Protein AF-A0A9X3EME7-F1 (afdb_monomer_lite)

Radius of gyration: 28.86 Å; chains: 1; bounding box: 84×70×96 Å

Sequence (664 aa):
MRRSIGVAAGVWLWTACNGGDGSTEAGTGDPASASAATATEPDLTGATSGPTGSTTTPTTSVDSTSDPITGDPTGDPTGDPTEGTTGEPGDPVDYPPELLCPPAGDDRCGPPYDPSDPLGPDQLEQALQLGLDTWRFPGIRGACAGCHSPDGYDLARVGFSDDAIVRRALDHVDDAQAAVLVDYVHALRQKHQLTELLHPAKFRPLQPGHLPWPETTPGLDVTDPQAQDERDEAFMRHLLDDRQLLLAGGTVDSLEQAHQAYDELHAIDLTQLRLGLPFDLLSEDGFYGAPHLSVFEWYPGMASAPKPGMEGAFFAVVDQYLADPGDDGKLWAYYDAIAGMTDCVDPLDGMGDPQYYRRACNWMRLKWRSLQTFSHQLRNERHDYPDFLVDQAGPVQQHTALAADRIAIWHAGDFLRVQPLMRTDDNACFAGDDDPCTLLPPPVDDTIHSEPTYQEARIKQSQVFQQSWFLMAWVRDPALLLSGDDFATIVGDYIEAVLLPHYDIHHAFLVAKLAVAKSAAADWFDVADVRQGHGKIASVRTFSFKQLRNNFSHPPGGDPRFATHQRMFANFARMWLYLVEEDLALSGAVYDRQEVLRACRFMRTWFIDLEGAEDPVMNDLMLSIEALAAAADELRSDVHRDAFPGTGLQPTGTWDEFDQPYQG

Structure (mmCIF, N/CA/C/O backbone):
data_AF-A0A9X3EME7-F1
#
_entry.id   AF-A0A9X3EME7-F1
#
loop_
_atom_site.group_PDB
_atom_site.id
_atom_site.type_symbol
_atom_site.label_atom_id
_atom_site.label_alt_id
_atom_site.label_comp_id
_atom_site.label_asym_id
_atom_site.label_entity_id
_atom_site.label_seq_id
_atom_site.pdbx_PDB_ins_code
_atom_site.Cartn_x
_atom_site.Cartn_y
_atom_site.Cartn_z
_atom_site.occupancy
_atom_site.B_iso_or_equiv
_atom_site.auth_seq_id
_atom_site.auth_comp_id
_atom_site.auth_asym_id
_atom_site.auth_atom_id
_atom_site.pdbx_PDB_model_num
ATOM 1 N N . MET A 1 1 ? -19.895 34.868 58.835 1.00 36.69 1 MET A N 1
ATOM 2 C CA . MET A 1 1 ? -19.253 35.177 57.542 1.00 36.69 1 MET A CA 1
ATOM 3 C C . MET A 1 1 ? -19.188 33.883 56.752 1.00 36.69 1 MET A C 1
ATOM 5 O O . MET A 1 1 ? -18.440 32.994 57.122 1.00 36.69 1 MET A O 1
ATOM 9 N N . ARG A 1 2 ? -20.094 33.730 55.783 1.00 29.33 2 ARG A N 1
ATOM 10 C CA . ARG A 1 2 ? -20.251 32.562 54.906 1.00 29.33 2 ARG A CA 1
ATOM 11 C C . ARG A 1 2 ? -20.036 33.050 53.475 1.00 29.33 2 ARG A C 1
ATOM 13 O O . ARG A 1 2 ? -20.667 34.039 53.109 1.00 29.33 2 ARG A O 1
ATOM 20 N N . ARG A 1 3 ? -19.221 32.357 52.685 1.00 27.23 3 ARG A N 1
ATOM 21 C CA . ARG A 1 3 ? -19.335 32.335 51.222 1.00 27.23 3 ARG A CA 1
ATOM 22 C C . ARG A 1 3 ? -19.017 30.930 50.730 1.00 27.23 3 ARG A C 1
ATOM 24 O O . ARG A 1 3 ? -17.881 30.483 50.782 1.00 27.23 3 ARG A O 1
ATOM 31 N N . SER A 1 4 ? -20.082 30.262 50.325 1.00 25.38 4 SER A N 1
ATOM 32 C CA . SER A 1 4 ? -20.139 29.141 49.402 1.00 25.38 4 SER A CA 1
ATOM 33 C C . SER A 1 4 ? -20.047 29.686 47.971 1.00 25.38 4 SER A C 1
ATOM 35 O O . SER A 1 4 ? -20.677 30.700 47.668 1.00 25.38 4 SER A O 1
ATOM 37 N N . ILE A 1 5 ? -19.284 29.022 47.104 1.00 29.66 5 ILE A N 1
ATOM 38 C CA . ILE A 1 5 ? -19.334 29.200 45.648 1.00 29.66 5 ILE A CA 1
ATOM 39 C C . ILE A 1 5 ? -19.651 27.820 45.078 1.00 29.66 5 ILE A C 1
ATOM 41 O O . ILE A 1 5 ? -18.892 26.879 45.284 1.00 29.66 5 ILE A O 1
ATOM 45 N N . GLY A 1 6 ? -20.825 27.707 44.457 1.00 24.77 6 GLY A N 1
ATOM 46 C CA . GLY A 1 6 ? -21.218 26.562 43.647 1.00 24.77 6 GLY A CA 1
ATOM 47 C C . GLY A 1 6 ? -20.732 26.757 42.215 1.00 24.77 6 GLY A C 1
ATOM 48 O O . GLY A 1 6 ? -20.748 27.877 41.704 1.00 24.77 6 GLY A O 1
ATOM 49 N N . VAL A 1 7 ? -20.294 25.665 41.600 1.00 26.97 7 VAL A N 1
ATOM 50 C CA . VAL A 1 7 ? -19.947 25.580 40.181 1.00 26.97 7 VAL A CA 1
ATOM 51 C C . VAL A 1 7 ? -21.226 25.229 39.422 1.00 26.97 7 VAL A C 1
ATOM 53 O O . VAL A 1 7 ? -21.911 24.271 39.776 1.00 26.97 7 VAL A O 1
ATOM 56 N N . ALA A 1 8 ? -21.576 26.048 38.431 1.00 25.36 8 ALA A N 1
ATOM 57 C CA . ALA A 1 8 ? -22.696 25.829 37.527 1.00 25.36 8 ALA A CA 1
ATOM 58 C C . ALA A 1 8 ? -22.171 25.301 36.186 1.00 25.36 8 ALA A C 1
ATOM 60 O O . ALA A 1 8 ? -21.212 25.845 35.642 1.00 25.36 8 ALA A O 1
ATOM 61 N N . ALA A 1 9 ? -22.826 24.254 35.686 1.00 26.25 9 ALA A N 1
ATOM 62 C CA . ALA A 1 9 ? -22.636 23.678 34.364 1.00 26.25 9 ALA A CA 1
ATOM 63 C C . ALA A 1 9 ? -23.037 24.681 33.267 1.00 26.25 9 ALA A C 1
ATOM 65 O O . ALA A 1 9 ? -24.098 25.305 33.346 1.00 26.25 9 ALA A O 1
ATOM 66 N N . GLY A 1 10 ? -22.182 24.832 32.256 1.00 24.39 10 GLY A N 1
ATOM 67 C CA . GLY A 1 10 ? -22.442 25.632 31.064 1.00 24.39 10 GLY A CA 1
ATOM 68 C C . GLY A 1 10 ? -22.891 24.741 29.912 1.00 24.39 10 GLY A C 1
ATOM 69 O O . GLY A 1 10 ? -22.073 24.063 29.306 1.00 24.39 10 GLY A O 1
ATOM 70 N N . VAL A 1 11 ? -24.188 24.774 29.618 1.00 24.45 11 VAL A N 1
ATOM 71 C CA . VAL A 1 11 ? -24.777 24.322 28.353 1.00 24.45 11 VAL A CA 1
ATOM 72 C C . VAL A 1 11 ? -24.585 25.447 27.336 1.00 24.45 11 VAL A C 1
ATOM 74 O O . VAL A 1 11 ? -25.063 26.557 27.572 1.00 24.45 11 VAL A O 1
ATOM 77 N N . TRP A 1 12 ? -23.922 25.173 26.214 1.00 22.28 12 TRP A N 1
ATOM 78 C CA . TRP A 1 12 ? -23.914 26.063 25.052 1.00 22.28 12 TRP A CA 1
ATOM 79 C C . TRP A 1 12 ? -24.739 25.430 23.931 1.00 22.28 12 TRP A C 1
ATOM 81 O O . TRP A 1 12 ? -24.275 24.560 23.206 1.00 22.28 12 TRP A O 1
ATOM 91 N N . LEU A 1 13 ? -25.988 25.884 23.817 1.00 22.19 13 LEU A N 1
ATOM 92 C CA . LEU A 1 13 ? -26.749 25.860 22.571 1.00 22.19 13 LEU A CA 1
ATOM 93 C C . LEU A 1 13 ? -26.416 27.147 21.810 1.00 22.19 13 LEU A C 1
ATOM 95 O O . LEU A 1 13 ? -26.493 28.227 22.406 1.00 22.19 13 LEU A O 1
ATOM 99 N N . TRP A 1 14 ? -26.175 27.066 20.501 1.00 22.12 14 TRP A N 1
ATOM 100 C CA . TRP A 1 14 ? -26.432 28.211 19.630 1.00 22.12 14 TRP A CA 1
ATOM 101 C C . TRP A 1 14 ? -27.218 27.846 18.376 1.00 22.12 14 TRP A C 1
ATOM 103 O O . TRP A 1 14 ? -27.145 26.747 17.839 1.00 22.12 14 TRP A O 1
ATOM 113 N N . THR A 1 15 ? -28.052 28.812 18.018 1.00 25.88 15 THR A N 1
ATOM 114 C CA . THR A 1 15 ? -29.271 28.740 17.223 1.00 25.88 15 THR A CA 1
ATOM 115 C C . THR A 1 15 ? -29.015 29.139 15.769 1.00 25.88 15 THR A C 1
ATOM 117 O O . THR A 1 15 ? -28.212 30.024 15.503 1.00 25.88 15 THR A O 1
ATOM 120 N N . ALA A 1 16 ? -29.785 28.513 14.877 1.00 23.50 16 ALA A N 1
ATOM 121 C CA . ALA A 1 16 ? -30.242 28.903 13.538 1.00 23.50 16 ALA A CA 1
ATOM 122 C C . ALA A 1 16 ? -29.844 30.266 12.928 1.00 23.50 16 ALA A C 1
ATOM 124 O O . ALA A 1 16 ? -30.005 31.317 13.545 1.00 23.50 16 ALA A O 1
ATOM 125 N N . CYS A 1 17 ? -29.621 30.238 11.609 1.00 20.39 17 CYS A N 1
ATOM 126 C CA . CYS A 1 17 ? -29.954 31.340 10.706 1.00 20.39 17 CYS A CA 1
ATOM 127 C C . CYS A 1 17 ? -30.843 30.830 9.564 1.00 20.39 17 CYS A C 1
ATOM 129 O O . CYS A 1 17 ? -30.489 29.895 8.854 1.00 20.39 17 CYS A O 1
ATOM 131 N N . ASN A 1 18 ? -32.001 31.468 9.403 1.00 25.94 18 ASN A N 1
ATOM 132 C CA . ASN A 1 18 ? -32.934 31.269 8.303 1.00 25.94 18 ASN A CA 1
ATOM 133 C C . ASN A 1 18 ? -33.419 32.655 7.840 1.00 25.94 18 ASN A C 1
ATOM 135 O O . ASN A 1 18 ? -33.808 33.465 8.683 1.00 25.94 18 ASN A O 1
ATOM 139 N N . GLY A 1 19 ? -33.449 32.879 6.521 1.00 23.28 19 GLY A N 1
ATOM 140 C CA . GLY A 1 19 ? -34.341 33.833 5.846 1.00 23.28 19 GLY A CA 1
ATOM 141 C C . GLY A 1 19 ? -33.752 35.155 5.324 1.00 23.28 19 GLY A C 1
ATOM 142 O O . GLY A 1 19 ? -33.191 35.938 6.087 1.00 23.28 19 GLY A O 1
ATOM 143 N N . GLY A 1 20 ? -34.035 35.460 4.046 1.00 22.78 20 GLY A N 1
ATOM 144 C CA . GLY A 1 20 ? -34.132 36.845 3.563 1.00 22.78 20 GLY A CA 1
ATOM 145 C C . GLY A 1 20 ? -33.919 37.087 2.063 1.00 22.78 20 GLY A C 1
ATOM 146 O O . GLY A 1 20 ? -32.810 37.409 1.659 1.00 22.78 20 GLY A O 1
ATOM 147 N N . ASP A 1 21 ? -35.000 37.016 1.277 1.00 27.98 21 ASP A N 1
ATOM 148 C CA . ASP A 1 21 ? -35.130 37.481 -0.118 1.00 27.98 21 ASP A CA 1
ATOM 149 C C . ASP A 1 21 ? -34.803 38.979 -0.335 1.00 27.98 21 ASP A C 1
ATOM 151 O O . ASP A 1 21 ? -35.063 39.807 0.541 1.00 27.98 21 ASP A O 1
ATOM 155 N N . GLY A 1 22 ? -34.372 39.352 -1.557 1.00 25.52 22 GLY A N 1
ATOM 156 C CA . GLY A 1 22 ? -34.309 40.760 -1.994 1.00 25.52 22 GLY A CA 1
ATOM 157 C C . GLY A 1 22 ? -33.658 41.078 -3.360 1.00 25.52 22 GLY A C 1
ATOM 158 O O . GLY A 1 22 ? -32.571 41.631 -3.395 1.00 25.52 22 GLY A O 1
ATOM 159 N N . SER A 1 23 ? -34.356 40.763 -4.461 1.00 28.42 23 SER A N 1
ATOM 160 C CA . SER A 1 23 ? -34.483 41.473 -5.767 1.00 28.42 23 SER A CA 1
ATOM 161 C C . SER A 1 23 ? -33.346 42.301 -6.444 1.00 28.42 23 SER A C 1
ATOM 163 O O . SER A 1 23 ? -32.927 43.335 -5.936 1.00 28.42 23 SER A O 1
ATOM 165 N N . THR A 1 24 ? -33.109 41.938 -7.726 1.00 29.06 24 THR A N 1
ATOM 166 C CA . THR A 1 24 ? -32.973 42.749 -8.982 1.00 29.06 24 THR A CA 1
ATOM 167 C C . THR A 1 24 ? -31.810 43.742 -9.182 1.00 29.06 24 THR A C 1
ATOM 169 O O . THR A 1 24 ? -31.799 44.792 -8.557 1.00 29.06 24 THR A O 1
ATOM 172 N N . GLU A 1 25 ? -30.949 43.538 -10.196 1.00 27.30 25 GLU A N 1
ATOM 173 C CA . GLU A 1 25 ? -31.059 44.077 -11.576 1.00 27.30 25 GLU A CA 1
ATOM 174 C C . GLU A 1 25 ? -29.874 43.659 -12.489 1.00 27.30 25 GLU A C 1
ATOM 176 O O . GLU A 1 25 ? -28.728 43.591 -12.064 1.00 27.30 25 GLU A O 1
ATOM 181 N N . ALA A 1 26 ? -30.230 43.387 -13.752 1.00 28.47 26 ALA A N 1
ATOM 182 C CA . ALA A 1 26 ? -29.515 43.450 -15.038 1.00 28.47 26 ALA A CA 1
ATOM 183 C C . ALA A 1 26 ? -27.969 43.487 -15.140 1.00 28.47 26 ALA A C 1
ATOM 185 O O . ALA A 1 26 ? -27.302 44.403 -14.670 1.00 28.47 26 ALA A O 1
ATOM 186 N N . GLY A 1 27 ? -27.443 42.610 -16.006 1.00 26.70 27 GLY A N 1
ATOM 187 C CA . GLY A 1 27 ? -26.117 42.750 -16.615 1.00 26.70 27 GLY A CA 1
ATOM 188 C C . GLY A 1 27 ? -25.812 41.647 -17.628 1.00 26.70 27 GLY A C 1
ATOM 189 O O . GLY A 1 27 ? -25.161 40.666 -17.302 1.00 26.70 27 GLY A O 1
ATOM 190 N N . THR A 1 28 ? -26.310 41.794 -18.856 1.00 31.31 28 THR A N 1
ATOM 191 C CA . THR A 1 28 ? -25.957 40.967 -20.022 1.00 31.31 28 THR A CA 1
ATOM 192 C C . THR A 1 28 ? -24.509 41.217 -20.454 1.00 31.31 28 THR A C 1
ATOM 194 O O . THR A 1 28 ? -24.160 42.364 -20.740 1.00 31.31 28 THR A O 1
ATOM 197 N N . GLY A 1 29 ? -23.707 40.160 -20.588 1.00 27.73 29 GLY A N 1
ATOM 198 C CA . GLY A 1 29 ? -22.397 40.200 -21.240 1.00 27.73 29 GLY A CA 1
ATOM 199 C C . GLY A 1 29 ? -21.978 38.807 -21.710 1.00 27.73 29 GLY A C 1
ATOM 200 O O . GLY A 1 29 ? -21.815 37.911 -20.889 1.00 27.73 29 GLY A O 1
ATOM 201 N N . ASP A 1 30 ? -21.853 38.641 -23.027 1.00 31.06 30 ASP A N 1
ATOM 202 C CA . ASP A 1 30 ? -21.319 37.455 -23.711 1.00 31.06 30 ASP A CA 1
ATOM 203 C C . ASP A 1 30 ? -19.906 37.080 -23.218 1.00 31.06 30 ASP A C 1
ATOM 205 O O . ASP A 1 30 ? -19.073 37.980 -23.057 1.00 31.06 30 ASP A O 1
ATOM 209 N N . PRO A 1 31 ? -19.557 35.785 -23.092 1.00 33.12 31 PRO A N 1
ATOM 210 C CA . PRO A 1 31 ? -18.165 35.375 -23.003 1.00 33.12 31 PRO A CA 1
ATOM 211 C C . PRO A 1 31 ? -17.576 35.199 -24.409 1.00 33.12 31 PRO A C 1
ATOM 213 O O . PRO A 1 31 ? -17.933 34.295 -25.167 1.00 33.12 31 PRO A O 1
ATOM 216 N N . ALA A 1 32 ? -16.643 36.087 -24.746 1.00 28.98 32 ALA A N 1
ATOM 217 C CA . ALA A 1 32 ? -15.724 35.907 -25.856 1.00 28.98 32 ALA A CA 1
ATOM 218 C C . ALA A 1 32 ? -14.620 34.904 -25.481 1.00 28.98 32 ALA A C 1
ATOM 220 O O . ALA A 1 32 ? -14.047 34.943 -24.397 1.00 28.98 32 ALA A O 1
ATOM 221 N N . SER A 1 33 ? -14.327 34.040 -26.444 1.00 33.31 33 SER A N 1
ATOM 222 C CA . SER A 1 33 ? -13.188 33.130 -26.572 1.00 33.31 33 SER A CA 1
ATOM 223 C C . SER A 1 33 ? -11.817 33.700 -26.167 1.00 33.31 33 SER A C 1
ATOM 225 O O . SER A 1 33 ? -11.441 34.769 -26.651 1.00 33.31 33 SER A O 1
ATOM 227 N N . ALA A 1 34 ? -11.018 32.907 -25.447 1.00 28.47 34 ALA A N 1
ATOM 228 C CA . ALA A 1 34 ? -9.545 32.919 -25.463 1.00 28.47 34 ALA A CA 1
ATOM 229 C C . ALA A 1 34 ? -9.068 31.543 -24.945 1.00 28.47 34 ALA A C 1
ATOM 231 O O . ALA A 1 34 ? -9.438 31.155 -23.846 1.00 28.47 34 ALA A O 1
ATOM 232 N N . SER A 1 35 ? -8.527 30.631 -25.758 1.00 29.31 35 SER A N 1
ATOM 233 C CA . SER A 1 35 ? -7.208 30.596 -26.418 1.00 29.31 35 SER A CA 1
ATOM 234 C C . SER A 1 35 ? -6.028 30.483 -25.446 1.00 29.31 35 SER A C 1
ATOM 236 O O . SER A 1 35 ? -5.727 31.419 -24.710 1.00 29.31 35 SER A O 1
ATOM 238 N N . ALA A 1 36 ? -5.372 29.324 -25.544 1.00 30.52 36 ALA A N 1
ATOM 239 C CA . ALA A 1 36 ? -4.136 28.875 -24.918 1.00 30.52 36 ALA A CA 1
ATOM 240 C C . ALA A 1 36 ? -3.061 29.955 -24.706 1.00 30.52 36 ALA A C 1
ATOM 242 O O . ALA A 1 36 ? -2.769 30.745 -25.605 1.00 30.52 36 ALA A O 1
ATOM 243 N N . ALA A 1 37 ? -2.407 29.895 -23.544 1.00 26.97 37 ALA A N 1
ATOM 244 C CA . ALA A 1 37 ? -1.174 30.611 -23.254 1.00 26.97 37 ALA A CA 1
ATOM 245 C C . ALA A 1 37 ? -0.059 29.600 -22.944 1.00 26.97 37 ALA A C 1
ATOM 247 O O . ALA A 1 37 ? 0.003 29.017 -21.867 1.00 26.97 37 ALA A O 1
ATOM 248 N N . THR A 1 38 ? 0.816 29.402 -23.925 1.00 29.05 38 THR A N 1
ATOM 249 C CA . THR A 1 38 ? 2.157 28.830 -23.780 1.00 29.05 38 THR A CA 1
ATOM 250 C C . THR A 1 38 ? 3.037 29.789 -22.979 1.00 29.05 38 THR A C 1
ATOM 252 O O . THR A 1 38 ? 3.228 30.936 -23.393 1.00 29.05 38 THR A O 1
ATOM 255 N N . ALA A 1 39 ? 3.587 29.325 -21.857 1.00 27.95 39 ALA A N 1
ATOM 256 C CA . ALA A 1 39 ? 4.615 30.043 -21.115 1.00 27.95 39 ALA A CA 1
ATOM 257 C C . ALA A 1 39 ? 5.924 30.061 -21.920 1.00 27.95 39 ALA A C 1
ATOM 259 O O . ALA A 1 39 ? 6.350 29.052 -22.475 1.00 27.95 39 ALA A O 1
ATOM 260 N N . THR A 1 40 ? 6.522 31.244 -22.026 1.00 27.84 40 THR A N 1
ATOM 261 C CA . THR A 1 40 ? 7.788 31.505 -22.718 1.00 27.84 40 THR A CA 1
ATOM 262 C C . THR A 1 40 ? 8.863 31.686 -21.650 1.00 27.84 40 THR A C 1
ATOM 264 O O . THR A 1 40 ? 8.707 32.543 -20.779 1.00 27.84 40 THR A O 1
ATOM 267 N N . GLU A 1 41 ? 9.929 30.889 -21.696 1.00 28.56 41 GLU A N 1
ATOM 268 C CA . GLU A 1 41 ? 11.106 31.058 -20.837 1.00 28.56 41 GLU A CA 1
ATOM 269 C C . GLU A 1 41 ? 11.896 32.327 -21.205 1.00 28.56 41 GLU A C 1
ATOM 271 O O . GLU A 1 41 ? 11.992 32.672 -22.389 1.00 28.56 41 GLU A O 1
ATOM 276 N N . PRO A 1 42 ? 12.505 33.025 -20.228 1.00 35.38 42 PRO A N 1
ATOM 277 C CA . PRO A 1 42 ? 13.488 34.054 -20.508 1.00 35.38 42 PRO A CA 1
ATOM 278 C C . PRO A 1 42 ? 14.908 33.476 -20.601 1.00 35.38 42 PRO A C 1
ATOM 280 O O . PRO A 1 42 ? 15.476 32.951 -19.646 1.00 35.38 42 PRO A O 1
ATOM 283 N N . ASP A 1 43 ? 15.472 33.690 -21.782 1.00 29.25 43 ASP A N 1
ATOM 284 C CA . ASP A 1 43 ? 16.866 33.553 -22.187 1.00 29.25 43 ASP A CA 1
ATOM 285 C C . ASP A 1 43 ? 17.816 34.353 -21.263 1.00 29.25 43 ASP A C 1
ATOM 287 O O . ASP A 1 43 ? 17.659 35.568 -21.088 1.00 29.25 43 ASP A O 1
ATOM 291 N N . LEU A 1 44 ? 18.826 33.694 -20.683 1.00 31.30 44 LEU A N 1
ATOM 292 C CA . LEU A 1 44 ? 19.940 34.348 -19.988 1.00 31.30 44 LEU A CA 1
ATOM 293 C C . LEU A 1 44 ? 21.279 33.837 -20.519 1.00 31.30 44 LEU A C 1
ATOM 295 O O . LEU A 1 44 ? 21.861 32.856 -20.062 1.00 31.30 44 LEU A O 1
ATOM 299 N N . THR A 1 45 ? 21.803 34.593 -21.476 1.00 30.20 45 THR A N 1
ATOM 300 C CA . THR A 1 45 ? 23.168 34.488 -21.979 1.00 30.20 45 THR A CA 1
ATOM 301 C C . THR A 1 45 ? 24.189 35.080 -21.002 1.00 30.20 45 THR A C 1
ATOM 303 O O . THR A 1 45 ? 24.097 36.256 -20.646 1.00 30.20 45 THR A O 1
ATOM 306 N N . GLY A 1 46 ? 25.260 34.326 -20.741 1.00 27.89 46 GLY A N 1
ATOM 307 C CA . GLY A 1 46 ? 26.625 34.862 -20.745 1.00 27.89 46 GLY A CA 1
ATOM 308 C C . GLY A 1 46 ? 27.406 34.815 -19.428 1.00 27.89 46 GLY A C 1
ATOM 309 O O . GLY A 1 46 ? 27.167 35.620 -18.539 1.00 27.89 46 GLY A O 1
ATOM 310 N N . ALA A 1 47 ? 28.458 33.988 -19.384 1.00 29.23 47 ALA A N 1
ATOM 311 C CA . ALA A 1 47 ? 29.839 34.455 -19.191 1.00 29.23 47 ALA A CA 1
ATOM 312 C C . ALA A 1 47 ? 30.849 33.296 -19.281 1.00 29.23 47 ALA A C 1
ATOM 314 O O . ALA A 1 47 ? 30.773 32.294 -18.581 1.00 29.23 47 ALA A O 1
ATOM 315 N N . THR A 1 48 ? 31.832 33.486 -20.153 1.00 31.25 48 THR A N 1
ATOM 316 C CA . THR A 1 48 ? 33.017 32.656 -20.383 1.00 31.25 48 THR A CA 1
ATOM 317 C C . THR A 1 48 ? 34.135 32.937 -19.375 1.00 31.25 48 THR A C 1
ATOM 319 O O . THR A 1 48 ? 34.493 34.102 -19.208 1.00 31.25 48 THR A O 1
ATOM 322 N N . SER A 1 49 ? 34.806 31.893 -18.874 1.00 31.23 49 SER A N 1
ATOM 323 C CA . SER A 1 49 ? 36.264 31.883 -18.626 1.00 31.23 49 SER A CA 1
ATOM 324 C C . SER A 1 49 ? 36.759 30.484 -18.224 1.00 31.23 49 SER A C 1
ATOM 326 O O . SER A 1 49 ? 36.357 29.971 -17.186 1.00 31.23 49 SER A O 1
ATOM 328 N N . GLY A 1 50 ? 37.657 29.889 -19.018 1.00 28.66 50 GLY A N 1
ATOM 329 C CA . GLY A 1 50 ? 38.566 28.809 -18.582 1.00 28.66 50 GLY A CA 1
ATOM 330 C C . GLY A 1 50 ? 39.969 29.364 -18.259 1.00 28.66 50 GLY A C 1
ATOM 331 O O . GLY A 1 50 ? 40.118 30.582 -18.156 1.00 28.66 50 GLY A O 1
ATOM 332 N N . PRO A 1 51 ? 41.043 28.552 -18.312 1.00 51.19 51 PRO A N 1
ATOM 333 C CA . PRO A 1 51 ? 41.258 27.290 -17.587 1.00 51.19 51 PRO A CA 1
ATOM 334 C C . PRO A 1 51 ? 42.661 27.225 -16.923 1.00 51.19 51 PRO A C 1
ATOM 336 O O . PRO A 1 51 ? 43.590 27.855 -17.411 1.00 51.19 51 PRO A O 1
ATOM 339 N N . THR A 1 52 ? 42.845 26.399 -15.884 1.00 30.58 52 THR A N 1
ATOM 340 C CA . THR A 1 52 ? 44.130 25.822 -15.380 1.00 30.58 52 THR A CA 1
ATOM 341 C C . THR A 1 52 ? 43.775 24.951 -14.164 1.00 30.58 52 THR A C 1
ATOM 343 O O . THR A 1 52 ? 43.021 25.429 -13.330 1.00 30.58 52 THR A O 1
ATOM 346 N N . GLY A 1 53 ? 44.225 23.726 -13.902 1.00 28.55 53 GLY A N 1
ATOM 347 C CA . GLY A 1 53 ? 45.277 22.854 -14.408 1.00 28.55 53 GLY A CA 1
ATOM 348 C C . GLY A 1 53 ? 45.603 21.833 -13.291 1.00 28.55 53 GLY A C 1
ATOM 349 O O . GLY A 1 53 ? 45.260 22.061 -12.135 1.00 28.55 53 GLY A O 1
ATOM 350 N N . SER A 1 54 ? 46.334 20.772 -13.640 1.00 29.50 54 SER A N 1
ATOM 351 C CA . SER A 1 54 ? 47.069 19.850 -12.749 1.00 29.50 54 SER A CA 1
ATOM 352 C C . SER A 1 54 ? 46.364 18.586 -12.225 1.00 29.50 54 SER A C 1
ATOM 354 O O . SER A 1 54 ? 45.725 18.554 -11.182 1.00 29.50 54 SER A O 1
ATOM 356 N N . THR A 1 55 ? 46.672 17.504 -12.937 1.00 32.28 55 THR A N 1
ATOM 357 C CA . THR A 1 55 ? 46.855 16.113 -12.496 1.00 32.28 55 THR A CA 1
ATOM 358 C C . THR A 1 55 ? 47.587 15.933 -11.160 1.00 32.28 55 THR A C 1
ATOM 360 O O . THR A 1 55 ? 48.667 16.499 -10.997 1.00 32.28 55 THR A O 1
ATOM 363 N N . THR A 1 56 ? 47.113 14.993 -10.333 1.00 30.83 56 THR A N 1
ATOM 364 C CA . THR A 1 56 ? 47.955 14.053 -9.560 1.00 30.83 56 THR A CA 1
ATOM 365 C C . THR A 1 56 ? 47.174 12.782 -9.220 1.00 30.83 56 THR A C 1
ATOM 367 O O . THR A 1 56 ? 46.192 12.824 -8.487 1.00 30.83 56 THR A O 1
ATOM 370 N N . THR A 1 57 ? 47.657 11.655 -9.735 1.00 35.06 57 THR A N 1
ATOM 371 C CA . THR A 1 57 ? 47.320 10.279 -9.347 1.00 35.06 57 THR A CA 1
ATOM 372 C C . THR A 1 57 ? 48.041 9.908 -8.045 1.00 35.06 57 THR A C 1
ATOM 374 O O . THR A 1 57 ? 49.184 10.334 -7.854 1.00 35.06 57 THR A O 1
ATOM 377 N N . PRO A 1 58 ? 47.472 9.012 -7.223 1.00 36.75 58 PRO A N 1
ATOM 378 C CA . PRO A 1 58 ? 48.297 8.043 -6.516 1.00 36.75 58 PRO A CA 1
ATOM 379 C C . PRO A 1 58 ? 47.835 6.607 -6.787 1.00 36.75 58 PRO A C 1
ATOM 381 O O . PRO A 1 58 ? 46.717 6.205 -6.491 1.00 36.75 58 PRO A O 1
ATOM 384 N N . THR A 1 59 ? 48.764 5.834 -7.336 1.00 32.69 59 THR A N 1
ATOM 385 C CA . THR A 1 59 ? 48.802 4.371 -7.344 1.00 32.69 59 THR A CA 1
ATOM 386 C C . THR A 1 59 ? 48.891 3.816 -5.924 1.00 32.69 59 THR A C 1
ATOM 388 O O . THR A 1 59 ? 49.852 4.118 -5.213 1.00 32.69 59 THR A O 1
ATOM 391 N N . THR A 1 60 ? 47.984 2.911 -5.565 1.00 33.94 60 THR A N 1
ATOM 392 C CA . THR A 1 60 ? 48.198 1.921 -4.501 1.00 33.94 60 THR A CA 1
ATOM 393 C C . THR A 1 60 ? 48.000 0.526 -5.072 1.00 33.94 60 THR A C 1
ATOM 395 O O . THR A 1 60 ? 46.909 0.151 -5.485 1.00 33.94 60 THR A O 1
ATOM 398 N N . SER A 1 61 ? 49.104 -0.213 -5.113 1.00 32.38 61 SER A N 1
ATOM 399 C CA . SER A 1 61 ? 49.184 -1.640 -5.390 1.00 32.38 61 SER A CA 1
ATOM 400 C C . SER A 1 61 ? 48.651 -2.431 -4.197 1.00 32.38 61 SER A C 1
ATOM 402 O O . SER A 1 61 ? 49.178 -2.272 -3.092 1.00 32.38 61 SER A O 1
ATOM 404 N N . VAL A 1 62 ? 47.680 -3.311 -4.424 1.00 34.59 62 VAL A N 1
ATOM 405 C CA . VAL A 1 62 ? 47.337 -4.381 -3.483 1.00 34.59 62 VAL A CA 1
ATOM 406 C C . VAL A 1 62 ? 47.418 -5.706 -4.229 1.00 34.59 62 VAL A C 1
ATOM 408 O O . VAL A 1 62 ? 46.896 -5.859 -5.328 1.00 34.59 62 VAL A O 1
ATOM 411 N N . ASP A 1 63 ? 48.183 -6.596 -3.617 1.00 34.22 63 ASP A N 1
ATOM 412 C CA . ASP A 1 63 ? 48.515 -7.958 -4.007 1.00 34.22 63 ASP A CA 1
ATOM 413 C C . ASP A 1 63 ? 47.273 -8.848 -3.816 1.00 34.22 63 ASP A C 1
ATOM 415 O O . ASP A 1 63 ? 46.743 -8.923 -2.706 1.00 34.22 63 ASP A O 1
ATOM 419 N N . SER A 1 64 ? 46.790 -9.507 -4.871 1.00 31.81 64 SER A N 1
ATOM 420 C CA . SER A 1 64 ? 45.691 -10.476 -4.799 1.00 31.81 64 SER A CA 1
ATOM 421 C C . SER A 1 64 ? 46.111 -11.791 -5.453 1.00 31.81 64 SER A C 1
ATOM 423 O O . SER A 1 64 ? 46.166 -11.942 -6.671 1.00 31.81 64 SER A O 1
ATOM 425 N N . THR A 1 65 ? 46.424 -12.767 -4.602 1.00 32.56 65 THR A N 1
ATOM 426 C CA . THR A 1 65 ? 46.478 -14.184 -4.964 1.00 32.56 65 THR A CA 1
ATOM 427 C C . THR A 1 65 ? 45.329 -14.884 -4.251 1.00 32.56 65 THR A C 1
ATOM 429 O O . THR A 1 65 ? 45.360 -15.072 -3.037 1.00 32.56 65 THR A O 1
ATOM 432 N N . SER A 1 66 ? 44.297 -15.252 -5.004 1.00 31.16 66 SER A N 1
ATOM 433 C CA . SER A 1 66 ? 43.275 -16.199 -4.564 1.00 31.16 66 SER A CA 1
ATOM 434 C C . SER A 1 66 ? 42.782 -16.998 -5.766 1.00 31.16 66 SER A C 1
ATOM 436 O O . SER A 1 66 ? 42.382 -16.431 -6.782 1.00 31.16 66 SER A O 1
ATOM 438 N N . ASP A 1 67 ? 42.888 -18.316 -5.626 1.00 30.36 67 ASP A N 1
ATOM 439 C CA . ASP A 1 67 ? 42.492 -19.351 -6.576 1.00 30.36 67 ASP A CA 1
ATOM 440 C C . ASP A 1 67 ? 40.999 -19.276 -6.968 1.00 30.36 67 ASP A C 1
ATOM 442 O O . ASP A 1 67 ? 40.177 -18.810 -6.175 1.00 30.36 67 ASP A O 1
ATOM 446 N N . PRO A 1 68 ? 40.619 -19.770 -8.163 1.00 32.94 68 PRO A N 1
ATOM 447 C CA . PRO A 1 68 ? 39.245 -19.710 -8.644 1.00 32.94 68 PRO A CA 1
ATOM 448 C C . PRO A 1 68 ? 38.378 -20.799 -7.997 1.00 32.94 68 PRO A C 1
ATOM 450 O O . PRO A 1 68 ? 38.643 -21.995 -8.137 1.00 32.94 68 PRO A O 1
ATOM 453 N N . ILE A 1 69 ? 37.299 -20.379 -7.335 1.00 30.72 69 ILE A N 1
ATOM 454 C CA . ILE A 1 69 ? 36.170 -21.244 -6.987 1.00 30.72 69 ILE A CA 1
ATOM 455 C C . ILE A 1 69 ? 35.284 -21.345 -8.230 1.00 30.72 69 ILE A C 1
ATOM 457 O O . ILE A 1 69 ? 34.647 -20.380 -8.639 1.00 30.72 69 ILE A O 1
ATOM 461 N N . THR A 1 70 ? 35.257 -22.523 -8.845 1.00 33.66 70 THR A N 1
ATOM 462 C CA . THR A 1 70 ? 34.257 -22.902 -9.846 1.00 33.66 70 THR A CA 1
ATOM 463 C C . THR A 1 70 ? 32.937 -23.191 -9.129 1.00 33.66 70 THR A C 1
ATOM 465 O O . THR A 1 70 ? 32.757 -24.291 -8.602 1.00 33.66 70 THR A O 1
ATOM 468 N N . GLY A 1 71 ? 32.060 -22.190 -9.058 1.00 27.73 71 GLY A N 1
ATOM 469 C CA . GLY A 1 71 ? 30.664 -22.329 -8.645 1.00 27.73 71 GLY A CA 1
ATOM 470 C C . GLY A 1 71 ? 29.765 -22.507 -9.868 1.00 27.73 71 GLY A C 1
ATOM 471 O O . GLY A 1 71 ? 29.878 -21.767 -10.839 1.00 27.73 71 GLY A O 1
ATOM 472 N N . ASP A 1 72 ? 28.937 -23.539 -9.817 1.00 29.80 72 ASP A N 1
ATOM 473 C CA . ASP A 1 72 ? 27.915 -23.929 -10.787 1.00 29.80 72 ASP A CA 1
ATOM 474 C C . ASP A 1 72 ? 26.774 -22.882 -10.838 1.00 29.80 72 ASP A C 1
ATOM 476 O O . ASP A 1 72 ? 26.229 -22.574 -9.776 1.00 29.80 72 ASP A O 1
ATOM 480 N N . PRO A 1 73 ? 26.415 -22.300 -12.003 1.00 29.52 73 PRO A N 1
ATOM 481 C CA . PRO A 1 73 ? 25.448 -21.202 -12.091 1.00 29.52 73 PRO A CA 1
ATOM 482 C C . PRO A 1 73 ? 23.979 -21.654 -12.172 1.00 29.52 73 PRO A C 1
ATOM 484 O O . PRO A 1 73 ? 23.108 -20.826 -12.407 1.00 29.52 73 PRO A O 1
ATOM 487 N N . THR A 1 74 ? 23.653 -22.935 -11.977 1.00 32.19 74 THR A N 1
ATOM 488 C CA . THR A 1 74 ? 22.255 -23.412 -12.019 1.00 32.19 74 THR A CA 1
ATOM 489 C C . THR A 1 74 ? 21.611 -23.501 -10.634 1.00 32.19 74 THR A C 1
ATOM 491 O O . THR A 1 74 ? 20.973 -24.502 -10.308 1.00 32.19 74 THR A O 1
ATOM 494 N N . GLY A 1 75 ? 21.804 -22.478 -9.797 1.00 27.84 75 GLY A N 1
ATOM 495 C CA . GLY A 1 75 ? 21.071 -22.342 -8.540 1.00 27.84 75 GLY A CA 1
ATOM 496 C C . GLY A 1 75 ? 19.579 -22.217 -8.828 1.00 27.84 75 GLY A C 1
ATOM 497 O O . GLY A 1 75 ? 19.129 -21.179 -9.293 1.00 27.84 75 GLY A O 1
ATOM 498 N N . ASP A 1 76 ? 18.856 -23.307 -8.603 1.00 29.61 76 ASP A N 1
ATOM 499 C CA . ASP A 1 76 ? 17.406 -23.430 -8.715 1.00 29.61 76 ASP A CA 1
ATOM 500 C C . ASP A 1 76 ? 16.699 -22.345 -7.872 1.00 29.61 76 ASP A C 1
ATOM 502 O O . ASP A 1 76 ? 16.816 -22.378 -6.643 1.00 29.61 76 ASP A O 1
ATOM 506 N N . PRO A 1 77 ? 16.013 -21.360 -8.488 1.00 31.09 77 PRO A N 1
ATOM 507 C CA . PRO A 1 77 ? 15.358 -20.271 -7.777 1.00 31.09 77 PRO A CA 1
ATOM 508 C C . PRO A 1 77 ? 13.880 -20.571 -7.487 1.00 31.09 77 PRO A C 1
ATOM 510 O O . PRO A 1 77 ? 13.123 -19.649 -7.188 1.00 31.09 77 PRO A O 1
ATOM 513 N N . THR A 1 78 ? 13.431 -21.832 -7.553 1.00 33.56 78 THR A N 1
ATOM 514 C CA . THR A 1 78 ? 12.067 -22.193 -7.143 1.00 33.56 78 THR A CA 1
ATOM 515 C C . THR A 1 78 ? 11.950 -22.192 -5.617 1.00 33.56 78 THR A C 1
ATOM 517 O O . THR A 1 78 ? 11.871 -23.237 -4.970 1.00 33.56 78 THR A O 1
ATOM 520 N N . GLY A 1 79 ? 11.945 -21.000 -5.021 1.00 29.81 79 GLY A N 1
ATOM 521 C CA . GLY A 1 79 ? 11.257 -20.788 -3.757 1.00 29.81 79 GLY A CA 1
ATOM 522 C C . GLY A 1 79 ? 9.773 -21.001 -4.017 1.00 29.81 79 GLY A C 1
ATOM 523 O O . GLY A 1 79 ? 9.088 -20.082 -4.446 1.00 29.81 79 GLY A O 1
ATOM 524 N N . ASP A 1 80 ? 9.319 -22.239 -3.846 1.00 31.06 80 ASP A N 1
ATOM 525 C CA . ASP A 1 80 ? 7.916 -22.625 -3.925 1.00 31.06 80 ASP A CA 1
ATOM 526 C C . ASP A 1 80 ? 7.115 -21.810 -2.888 1.00 31.06 80 ASP A C 1
ATOM 528 O O . ASP A 1 80 ? 7.313 -22.003 -1.685 1.00 31.06 80 ASP A O 1
ATOM 532 N N . PRO A 1 81 ? 6.212 -20.899 -3.300 1.00 37.97 81 PRO A N 1
ATOM 533 C CA . PRO A 1 81 ? 5.385 -20.141 -2.367 1.00 37.97 81 PRO A CA 1
ATOM 534 C C . PRO A 1 81 ? 4.272 -20.998 -1.733 1.00 37.97 81 PRO A C 1
ATOM 536 O O . PRO A 1 81 ? 3.440 -20.467 -1.002 1.00 37.97 81 PRO A O 1
ATOM 539 N N . THR A 1 82 ? 4.222 -22.310 -2.005 1.00 36.62 82 THR A N 1
ATOM 540 C CA . THR A 1 82 ? 3.188 -23.227 -1.502 1.00 36.62 82 THR A CA 1
ATOM 541 C C . THR A 1 82 ? 3.647 -24.171 -0.391 1.00 36.62 82 THR A C 1
ATOM 543 O O . THR A 1 82 ? 2.831 -24.956 0.104 1.00 36.62 82 THR A O 1
ATOM 546 N N . GLU A 1 83 ? 4.894 -24.073 0.095 1.00 33.56 83 GLU A N 1
ATOM 547 C CA . GLU A 1 83 ? 5.250 -24.708 1.369 1.00 33.56 83 GLU A CA 1
ATOM 548 C C . GLU A 1 83 ? 4.595 -23.943 2.525 1.00 33.56 83 GLU A C 1
ATOM 550 O O . GLU A 1 83 ? 5.176 -23.059 3.154 1.00 33.56 83 GLU A O 1
ATOM 555 N N . GLY A 1 84 ? 3.348 -24.333 2.808 1.00 38.28 84 GLY A N 1
ATOM 556 C CA . GLY A 1 84 ? 2.644 -24.071 4.052 1.00 38.28 84 GLY A CA 1
ATOM 557 C C . GLY A 1 84 ? 3.471 -24.594 5.217 1.00 38.28 84 GLY A C 1
ATOM 558 O O . GLY A 1 84 ? 3.302 -25.724 5.684 1.00 38.28 84 GLY A O 1
ATOM 559 N N . THR A 1 85 ? 4.397 -23.760 5.673 1.00 32.25 85 THR A N 1
ATOM 560 C CA . THR A 1 85 ? 5.036 -23.919 6.963 1.00 32.25 85 THR A CA 1
ATOM 561 C C . THR A 1 85 ? 3.917 -23.863 7.990 1.00 32.25 85 THR A C 1
ATOM 563 O O . THR A 1 85 ? 3.230 -22.861 8.165 1.00 32.25 85 THR A O 1
ATOM 566 N N . THR A 1 86 ? 3.682 -24.979 8.673 1.00 37.44 86 THR A N 1
ATOM 567 C CA . THR A 1 86 ? 3.010 -24.954 9.968 1.00 37.44 86 THR A CA 1
ATOM 568 C C . THR A 1 86 ? 3.947 -24.191 10.901 1.00 37.44 86 THR A C 1
ATOM 570 O O . THR A 1 86 ? 4.800 -24.805 11.543 1.00 37.44 86 THR A O 1
ATOM 573 N N . GLY A 1 87 ? 3.890 -22.860 10.832 1.00 37.03 87 GLY A N 1
ATOM 574 C CA . GLY A 1 87 ? 4.853 -21.961 11.442 1.00 37.03 87 GLY A CA 1
ATOM 575 C C . GLY A 1 87 ? 4.935 -22.215 12.935 1.00 37.03 87 GLY A C 1
ATOM 576 O O . GLY A 1 87 ? 3.923 -22.202 13.640 1.00 37.03 87 GLY A O 1
ATOM 577 N N . GLU A 1 88 ? 6.151 -22.445 13.428 1.00 42.75 88 GLU A N 1
ATOM 578 C CA . GLU A 1 88 ? 6.435 -22.055 14.803 1.00 42.75 88 GLU A CA 1
ATOM 579 C C . GLU A 1 88 ? 6.040 -20.573 14.953 1.00 42.75 88 GLU A C 1
ATOM 581 O O . GLU A 1 88 ? 6.179 -19.827 13.979 1.00 42.75 88 GLU A O 1
ATOM 586 N N . PRO A 1 89 ? 5.503 -20.144 16.112 1.00 52.81 89 PRO A N 1
ATOM 587 C CA . PRO A 1 89 ? 5.167 -18.742 16.327 1.00 52.81 89 PRO A CA 1
ATOM 588 C C . PRO A 1 89 ? 6.381 -17.893 15.949 1.00 52.81 89 PRO A C 1
ATOM 590 O O . PRO A 1 89 ? 7.457 -18.109 16.509 1.00 52.81 89 PRO A O 1
ATOM 593 N N . GLY A 1 90 ? 6.221 -17.012 14.959 1.00 57.03 90 GLY A N 1
ATOM 594 C CA . GLY A 1 90 ? 7.285 -16.105 14.546 1.00 57.03 90 GLY A CA 1
ATOM 595 C C . GLY A 1 90 ? 7.776 -15.290 15.739 1.00 57.03 90 GLY A C 1
ATOM 596 O O . GLY A 1 90 ? 7.043 -15.099 16.715 1.00 57.03 90 GLY A O 1
ATOM 597 N N . ASP A 1 91 ? 9.025 -14.833 15.678 1.00 64.69 91 ASP A N 1
ATOM 598 C CA . ASP A 1 91 ? 9.515 -13.888 16.674 1.00 64.69 91 ASP A CA 1
ATOM 599 C C . ASP A 1 91 ? 8.586 -12.655 16.702 1.00 64.69 91 ASP A C 1
ATOM 601 O O . ASP A 1 91 ? 8.177 -12.184 15.635 1.00 64.69 91 ASP A O 1
ATOM 605 N N . PRO A 1 92 ? 8.245 -12.130 17.894 1.00 78.06 92 PRO A N 1
ATOM 606 C CA . PRO A 1 92 ? 7.461 -10.908 18.035 1.00 78.06 92 PRO A CA 1
ATOM 607 C C . PRO A 1 92 ? 8.001 -9.770 17.166 1.00 78.06 92 PRO A C 1
ATOM 609 O O . PRO A 1 92 ? 9.216 -9.575 17.079 1.00 78.06 92 PRO A O 1
ATOM 612 N N . VAL A 1 93 ? 7.106 -8.971 16.579 1.00 87.69 93 VAL A N 1
ATOM 613 C CA . VAL A 1 93 ? 7.494 -7.758 15.840 1.00 87.69 93 VAL A CA 1
ATOM 614 C C . VAL A 1 93 ? 8.213 -6.789 16.779 1.00 87.69 93 VAL A C 1
ATOM 616 O O . VAL A 1 93 ? 7.617 -6.265 17.724 1.00 87.69 93 VAL A O 1
ATOM 619 N N . ASP A 1 94 ? 9.483 -6.512 16.484 1.00 90.44 94 ASP A N 1
ATOM 620 C CA . ASP A 1 94 ? 10.305 -5.560 17.231 1.00 90.44 94 ASP A CA 1
ATOM 621 C C . ASP A 1 94 ? 10.044 -4.129 16.743 1.00 90.44 94 ASP A C 1
ATOM 623 O O . ASP A 1 94 ? 10.567 -3.676 15.723 1.00 90.44 94 ASP A O 1
ATOM 627 N N . TYR A 1 95 ? 9.181 -3.412 17.460 1.00 93.75 95 TYR A N 1
ATOM 628 C CA . TYR A 1 95 ? 8.866 -2.026 17.136 1.00 93.75 95 TYR A CA 1
ATOM 629 C C . TYR A 1 95 ? 9.944 -1.071 17.668 1.00 93.75 95 TYR A C 1
ATOM 631 O O . TYR A 1 95 ? 10.324 -1.161 18.837 1.00 93.75 95 TYR A O 1
ATOM 639 N N . PRO A 1 96 ? 10.376 -0.073 16.873 1.00 95.12 96 PRO A N 1
ATOM 640 C CA . PRO A 1 96 ? 11.388 0.873 17.321 1.00 95.12 96 PRO A CA 1
ATOM 641 C C . PRO A 1 96 ? 10.884 1.700 18.523 1.00 95.12 96 PRO A C 1
ATOM 643 O O . PRO A 1 96 ? 9.708 2.087 18.541 1.00 95.12 96 PRO A O 1
ATOM 646 N N . PRO A 1 97 ? 11.743 2.038 19.508 1.00 95.62 97 PRO A N 1
ATOM 647 C CA . PRO A 1 97 ? 11.339 2.757 20.721 1.00 95.62 97 PRO A CA 1
ATOM 648 C C . PRO A 1 97 ? 10.611 4.081 20.462 1.00 95.62 97 PRO A C 1
ATOM 650 O O . PRO A 1 97 ? 9.767 4.496 21.252 1.00 95.62 97 PRO A O 1
ATOM 653 N N . GLU A 1 98 ? 10.908 4.753 19.350 1.00 94.81 98 GLU A N 1
ATOM 654 C CA . GLU A 1 98 ? 10.259 5.997 18.944 1.00 94.81 98 GLU A CA 1
ATOM 655 C C . GLU A 1 98 ? 8.761 5.823 18.661 1.00 94.81 98 GLU A C 1
ATOM 657 O O . GLU A 1 98 ? 8.017 6.804 18.763 1.00 94.81 98 GLU A O 1
ATOM 662 N N . LEU A 1 99 ? 8.329 4.606 18.320 1.00 96.06 99 LEU A N 1
ATOM 663 C CA . LEU A 1 99 ? 6.943 4.226 18.048 1.00 96.06 99 LEU A CA 1
ATOM 664 C C . LEU A 1 99 ? 6.194 3.776 19.305 1.00 96.06 99 LEU A C 1
ATOM 666 O O . LEU A 1 99 ? 4.973 3.641 19.264 1.00 96.06 99 LEU A O 1
ATOM 670 N N . LEU A 1 100 ? 6.894 3.535 20.411 1.00 97.25 100 LEU A N 1
ATOM 671 C CA . LEU A 1 100 ? 6.290 3.081 21.656 1.00 97.25 100 LEU A CA 1
ATOM 672 C C . LEU A 1 100 ? 5.794 4.264 22.492 1.00 97.25 100 LEU A C 1
ATOM 674 O O . LEU A 1 100 ? 6.325 5.379 22.442 1.00 97.25 100 LEU A O 1
ATOM 678 N N . CYS A 1 101 ? 4.757 4.017 23.285 1.00 97.56 101 CYS A N 1
ATOM 679 C CA . CYS A 1 101 ? 4.338 4.946 24.320 1.00 97.56 101 CYS A CA 1
ATOM 680 C C . CYS A 1 101 ? 5.441 5.072 25.381 1.00 97.56 101 CYS A C 1
ATOM 682 O O . CYS A 1 101 ? 5.901 4.054 25.908 1.00 97.56 101 CYS A O 1
ATOM 684 N N . PRO A 1 102 ? 5.873 6.297 25.732 1.00 94.75 102 PRO A N 1
ATOM 685 C CA . PRO A 1 102 ? 6.841 6.469 26.800 1.00 94.75 102 PRO A CA 1
ATOM 686 C C . PRO A 1 102 ? 6.212 6.065 28.146 1.00 94.75 102 PRO A C 1
ATOM 688 O O . PRO A 1 102 ? 5.010 6.254 28.339 1.00 94.75 102 PRO A O 1
ATOM 691 N N . PRO A 1 103 ? 7.005 5.599 29.130 1.00 85.56 103 PRO A N 1
ATOM 692 C CA . PRO A 1 103 ? 6.484 5.217 30.447 1.00 85.56 103 PRO A CA 1
ATOM 693 C C . PRO A 1 103 ? 5.739 6.338 31.195 1.00 85.56 103 PRO A C 1
ATOM 695 O O . PRO A 1 103 ? 4.950 6.062 32.094 1.00 85.56 103 PRO A O 1
ATOM 698 N N . ALA A 1 104 ? 6.021 7.605 30.871 1.00 85.12 104 ALA A N 1
ATOM 699 C CA . ALA A 1 104 ? 5.314 8.773 31.386 1.00 85.12 104 ALA A CA 1
ATOM 700 C C . ALA A 1 104 ? 5.518 9.992 30.468 1.00 85.12 104 ALA A C 1
ATOM 702 O O . ALA A 1 104 ? 6.528 10.086 29.770 1.00 85.12 104 ALA A O 1
ATOM 703 N N . GLY A 1 105 ? 4.615 10.974 30.562 1.00 82.31 105 GLY A N 1
ATOM 704 C CA . GLY A 1 105 ? 4.829 12.328 30.035 1.00 82.31 105 GLY A CA 1
ATOM 705 C C . GLY A 1 105 ? 4.184 12.645 28.686 1.00 82.31 105 GLY A C 1
ATOM 706 O O . GLY A 1 105 ? 4.291 13.791 28.257 1.00 82.31 105 GLY A O 1
ATOM 707 N N . ASP A 1 106 ? 3.496 11.688 28.063 1.00 93.19 106 ASP A N 1
ATOM 708 C CA . ASP A 1 106 ? 2.658 11.922 26.883 1.00 93.19 106 ASP A CA 1
ATOM 709 C C . ASP A 1 106 ? 1.185 11.669 27.240 1.00 93.19 106 ASP A C 1
ATOM 711 O O . ASP A 1 106 ? 0.830 10.576 27.676 1.00 93.19 106 ASP A O 1
ATOM 715 N N . ASP A 1 107 ? 0.338 12.691 27.106 1.00 94.31 107 ASP A N 1
ATOM 716 C CA . ASP A 1 107 ? -1.087 12.650 27.468 1.00 94.31 107 ASP A CA 1
ATOM 717 C C . ASP A 1 107 ? -1.956 11.887 26.454 1.00 94.31 107 ASP A C 1
ATOM 719 O O . ASP A 1 107 ? -3.131 11.599 26.709 1.00 94.31 107 ASP A O 1
ATOM 723 N N . ARG A 1 108 ? -1.375 11.520 25.309 1.00 94.94 108 ARG A N 1
ATOM 724 C CA . ARG A 1 108 ? -2.010 10.687 24.285 1.00 94.94 108 ARG A CA 1
ATOM 725 C C . ARG A 1 108 ? -1.906 9.205 24.625 1.00 94.94 108 ARG A C 1
ATOM 727 O O . ARG A 1 108 ? -2.704 8.421 24.117 1.00 94.94 108 ARG A O 1
ATOM 734 N N . CYS A 1 109 ? -0.944 8.836 25.470 1.00 97.38 109 CYS A N 1
ATOM 735 C CA . CYS A 1 109 ? -0.657 7.458 25.833 1.00 97.38 109 CYS A CA 1
ATOM 736 C C . CYS A 1 109 ? -1.409 7.016 27.096 1.00 97.38 109 CYS A C 1
ATOM 738 O O . CYS A 1 109 ? -1.280 7.614 28.163 1.00 97.38 109 CYS A O 1
ATOM 740 N N . GLY A 1 110 ? -2.186 5.941 26.977 1.00 96.12 110 GLY A N 1
ATOM 741 C CA . GLY A 1 110 ? -2.806 5.233 28.095 1.00 96.12 110 GLY A CA 1
ATOM 742 C C . GLY A 1 110 ? -1.834 4.280 28.801 1.00 96.12 110 GLY A C 1
ATOM 743 O O . GLY A 1 110 ? -0.768 3.969 28.263 1.00 96.12 110 GLY A O 1
ATOM 744 N N . PRO A 1 111 ? -2.179 3.799 30.007 1.00 96.62 111 PRO A N 1
ATOM 745 C CA . PRO A 1 111 ? -1.308 2.900 30.753 1.00 96.62 111 PRO A CA 1
ATOM 746 C C . PRO A 1 111 ? -1.248 1.500 30.105 1.00 96.62 111 PRO A C 1
ATOM 748 O O . PRO A 1 111 ? -2.292 0.962 29.714 1.00 96.62 111 PRO A O 1
ATOM 751 N N . PRO A 1 112 ? -0.055 0.880 30.000 1.00 97.50 112 PRO A N 1
ATOM 752 C CA . PRO A 1 112 ? 0.073 -0.532 29.641 1.00 97.50 112 PRO A CA 1
ATOM 753 C C . PRO A 1 112 ? -0.493 -1.435 30.743 1.00 97.50 112 PRO A C 1
ATOM 755 O O . PRO A 1 112 ? -0.822 -0.981 31.840 1.00 97.50 112 PRO A O 1
ATOM 758 N N . TYR A 1 113 ? -0.562 -2.737 30.473 1.00 98.00 113 TYR A N 1
ATOM 759 C CA . TYR A 1 113 ? -0.812 -3.719 31.523 1.00 98.00 113 TYR A CA 1
ATOM 760 C C . TYR A 1 113 ? 0.312 -3.691 32.569 1.00 98.00 113 TYR A C 1
ATOM 762 O O . TYR A 1 113 ? 1.488 -3.793 32.217 1.00 98.00 113 TYR A O 1
ATOM 770 N N . ASP A 1 114 ? -0.057 -3.597 33.850 1.00 97.25 114 ASP A N 1
ATOM 771 C CA . ASP A 1 114 ? 0.852 -3.719 34.991 1.00 97.25 114 ASP A CA 1
ATOM 772 C C . ASP A 1 114 ? 0.743 -5.127 35.615 1.00 97.25 114 ASP A C 1
ATOM 774 O O . ASP A 1 114 ? -0.226 -5.422 36.321 1.00 97.25 114 ASP A O 1
ATOM 778 N N . PRO A 1 115 ? 1.745 -6.011 35.425 1.00 97.50 115 PRO A N 1
ATOM 779 C CA . PRO A 1 115 ? 1.740 -7.349 36.015 1.00 97.50 115 PRO A CA 1
ATOM 780 C C . PRO A 1 115 ? 1.777 -7.368 37.550 1.00 97.50 115 PRO A C 1
ATOM 782 O O . PRO A 1 115 ? 1.596 -8.432 38.147 1.00 97.50 115 PRO A O 1
ATOM 785 N N . SER A 1 116 ? 2.065 -6.234 38.198 1.00 97.69 116 SER A N 1
ATOM 786 C CA . SER A 1 116 ? 2.098 -6.113 39.656 1.00 97.69 116 SER A CA 1
ATOM 787 C C . SER A 1 116 ? 0.730 -5.829 40.286 1.00 97.69 116 SER A C 1
ATOM 789 O O . SER A 1 116 ? 0.572 -6.081 41.484 1.00 97.69 116 SER A O 1
ATOM 791 N N . ASP A 1 117 ? -0.257 -5.403 39.490 1.00 97.50 117 ASP A N 1
ATOM 792 C CA . ASP A 1 117 ? -1.639 -5.151 39.919 1.00 97.50 117 ASP A CA 1
ATOM 793 C C . ASP A 1 117 ? -2.676 -5.727 38.925 1.00 97.50 117 ASP A C 1
ATOM 795 O O . ASP A 1 117 ? -3.467 -4.990 38.335 1.00 97.50 117 ASP A O 1
ATOM 799 N N . PRO A 1 118 ? -2.680 -7.055 38.677 1.00 97.94 118 PRO A N 1
ATOM 800 C CA . PRO A 1 118 ? -3.624 -7.660 37.746 1.00 97.94 118 PRO A CA 1
ATOM 801 C C . PRO A 1 118 ? -5.034 -7.749 38.342 1.00 97.94 118 PRO A C 1
ATOM 803 O O . PRO A 1 118 ? -5.214 -8.089 39.516 1.00 97.94 118 PRO A O 1
ATOM 806 N N . LEU A 1 119 ? -6.056 -7.590 37.495 1.00 98.19 119 LEU A N 1
ATOM 807 C CA . LEU A 1 119 ? -7.427 -7.970 37.836 1.00 98.19 119 LEU A CA 1
ATOM 808 C C . LEU A 1 119 ? -7.484 -9.460 38.194 1.00 98.19 119 LEU A C 1
ATOM 810 O O . LEU A 1 119 ? -6.853 -10.299 37.540 1.00 98.19 119 LEU A O 1
ATOM 814 N N . GLY A 1 120 ? -8.284 -9.808 39.206 1.00 98.12 120 GLY A N 1
ATOM 815 C CA . GLY A 1 120 ? -8.563 -11.208 39.519 1.00 98.12 120 GLY A CA 1
ATOM 816 C C . GLY A 1 120 ? -9.293 -11.905 38.357 1.00 98.12 120 GLY A C 1
ATOM 817 O O . GLY A 1 120 ? -10.015 -11.233 37.623 1.00 98.12 120 GLY A O 1
ATOM 818 N N . PRO A 1 121 ? -9.180 -13.239 38.197 1.00 98.06 121 PRO A N 1
ATOM 819 C CA . PRO A 1 121 ? -9.758 -13.953 37.051 1.00 98.06 121 PRO A CA 1
ATOM 820 C C . PRO A 1 121 ? -11.245 -13.660 36.796 1.00 98.06 121 PRO A C 1
ATOM 822 O O . PRO A 1 121 ? -11.624 -13.392 35.662 1.00 98.06 121 PRO A O 1
ATOM 825 N N . ASP A 1 122 ? -12.071 -13.630 37.847 1.00 98.19 122 ASP A N 1
ATOM 826 C CA . ASP A 1 122 ? -13.508 -13.340 37.723 1.00 98.19 122 ASP A CA 1
ATOM 827 C C . ASP A 1 122 ? -13.779 -11.883 37.306 1.00 98.19 122 ASP A C 1
ATOM 829 O O . ASP A 1 122 ? -14.720 -11.613 36.565 1.00 98.19 122 ASP A O 1
ATOM 833 N N . GLN A 1 123 ? -12.955 -10.937 37.774 1.00 98.31 123 GLN A N 1
ATOM 834 C CA . GLN A 1 123 ? -13.069 -9.519 37.415 1.00 98.31 123 GLN A CA 1
ATOM 835 C C . GLN A 1 123 ? -12.629 -9.287 35.971 1.00 98.31 123 GLN A C 1
ATOM 837 O O . GLN A 1 123 ? -13.290 -8.545 35.251 1.00 98.31 123 GLN A O 1
ATOM 842 N N . LEU A 1 124 ? -11.544 -9.946 35.553 1.00 98.56 124 LEU A N 1
ATOM 843 C CA . LEU A 1 124 ? -11.061 -9.919 34.179 1.00 98.56 124 LEU A CA 1
ATOM 844 C C . LEU A 1 124 ? -12.135 -10.451 33.224 1.00 98.56 124 LEU A C 1
ATOM 846 O O . LEU A 1 124 ? -12.496 -9.765 32.275 1.00 98.56 124 LEU A O 1
ATOM 850 N N . GLU A 1 125 ? -12.688 -11.632 33.503 1.00 98.31 125 GLU A N 1
ATOM 851 C CA . GLU A 1 125 ? -13.749 -12.229 32.683 1.00 98.31 125 GLU A CA 1
ATOM 852 C C . GLU A 1 125 ? -14.999 -11.340 32.632 1.00 98.31 125 GLU A C 1
ATOM 854 O O . GLU A 1 125 ? -15.564 -11.110 31.564 1.00 98.31 125 GLU A O 1
ATOM 859 N N . GLN A 1 126 ? -15.410 -10.775 33.773 1.00 98.31 126 GLN A N 1
ATOM 860 C CA . GLN A 1 126 ? -16.547 -9.859 33.824 1.00 98.31 126 GLN A CA 1
ATOM 861 C C . GLN A 1 126 ? -16.312 -8.597 32.982 1.00 98.31 126 GLN A C 1
ATOM 863 O O . GLN A 1 126 ? -17.220 -8.182 32.260 1.00 98.31 126 GLN A O 1
ATOM 868 N N . ALA A 1 127 ? -15.125 -7.990 33.073 1.00 98.56 127 ALA A N 1
ATOM 869 C CA . ALA A 1 127 ? -14.764 -6.809 32.292 1.00 98.56 127 ALA A CA 1
ATOM 870 C C . ALA A 1 127 ? -14.717 -7.125 30.790 1.00 98.56 127 ALA A C 1
ATOM 872 O O . ALA A 1 127 ? -15.238 -6.352 29.988 1.00 98.56 127 ALA A O 1
ATOM 873 N N . LEU A 1 128 ? -14.175 -8.288 30.409 1.00 98.62 128 LEU A N 1
ATOM 874 C CA . LEU A 1 128 ? -14.143 -8.748 29.020 1.00 98.62 128 LEU A CA 1
ATOM 875 C C . LEU A 1 128 ? -15.549 -8.971 28.451 1.00 98.62 128 LEU A C 1
ATOM 877 O O . LEU A 1 128 ? -15.837 -8.508 27.350 1.00 98.62 128 LEU A O 1
ATOM 881 N N . GLN A 1 129 ? -16.433 -9.641 29.194 1.00 98.31 129 GLN A N 1
ATOM 882 C CA . GLN A 1 129 ? -17.795 -9.923 28.739 1.00 98.31 129 GLN A CA 1
ATOM 883 C C . GLN A 1 129 ? -18.640 -8.647 28.640 1.00 98.31 129 GLN A C 1
ATOM 885 O O . GLN A 1 129 ? -19.232 -8.374 27.597 1.00 98.31 129 GLN A O 1
ATOM 890 N N . LEU A 1 130 ? -18.678 -7.842 29.709 1.00 98.31 130 LEU A N 1
ATOM 891 C CA . LEU A 1 130 ? -19.451 -6.596 29.731 1.00 98.31 130 LEU A CA 1
ATOM 892 C C . LEU A 1 130 ? -18.928 -5.591 28.695 1.00 98.31 130 LEU A C 1
ATOM 894 O O . LEU A 1 130 ? -19.709 -4.887 28.047 1.00 98.31 130 LEU A O 1
ATOM 898 N N . GLY A 1 131 ? -17.608 -5.548 28.531 1.00 98.50 131 GLY A N 1
ATOM 899 C CA . GLY A 1 131 ? -16.929 -4.753 27.525 1.00 98.50 131 GLY A CA 1
ATOM 900 C C . GLY A 1 131 ? -17.304 -5.156 26.107 1.00 98.50 131 GLY A C 1
ATOM 901 O O . GLY A 1 131 ? -17.736 -4.299 25.344 1.00 98.50 131 GLY A O 1
ATOM 902 N N . LEU A 1 132 ? -17.242 -6.448 25.771 1.00 98.56 132 LEU A N 1
ATOM 903 C CA . LEU A 1 132 ? -17.620 -6.946 24.445 1.00 98.56 132 LEU A CA 1
ATOM 904 C C . LEU A 1 132 ? -19.105 -6.699 24.128 1.00 98.56 132 LEU A C 1
ATOM 906 O O . LEU A 1 132 ? -19.442 -6.315 23.006 1.00 98.56 132 LEU A O 1
ATOM 910 N N . ASP A 1 133 ? -19.991 -6.862 25.113 1.00 98.19 133 ASP A N 1
ATOM 911 C CA . ASP A 1 133 ? -21.415 -6.543 24.960 1.00 98.19 133 ASP A CA 1
ATOM 912 C C . ASP A 1 133 ? -21.623 -5.047 24.667 1.00 98.19 133 ASP A C 1
ATOM 914 O O . ASP A 1 133 ? -22.421 -4.678 23.802 1.00 98.19 133 ASP A O 1
ATOM 918 N N . THR A 1 134 ? -20.863 -4.179 25.341 1.00 98.38 134 THR A N 1
ATOM 919 C CA . THR A 1 134 ? -20.887 -2.725 25.114 1.00 98.38 134 THR A CA 1
ATOM 920 C C . THR A 1 134 ? -20.252 -2.350 23.775 1.00 98.38 134 THR A C 1
ATOM 922 O O . THR A 1 134 ? -20.774 -1.504 23.059 1.00 98.38 134 THR A O 1
ATOM 925 N N . TRP A 1 135 ? -19.180 -3.029 23.373 1.00 98.12 135 TRP A N 1
ATOM 926 C CA . TRP A 1 135 ? -18.488 -2.837 22.097 1.00 98.12 135 TRP A CA 1
ATOM 927 C C . TRP A 1 135 ? -19.384 -3.130 20.886 1.00 98.12 135 TRP A C 1
ATOM 929 O O . TRP A 1 135 ? -19.289 -2.480 19.841 1.00 98.12 135 TRP A O 1
ATOM 939 N N . ARG A 1 136 ? -20.285 -4.107 21.038 1.00 97.31 136 ARG A N 1
ATOM 940 C CA . ARG A 1 136 ? -21.280 -4.513 20.033 1.00 97.31 136 ARG A CA 1
ATOM 941 C C . ARG A 1 136 ? -22.600 -3.753 20.143 1.00 97.31 136 ARG A C 1
ATOM 943 O O . ARG A 1 136 ? -23.485 -3.958 19.311 1.00 97.31 136 ARG A O 1
ATOM 950 N N . PHE A 1 137 ? -22.754 -2.892 21.147 1.00 95.69 137 PHE A N 1
ATOM 951 C CA . PHE A 1 137 ? -23.978 -2.134 21.355 1.00 95.69 137 PHE A CA 1
ATOM 952 C C . PHE A 1 137 ? -24.227 -1.183 20.171 1.00 95.69 137 PHE A C 1
ATOM 954 O O . PHE A 1 137 ? -23.350 -0.382 19.843 1.00 95.69 137 PHE A O 1
ATOM 961 N N . PRO A 1 138 ? -25.405 -1.230 19.521 1.00 92.25 138 PRO A N 1
ATOM 962 C CA . PRO A 1 138 ? -25.726 -0.353 18.401 1.00 92.25 138 PRO A CA 1
ATOM 963 C C . PRO A 1 138 ? -26.051 1.057 18.913 1.00 92.25 138 PRO A C 1
ATOM 965 O O . PRO A 1 138 ? -27.214 1.418 19.097 1.00 92.25 138 PRO A O 1
ATOM 968 N N . GLY A 1 139 ? -24.995 1.824 19.183 1.00 89.44 139 GLY A N 1
ATOM 969 C CA . GLY A 1 139 ? -25.055 3.205 19.646 1.00 89.44 139 GLY A CA 1
ATOM 970 C C . GLY A 1 139 ? -25.599 4.188 18.606 1.00 89.44 139 GLY A C 1
ATOM 971 O O . GLY A 1 139 ? -26.053 3.807 17.526 1.00 89.44 139 GLY A O 1
ATOM 972 N N . ILE A 1 140 ? -25.522 5.483 18.925 1.00 87.50 140 ILE A N 1
ATOM 973 C CA . ILE A 1 140 ? -26.088 6.578 18.112 1.00 87.50 140 ILE A CA 1
ATOM 974 C C . ILE A 1 140 ? -25.544 6.560 16.676 1.00 87.50 140 ILE A C 1
ATOM 976 O O . ILE A 1 140 ? -26.307 6.747 15.729 1.00 87.50 140 ILE A O 1
ATOM 980 N N . ARG A 1 141 ? -24.241 6.306 16.519 1.00 86.38 141 ARG A N 1
ATOM 981 C CA . ARG A 1 141 ? -23.541 6.233 15.225 1.00 86.38 141 ARG A CA 1
ATOM 982 C C . ARG A 1 141 ? -23.086 4.807 14.888 1.00 86.38 141 ARG A C 1
ATOM 984 O O . ARG A 1 141 ? -22.060 4.607 14.248 1.00 86.38 141 ARG A O 1
ATOM 991 N N . GLY A 1 142 ? -23.837 3.809 15.358 1.00 91.19 142 GLY A N 1
ATOM 992 C CA . GLY A 1 142 ? -23.491 2.394 15.229 1.00 91.19 142 GLY A CA 1
ATOM 993 C C . GLY A 1 142 ? -22.554 1.883 16.323 1.00 91.19 142 GLY A C 1
ATOM 994 O O . GLY A 1 142 ? -22.139 2.626 17.213 1.00 91.19 142 GLY A O 1
ATOM 995 N N . ALA A 1 143 ? -22.280 0.578 16.274 1.00 94.88 143 ALA A N 1
ATOM 996 C CA . ALA A 1 143 ? -21.432 -0.115 17.240 1.00 94.88 143 ALA A CA 1
ATOM 997 C C . ALA A 1 143 ? -19.943 0.109 16.953 1.00 94.88 143 ALA A C 1
ATOM 999 O O . ALA A 1 143 ? -19.546 0.175 15.789 1.00 94.88 143 ALA A O 1
ATOM 1000 N N . CYS A 1 144 ? -19.109 0.119 17.996 1.00 96.88 144 CYS A N 1
ATOM 1001 C CA . CYS A 1 144 ? -17.652 0.228 17.863 1.00 96.88 144 CYS A CA 1
ATOM 1002 C C . CYS A 1 144 ? -17.080 -0.900 16.986 1.00 96.88 144 CYS A C 1
ATOM 1004 O O . CYS A 1 144 ? -16.251 -0.650 16.111 1.00 96.88 144 CYS A O 1
ATOM 1006 N N . ALA A 1 145 ? -17.616 -2.120 17.121 1.00 96.62 145 ALA A N 1
ATOM 1007 C CA . ALA A 1 145 ? -17.268 -3.265 16.272 1.00 96.62 145 ALA A CA 1
ATOM 1008 C C . ALA A 1 145 ? -17.506 -3.036 14.762 1.00 96.62 145 ALA A C 1
ATOM 1010 O O . ALA A 1 145 ? -16.968 -3.772 13.942 1.00 96.62 145 ALA A O 1
ATOM 1011 N N . GLY A 1 146 ? -18.313 -2.038 14.388 1.00 95.50 146 GLY A N 1
ATOM 1012 C CA . GLY A 1 146 ? -18.600 -1.669 13.001 1.00 95.50 146 GLY A CA 1
ATOM 1013 C C . GLY A 1 146 ? -17.565 -0.755 12.345 1.00 95.50 146 GLY A C 1
ATOM 1014 O O . GLY A 1 146 ? -17.651 -0.541 11.135 1.00 95.50 146 GLY A O 1
ATOM 1015 N N . CYS A 1 147 ? -16.623 -0.216 13.126 1.00 96.00 147 CYS A N 1
ATOM 1016 C CA . CYS A 1 147 ? -15.507 0.603 12.645 1.00 96.00 147 CYS A CA 1
ATOM 1017 C C . CYS A 1 147 ? -14.138 0.023 13.009 1.00 96.00 147 CYS A C 1
ATOM 1019 O O . CYS A 1 147 ? -13.170 0.263 12.300 1.00 96.00 147 CYS A O 1
ATOM 1021 N N . HIS A 1 148 ? -14.057 -0.738 14.094 1.00 97.94 148 HIS A N 1
ATOM 1022 C CA . HIS A 1 148 ? -12.806 -1.224 14.664 1.00 97.94 148 HIS A CA 1
ATOM 1023 C C . HIS A 1 148 ? -12.567 -2.716 14.396 1.00 97.94 148 HIS A C 1
ATOM 1025 O O . HIS A 1 148 ? -13.315 -3.376 13.663 1.00 97.94 148 HIS A O 1
ATOM 1031 N N . SER A 1 149 ? -11.511 -3.257 15.006 1.00 97.81 149 SER A N 1
ATOM 1032 C CA . SER A 1 149 ? -11.366 -4.700 15.207 1.00 97.81 149 SER A CA 1
ATOM 1033 C C . SER A 1 149 ? -12.576 -5.295 15.974 1.00 97.81 149 SER A C 1
ATOM 1035 O O . SER A 1 149 ? -13.267 -4.582 16.717 1.00 97.81 149 SER A O 1
ATOM 1037 N N . PRO A 1 150 ? -12.873 -6.602 15.823 1.00 97.81 150 PRO A N 1
ATOM 1038 C CA . PRO A 1 150 ? -14.139 -7.176 16.294 1.00 97.81 150 PRO A CA 1
ATOM 1039 C C . PRO A 1 150 ? -14.306 -7.193 17.825 1.00 97.81 150 PRO A C 1
ATOM 1041 O O . PRO A 1 150 ? -15.420 -7.397 18.314 1.00 97.81 150 PRO A O 1
ATOM 1044 N N . ASP A 1 151 ? -13.223 -6.975 18.571 1.00 97.56 151 ASP A N 1
ATOM 1045 C CA . ASP A 1 151 ? -13.145 -6.974 20.037 1.00 97.56 151 ASP A CA 1
ATOM 1046 C C . ASP A 1 151 ? -12.329 -5.793 20.606 1.00 97.56 151 ASP A C 1
ATOM 1048 O O . ASP A 1 151 ? -11.995 -5.808 21.782 1.00 97.56 151 ASP A O 1
ATOM 1052 N N . GLY A 1 152 ? -11.956 -4.789 19.804 1.00 97.38 152 GLY A N 1
ATOM 1053 C CA . GLY A 1 152 ? -11.207 -3.619 20.290 1.00 97.38 152 GLY A CA 1
ATOM 1054 C C . GLY A 1 152 ? -9.724 -3.852 20.595 1.00 97.38 152 GLY A C 1
ATOM 1055 O O . GLY A 1 152 ? -9.092 -3.018 21.247 1.00 97.38 152 GLY A O 1
ATOM 1056 N N . TYR A 1 153 ? -9.136 -4.958 20.127 1.00 98.12 153 TYR A N 1
ATOM 1057 C CA . TYR A 1 153 ? -7.703 -5.229 20.287 1.00 98.12 153 TYR A CA 1
ATOM 1058 C C . TYR A 1 153 ? -6.804 -4.133 19.688 1.00 98.12 153 TYR A C 1
ATOM 1060 O O . TYR A 1 153 ? -5.755 -3.819 20.247 1.00 98.12 153 TYR A O 1
ATOM 1068 N N . ASP A 1 154 ? -7.222 -3.511 18.587 1.00 97.62 154 ASP A N 1
ATOM 1069 C CA . ASP A 1 154 ? -6.572 -2.339 17.990 1.00 97.62 154 ASP A CA 1
ATOM 1070 C C . ASP A 1 154 ? -6.416 -1.173 18.986 1.00 97.62 154 ASP A C 1
ATOM 1072 O O . ASP A 1 154 ? -5.325 -0.610 19.092 1.00 97.62 154 ASP A O 1
ATOM 1076 N N . LEU A 1 155 ? -7.445 -0.871 19.788 1.00 97.62 155 LEU A N 1
ATOM 1077 C CA . LEU A 1 155 ? -7.370 0.131 20.868 1.00 97.62 155 LEU A CA 1
ATOM 1078 C C . LEU A 1 155 ? -6.569 -0.342 22.090 1.00 97.62 155 LEU A C 1
ATOM 1080 O O . LEU A 1 155 ? -6.004 0.467 22.830 1.00 97.62 155 LEU A O 1
ATOM 1084 N N . ALA A 1 156 ? -6.529 -1.650 22.338 1.00 98.19 156 ALA A N 1
ATOM 1085 C CA . ALA A 1 156 ? -5.716 -2.209 23.411 1.00 98.19 156 ALA A CA 1
ATOM 1086 C C . ALA A 1 156 ? -4.223 -2.096 23.094 1.00 98.19 156 ALA A C 1
ATOM 1088 O O . ALA A 1 156 ? -3.454 -1.684 23.965 1.00 98.19 156 ALA A O 1
ATOM 1089 N N . ARG A 1 157 ? -3.829 -2.425 21.855 1.00 97.88 157 ARG A N 1
ATOM 1090 C CA . ARG A 1 157 ? -2.436 -2.452 21.394 1.00 97.88 157 ARG A CA 1
ATOM 1091 C C . ARG A 1 157 ? -1.884 -1.068 21.065 1.00 97.88 157 ARG A C 1
ATOM 1093 O O . ARG A 1 157 ? -0.726 -0.794 21.395 1.00 97.88 157 ARG A O 1
ATOM 1100 N N . VAL A 1 158 ? -2.688 -0.203 20.448 1.00 97.62 158 VAL A N 1
ATOM 1101 C CA . VAL A 1 158 ? -2.341 1.205 20.224 1.00 97.62 158 VAL A CA 1
ATOM 1102 C C . VAL A 1 158 ? -2.839 1.998 21.414 1.00 97.62 158 VAL A C 1
ATOM 1104 O O . VAL A 1 158 ? -4.036 2.116 21.630 1.00 97.62 158 VAL A O 1
ATOM 1107 N N . GLY A 1 159 ? -1.914 2.479 22.237 1.00 95.81 159 GLY A N 1
ATOM 1108 C CA . GLY A 1 159 ? -2.170 2.925 23.598 1.00 95.81 159 GLY A CA 1
ATOM 1109 C C . GLY A 1 159 ? -2.891 4.257 23.701 1.00 95.81 159 GLY A C 1
ATOM 1110 O O . GLY A 1 159 ? -2.341 5.172 24.291 1.00 95.81 159 GLY A O 1
ATOM 1111 N N . PHE A 1 160 ? -4.104 4.387 23.165 1.00 97.31 160 PHE A N 1
ATOM 1112 C CA . PHE A 1 160 ? -4.946 5.560 23.389 1.00 97.31 160 PHE A CA 1
ATOM 1113 C C . PHE A 1 160 ? -5.173 5.763 24.892 1.00 97.31 160 PHE A C 1
ATOM 1115 O O . PHE A 1 160 ? -5.374 4.794 25.637 1.00 97.31 160 PHE A O 1
ATOM 1122 N N . SER A 1 161 ? -5.108 7.021 25.333 1.00 97.50 161 SER A N 1
ATOM 1123 C CA . SER A 1 161 ? -5.401 7.392 26.714 1.00 97.50 161 SER A CA 1
ATOM 1124 C C . SER A 1 161 ? -6.879 7.209 27.044 1.00 97.50 161 SER A C 1
ATOM 1126 O O . SER A 1 161 ? -7.748 7.316 26.177 1.00 97.50 161 SER A O 1
ATOM 1128 N N . ASP A 1 162 ? -7.167 6.954 28.318 1.00 98.19 162 ASP A N 1
ATOM 1129 C CA . ASP A 1 162 ? -8.530 6.745 28.809 1.00 98.19 162 ASP A CA 1
ATOM 1130 C C . ASP A 1 162 ? -9.429 7.950 28.482 1.00 98.19 162 ASP A C 1
ATOM 1132 O O . ASP A 1 162 ? -10.559 7.778 28.030 1.00 98.19 162 ASP A O 1
ATOM 1136 N N . ASP A 1 163 ? -8.898 9.173 28.600 1.00 97.62 163 ASP A N 1
ATOM 1137 C CA . ASP A 1 163 ? -9.604 10.408 28.236 1.00 97.62 163 ASP A CA 1
ATOM 1138 C C . ASP A 1 163 ? -9.948 10.464 26.737 1.00 97.62 163 ASP A C 1
ATOM 1140 O O . ASP A 1 163 ? -11.038 10.907 26.365 1.00 97.62 163 ASP A O 1
ATOM 1144 N N . ALA A 1 164 ? -9.043 10.000 25.867 1.00 97.00 164 ALA A N 1
ATOM 1145 C CA . ALA A 1 164 ? -9.293 9.928 24.429 1.00 97.00 164 ALA A CA 1
ATOM 1146 C C . ALA A 1 164 ? -10.351 8.863 24.098 1.00 97.00 164 ALA A C 1
ATOM 1148 O O . ALA A 1 164 ? -11.258 9.132 23.306 1.00 97.00 164 ALA A O 1
ATOM 1149 N N . ILE A 1 165 ? -10.277 7.690 24.741 1.00 98.06 165 ILE A N 1
ATOM 1150 C CA . ILE A 1 165 ? -11.269 6.614 24.596 1.00 98.06 165 ILE A CA 1
ATOM 1151 C C . ILE A 1 165 ? -12.651 7.120 25.014 1.00 98.06 165 ILE A C 1
ATOM 1153 O O . ILE A 1 165 ? -13.596 7.007 24.237 1.00 98.06 165 ILE A O 1
ATOM 1157 N N . VAL A 1 166 ? -12.771 7.740 26.193 1.00 98.19 166 VAL A N 1
ATOM 1158 C CA . VAL A 1 166 ? -14.045 8.285 26.683 1.00 98.19 166 VAL A CA 1
ATOM 1159 C C . VAL A 1 166 ? -14.576 9.354 25.739 1.00 98.19 166 VAL A C 1
ATOM 1161 O O . VAL A 1 166 ? -15.719 9.247 25.299 1.00 98.19 166 VAL A O 1
ATOM 1164 N N . ARG A 1 167 ? -13.766 10.362 25.379 1.00 96.75 167 ARG A N 1
ATOM 1165 C CA . ARG A 1 167 ? -14.227 11.458 24.513 1.00 96.75 167 ARG A CA 1
ATOM 1166 C C . ARG A 1 167 ? -14.831 10.930 23.216 1.00 96.75 167 ARG A C 1
ATOM 1168 O O . ARG A 1 167 ? -15.889 11.402 22.819 1.00 96.75 167 ARG A O 1
ATOM 1175 N N . ARG A 1 168 ? -14.156 9.983 22.563 1.00 94.88 168 ARG A N 1
ATOM 1176 C CA . ARG A 1 168 ? -14.598 9.450 21.270 1.00 94.88 168 ARG A CA 1
ATOM 1177 C C . ARG A 1 168 ? -15.756 8.469 21.416 1.00 94.88 168 ARG A C 1
ATOM 1179 O O . ARG A 1 168 ? -16.654 8.472 20.585 1.00 94.88 168 ARG A O 1
ATOM 1186 N N . ALA A 1 169 ? -15.792 7.677 22.487 1.00 96.44 169 ALA A N 1
ATOM 1187 C CA . ALA A 1 169 ? -16.901 6.766 22.755 1.00 96.44 169 ALA A CA 1
ATOM 1188 C C . ALA A 1 169 ? -18.233 7.504 22.971 1.00 96.44 169 ALA A C 1
ATOM 1190 O O . ALA A 1 169 ? -19.280 6.990 22.582 1.00 96.44 169 ALA A O 1
ATOM 1191 N N . LEU A 1 170 ? -18.210 8.713 23.541 1.00 96.00 170 LEU A N 1
ATOM 1192 C CA . LEU A 1 170 ? -19.417 9.497 23.833 1.00 96.00 170 LEU A CA 1
ATOM 1193 C C . LEU A 1 170 ? -20.207 9.945 22.593 1.00 96.00 170 LEU A C 1
ATOM 1195 O O . LEU A 1 170 ? -21.388 10.271 22.710 1.00 96.00 170 LEU A O 1
ATOM 1199 N N . ASP A 1 171 ? -19.609 9.893 21.400 1.00 90.06 171 ASP A N 1
ATOM 1200 C CA . ASP A 1 171 ? -20.340 10.088 20.140 1.00 90.06 171 ASP A CA 1
ATOM 1201 C C . ASP A 1 171 ? -21.240 8.885 19.787 1.00 90.06 171 ASP A C 1
ATOM 1203 O O . ASP A 1 171 ? -22.095 8.966 18.898 1.00 90.06 171 ASP A O 1
ATOM 1207 N N . HIS A 1 172 ? -21.075 7.763 20.494 1.00 92.44 172 HIS A N 1
ATOM 1208 C CA . HIS A 1 172 ? -21.748 6.493 20.232 1.00 92.44 172 HIS A CA 1
ATOM 1209 C C . HIS A 1 172 ? -22.578 6.005 21.423 1.00 92.44 172 HIS A C 1
ATOM 1211 O O . HIS A 1 172 ? -23.699 5.526 21.227 1.00 92.44 172 HIS A O 1
ATOM 1217 N N . VAL A 1 173 ? -22.042 6.112 22.639 1.00 96.06 173 VAL A N 1
ATOM 1218 C CA . VAL A 1 173 ? -22.592 5.516 23.866 1.00 96.06 173 VAL A CA 1
ATOM 1219 C C . VAL A 1 173 ? -22.704 6.540 25.001 1.00 96.06 173 VAL A C 1
ATOM 1221 O O . VAL A 1 173 ? -22.212 7.658 24.884 1.00 96.06 173 VAL A O 1
ATOM 1224 N N . ASP A 1 174 ? -23.377 6.185 26.100 1.00 97.44 174 ASP A N 1
ATOM 1225 C CA . ASP A 1 174 ? -23.455 7.060 27.279 1.00 97.44 174 ASP A CA 1
ATOM 1226 C C . ASP A 1 174 ? -22.187 7.018 28.161 1.00 97.44 174 ASP A C 1
ATOM 1228 O O . ASP A 1 174 ? -21.293 6.197 27.958 1.00 97.44 174 ASP A O 1
ATOM 1232 N N . ASP A 1 175 ? -22.107 7.899 29.168 1.00 98.00 175 ASP A N 1
ATOM 1233 C CA . ASP A 1 175 ? -20.955 7.995 30.083 1.00 98.00 175 ASP A CA 1
ATOM 1234 C C . ASP A 1 175 ? -20.640 6.675 30.808 1.00 98.00 175 ASP A C 1
ATOM 1236 O O . ASP A 1 175 ? -19.476 6.349 31.048 1.00 98.00 175 ASP A O 1
ATOM 1240 N N . ALA A 1 176 ? -21.669 5.910 31.188 1.00 98.25 176 ALA A N 1
ATOM 1241 C CA . ALA A 1 176 ? -21.480 4.661 31.919 1.00 98.25 176 ALA A CA 1
ATOM 1242 C C . ALA A 1 176 ? -20.918 3.576 30.997 1.00 98.25 176 ALA A C 1
ATOM 1244 O O . ALA A 1 176 ? -20.018 2.834 31.385 1.00 98.25 176 ALA A O 1
ATOM 1245 N N . GLN A 1 177 ? -21.420 3.514 29.767 1.00 98.44 177 GLN A N 1
ATOM 1246 C CA . GLN A 1 177 ? -20.910 2.633 28.726 1.00 98.44 177 GLN A CA 1
ATOM 1247 C C . GLN A 1 177 ? -19.488 3.023 28.301 1.00 98.44 177 GLN A C 1
ATOM 1249 O O . GLN A 1 177 ? -18.643 2.147 28.151 1.00 98.44 177 GLN A O 1
ATOM 1254 N N . ALA A 1 178 ? -19.179 4.316 28.178 1.00 98.38 178 ALA A N 1
ATOM 1255 C CA . ALA A 1 178 ? -17.828 4.784 27.872 1.00 98.38 178 ALA A CA 1
ATOM 1256 C C . ALA A 1 178 ? -16.815 4.360 28.953 1.00 98.38 178 ALA A C 1
ATOM 1258 O O . ALA A 1 178 ? -15.727 3.891 28.625 1.00 98.38 178 ALA A O 1
ATOM 1259 N N . ALA A 1 179 ? -17.187 4.439 30.236 1.00 98.44 179 ALA A N 1
ATOM 1260 C CA . ALA A 1 179 ? -16.351 3.937 31.329 1.00 98.44 179 ALA A CA 1
ATOM 1261 C C . ALA A 1 179 ? -16.128 2.415 31.247 1.00 98.44 179 ALA A C 1
ATOM 1263 O O . ALA A 1 179 ? -15.008 1.945 31.431 1.00 98.44 179 ALA A O 1
ATOM 1264 N N . VAL A 1 180 ? -17.168 1.648 30.898 1.00 98.69 180 VAL A N 1
ATOM 1265 C CA . VAL A 1 180 ? -17.047 0.199 30.654 1.00 98.69 180 VAL A CA 1
ATOM 1266 C C . VAL A 1 180 ? -16.060 -0.104 29.523 1.00 98.69 180 VAL A C 1
ATOM 1268 O O . VAL A 1 180 ? -15.315 -1.077 29.615 1.00 98.69 180 VAL A O 1
ATOM 1271 N N . LEU A 1 181 ? -16.021 0.714 28.467 1.00 98.62 181 LEU A N 1
ATOM 1272 C CA . LEU A 1 181 ? -15.071 0.533 27.366 1.00 98.62 181 LEU A CA 1
ATOM 1273 C C . LEU A 1 181 ? -13.618 0.784 27.791 1.00 98.62 181 LEU A C 1
ATOM 1275 O O . LEU A 1 181 ? -12.725 0.085 27.319 1.00 98.62 181 LEU A O 1
ATOM 1279 N N . VAL A 1 182 ? -13.369 1.722 28.709 1.00 98.69 182 VAL A N 1
ATOM 1280 C CA . VAL A 1 182 ? -12.031 1.913 29.296 1.00 98.69 182 VAL A CA 1
ATOM 1281 C C . VAL A 1 182 ? -11.608 0.675 30.087 1.00 98.69 182 VAL A C 1
ATOM 1283 O O . VAL A 1 182 ? -10.539 0.119 29.830 1.00 98.69 182 VAL A O 1
ATOM 1286 N N . ASP A 1 183 ? -12.468 0.186 30.986 1.00 98.69 183 ASP A N 1
ATOM 1287 C CA . ASP A 1 183 ? -12.204 -1.037 31.758 1.00 98.69 183 ASP A CA 1
ATOM 1288 C C . ASP A 1 183 ? -11.956 -2.240 30.834 1.00 98.69 183 ASP A C 1
ATOM 1290 O O . ASP A 1 183 ? -11.078 -3.069 31.086 1.00 98.69 183 ASP A O 1
ATOM 1294 N N . TYR A 1 184 ? -12.698 -2.315 29.727 1.00 98.81 184 TYR A N 1
ATOM 1295 C CA . TYR A 1 184 ? -12.539 -3.347 28.713 1.00 98.81 184 TYR A CA 1
ATOM 1296 C C . TYR A 1 184 ? -11.177 -3.292 28.016 1.00 98.81 184 TYR A C 1
ATOM 1298 O O . TYR A 1 184 ? -10.514 -4.321 27.887 1.00 98.81 184 TYR A O 1
ATOM 1306 N N . VAL A 1 185 ? -10.722 -2.105 27.609 1.00 98.75 185 VAL A N 1
ATOM 1307 C CA . VAL A 1 185 ? -9.406 -1.923 26.981 1.00 98.75 185 VAL A CA 1
ATOM 1308 C C . VAL A 1 185 ? -8.279 -2.335 27.934 1.00 98.75 185 VAL A C 1
ATOM 1310 O O . VAL A 1 185 ? -7.360 -3.048 27.523 1.00 98.75 185 VAL A O 1
ATOM 1313 N N . HIS A 1 186 ? -8.367 -1.985 29.220 1.00 98.69 186 HIS A N 1
ATOM 1314 C CA . HIS A 1 186 ? -7.401 -2.440 30.233 1.00 98.69 186 HIS A CA 1
ATOM 1315 C C . HIS A 1 186 ? -7.444 -3.960 30.438 1.00 98.69 186 HIS A C 1
ATOM 1317 O O . HIS A 1 186 ? -6.398 -4.612 30.510 1.00 98.69 186 HIS A O 1
ATOM 1323 N N . ALA A 1 187 ? -8.639 -4.555 30.452 1.00 98.75 187 ALA A N 1
ATOM 1324 C CA . ALA A 1 187 ? -8.817 -6.003 30.516 1.00 98.75 187 ALA A CA 1
ATOM 1325 C C . ALA A 1 187 ? -8.209 -6.722 29.295 1.00 98.75 187 ALA A C 1
ATOM 1327 O O . ALA A 1 187 ? -7.576 -7.768 29.450 1.00 98.75 187 ALA A O 1
ATOM 1328 N N . LEU A 1 188 ? -8.327 -6.158 28.088 1.00 98.56 188 LEU A N 1
ATOM 1329 C CA . LEU A 1 188 ? -7.673 -6.679 26.883 1.00 98.56 188 LEU A CA 1
ATOM 1330 C C . LEU A 1 188 ? -6.147 -6.596 26.987 1.00 98.56 188 LEU A C 1
ATOM 1332 O O . LEU A 1 188 ? -5.468 -7.575 26.670 1.00 98.56 188 LEU A O 1
ATOM 1336 N N . ARG A 1 189 ? -5.605 -5.476 27.484 1.00 98.56 189 ARG A N 1
ATOM 1337 C CA . ARG A 1 189 ? -4.162 -5.331 27.740 1.00 98.56 189 ARG A CA 1
ATOM 1338 C C . ARG A 1 189 ? -3.663 -6.414 28.697 1.00 98.56 189 ARG A C 1
ATOM 1340 O O . ARG A 1 189 ? -2.648 -7.040 28.410 1.00 98.56 189 ARG A O 1
ATOM 1347 N N . GLN A 1 190 ? -4.402 -6.717 29.767 1.00 98.56 190 GLN A N 1
ATOM 1348 C CA . GLN A 1 190 ? -4.074 -7.827 30.670 1.00 98.56 190 GLN A CA 1
ATOM 1349 C C . GLN A 1 190 ? -4.193 -9.199 29.991 1.00 98.56 190 GLN A C 1
ATOM 1351 O O . GLN A 1 190 ? -3.270 -10.010 30.092 1.00 98.56 190 GLN A O 1
ATOM 1356 N N . LYS A 1 191 ? -5.302 -9.470 29.289 1.00 97.94 191 LYS A N 1
ATOM 1357 C CA . LYS A 1 191 ? -5.550 -10.742 28.582 1.00 97.94 191 LYS A CA 1
ATOM 1358 C C . LYS A 1 191 ? -4.411 -11.087 27.621 1.00 97.94 191 LYS A C 1
ATOM 1360 O O . LYS A 1 191 ? -4.026 -12.250 27.527 1.00 97.94 191 LYS A O 1
ATOM 1365 N N . HIS A 1 192 ? -3.881 -10.077 26.937 1.00 96.75 192 HIS A N 1
ATOM 1366 C CA . HIS A 1 192 ? -2.827 -10.210 25.936 1.00 96.75 192 HIS A CA 1
ATOM 1367 C C . HIS A 1 192 ? -1.427 -9.841 26.450 1.00 96.75 192 HIS A C 1
ATOM 1369 O O . HIS A 1 192 ? -0.492 -9.812 25.663 1.00 96.75 192 HIS A O 1
ATOM 1375 N N . GLN A 1 193 ? -1.268 -9.591 27.755 1.00 97.06 193 GLN A N 1
ATOM 1376 C CA . GLN A 1 193 ? 0.015 -9.258 28.391 1.00 97.06 193 GLN A CA 1
ATOM 1377 C C . GLN A 1 193 ? 0.736 -8.053 27.753 1.00 97.06 193 GLN A C 1
ATOM 1379 O O . GLN A 1 193 ? 1.959 -8.031 27.648 1.00 97.06 193 GLN A O 1
ATOM 1384 N N . LEU A 1 194 ? -0.015 -7.028 27.344 1.00 96.75 194 LEU A N 1
ATOM 1385 C CA . LEU A 1 194 ? 0.506 -5.852 26.644 1.00 96.75 194 LEU A CA 1
ATOM 1386 C C . LEU A 1 194 ? 1.192 -4.881 27.618 1.00 96.75 194 LEU A C 1
ATOM 1388 O O . LEU A 1 194 ? 0.589 -3.907 28.075 1.00 96.75 194 LEU A O 1
ATOM 1392 N N . THR A 1 195 ? 2.453 -5.155 27.953 1.00 96.50 195 THR A N 1
ATOM 1393 C CA . THR A 1 195 ? 3.280 -4.308 28.836 1.00 96.50 195 THR A CA 1
ATOM 1394 C C . THR A 1 195 ? 3.921 -3.120 28.117 1.00 96.50 195 THR A C 1
ATOM 1396 O O . THR A 1 195 ? 4.411 -2.200 28.766 1.00 96.50 195 THR A O 1
ATOM 1399 N N . GLU A 1 196 ? 3.897 -3.118 26.785 1.00 95.69 196 GLU A N 1
ATOM 1400 C CA . GLU A 1 196 ? 4.351 -2.021 25.931 1.00 95.69 196 GLU A CA 1
ATOM 1401 C C . GLU A 1 196 ? 3.275 -1.719 24.887 1.00 95.69 196 GLU A C 1
ATOM 1403 O O . GLU A 1 196 ? 2.707 -2.627 24.278 1.00 95.69 196 GLU A O 1
ATOM 1408 N N . LEU A 1 197 ? 2.983 -0.436 24.675 1.00 97.56 197 LEU A N 1
ATOM 1409 C CA . LEU A 1 197 ? 1.918 0.012 23.777 1.00 97.56 197 LEU A CA 1
ATOM 1410 C C . LEU A 1 197 ? 2.485 0.836 22.627 1.00 97.56 197 LEU A C 1
ATOM 1412 O O . LEU A 1 197 ? 3.475 1.546 22.793 1.00 97.56 197 LEU A O 1
ATOM 1416 N N . LEU A 1 198 ? 1.821 0.774 21.475 1.00 97.75 198 LEU A N 1
ATOM 1417 C CA . LEU A 1 198 ? 2.155 1.602 20.318 1.00 97.75 198 LEU A CA 1
ATOM 1418 C C . LEU A 1 198 ? 1.594 3.010 20.501 1.00 97.75 198 LEU A C 1
ATOM 1420 O O . LEU A 1 198 ? 0.488 3.190 21.008 1.00 97.75 198 LEU A O 1
ATOM 1424 N N . HIS A 1 199 ? 2.341 4.012 20.060 1.00 97.88 199 HIS A N 1
ATOM 1425 C CA . HIS A 1 199 ? 2.000 5.411 20.240 1.00 97.88 199 HIS A CA 1
ATOM 1426 C C . HIS A 1 199 ? 0.899 5.858 19.258 1.00 97.88 199 HIS A C 1
ATOM 1428 O O . HIS A 1 199 ? 1.145 5.871 18.047 1.00 97.88 199 HIS A O 1
ATOM 1434 N N . PRO A 1 200 ? -0.268 6.339 19.731 1.00 96.56 200 PRO A N 1
ATOM 1435 C CA . PRO A 1 200 ? -1.404 6.683 18.867 1.00 96.56 200 PRO A CA 1
ATOM 1436 C C . PRO A 1 200 ? -1.097 7.695 17.761 1.00 96.56 200 PRO A C 1
ATOM 1438 O O . PRO A 1 200 ? -1.497 7.509 16.621 1.00 96.56 200 PRO A O 1
ATOM 1441 N N . ALA A 1 201 ? -0.325 8.740 18.072 1.00 93.69 201 ALA A N 1
ATOM 1442 C CA . ALA A 1 201 ? 0.007 9.791 17.103 1.00 93.69 201 ALA A CA 1
ATOM 1443 C C . ALA A 1 201 ? 1.205 9.483 16.184 1.00 93.69 201 ALA A C 1
ATOM 1445 O O . ALA A 1 201 ? 1.672 10.370 15.473 1.00 93.69 201 ALA A O 1
ATOM 1446 N N . LYS A 1 202 ? 1.767 8.272 16.251 1.00 94.62 202 LYS A N 1
ATOM 1447 C CA . LYS A 1 202 ? 2.941 7.880 15.451 1.00 94.62 202 LYS A CA 1
ATOM 1448 C C . LYS A 1 202 ? 2.722 6.578 14.702 1.00 94.62 202 LYS A C 1
ATOM 1450 O O . LYS A 1 202 ? 3.310 6.383 13.644 1.00 94.62 202 LYS A O 1
ATOM 1455 N N . PHE A 1 203 ? 1.906 5.689 15.262 1.00 96.50 203 PHE A N 1
ATOM 1456 C CA . PHE A 1 203 ? 1.654 4.386 14.688 1.00 96.50 203 PHE A CA 1
ATOM 1457 C C . PHE A 1 203 ? 0.876 4.482 13.373 1.00 96.50 203 PHE A C 1
ATOM 1459 O O . PHE A 1 203 ? -0.279 4.911 13.334 1.00 96.50 203 PHE A O 1
ATOM 1466 N N . ARG A 1 204 ? 1.542 4.048 12.302 1.00 96.06 204 ARG A N 1
ATOM 1467 C CA . ARG A 1 204 ? 1.019 3.959 10.940 1.00 96.06 204 ARG A CA 1
ATOM 1468 C C . ARG A 1 204 ? 0.987 2.480 10.559 1.00 96.06 204 ARG A C 1
ATOM 1470 O O . ARG A 1 204 ? 2.059 1.890 10.385 1.00 96.06 204 ARG A O 1
ATOM 1477 N N . PRO A 1 205 ? -0.195 1.844 10.505 1.00 95.69 205 PRO A N 1
ATOM 1478 C CA . PRO A 1 205 ? -0.292 0.445 10.123 1.00 95.69 205 PRO A CA 1
ATOM 1479 C C . PRO A 1 205 ? 0.441 0.172 8.807 1.00 95.69 205 PRO A C 1
ATOM 1481 O O . PRO A 1 205 ? 0.339 0.947 7.859 1.00 95.69 205 PRO A O 1
ATOM 1484 N N . LEU A 1 206 ? 1.171 -0.945 8.760 1.00 94.56 206 LEU A N 1
ATOM 1485 C CA . LEU A 1 206 ? 1.907 -1.423 7.581 1.00 94.56 206 LEU A CA 1
ATOM 1486 C C . LEU A 1 206 ? 3.041 -0.530 7.075 1.00 94.56 206 LEU A C 1
ATOM 1488 O O . LEU A 1 206 ? 3.603 -0.848 6.032 1.00 94.56 206 LEU A O 1
ATOM 1492 N N . GLN A 1 207 ? 3.390 0.554 7.773 1.00 96.31 207 GLN A N 1
ATOM 1493 C CA . GLN A 1 207 ? 4.506 1.411 7.379 1.00 96.31 207 GLN A CA 1
ATOM 1494 C C . GLN A 1 207 ? 5.796 0.579 7.272 1.00 96.31 207 GLN A C 1
ATOM 1496 O O . GLN A 1 207 ? 6.233 0.023 8.286 1.00 96.31 207 GLN A O 1
ATOM 1501 N N . PRO A 1 208 ? 6.438 0.520 6.091 1.00 94.25 208 PRO A N 1
ATOM 1502 C CA . PRO A 1 208 ? 7.690 -0.194 5.921 1.00 94.25 208 PRO A CA 1
ATOM 1503 C C . PRO A 1 208 ? 8.788 0.370 6.811 1.00 94.25 208 PRO A C 1
ATOM 1505 O O . PRO A 1 208 ? 8.923 1.593 6.938 1.00 94.25 208 PRO A O 1
ATOM 1508 N N . GLY A 1 209 ? 9.543 -0.515 7.464 1.00 92.06 209 GLY A N 1
ATOM 1509 C CA . GLY A 1 209 ? 10.528 -0.114 8.474 1.00 92.06 209 GLY A CA 1
ATOM 1510 C C . GLY A 1 209 ? 9.918 0.640 9.669 1.00 92.06 209 GLY A C 1
ATOM 1511 O O . GLY A 1 209 ? 10.624 1.374 10.358 1.00 92.06 209 GLY A O 1
ATOM 1512 N N . HIS A 1 210 ? 8.605 0.501 9.893 1.00 93.75 210 HIS A N 1
ATOM 1513 C CA . HIS A 1 210 ? 7.796 1.052 10.990 1.00 93.75 210 HIS A CA 1
ATOM 1514 C C . HIS A 1 210 ? 7.632 2.577 11.067 1.00 93.75 210 HIS A C 1
ATOM 1516 O O . HIS A 1 210 ? 6.699 3.051 11.717 1.00 93.75 210 HIS A O 1
ATOM 1522 N N . LEU A 1 211 ? 8.501 3.360 10.426 1.00 92.62 211 LEU A N 1
ATOM 1523 C CA . LEU A 1 211 ? 8.487 4.822 10.484 1.00 92.62 211 LEU A CA 1
ATOM 1524 C C . LEU A 1 211 ? 8.804 5.422 9.112 1.00 92.62 211 LEU A C 1
ATOM 1526 O O . LEU A 1 211 ? 9.799 5.027 8.513 1.00 92.62 211 LEU A O 1
ATOM 1530 N N . PRO A 1 212 ? 8.074 6.442 8.632 1.00 93.31 212 PRO A N 1
ATOM 1531 C CA . PRO A 1 212 ? 8.498 7.186 7.447 1.00 93.31 212 PRO A CA 1
ATOM 1532 C C . PRO A 1 212 ? 9.770 7.987 7.741 1.00 93.31 212 PRO A C 1
ATOM 1534 O O . PRO A 1 212 ? 10.082 8.245 8.909 1.00 93.31 212 PRO A O 1
ATOM 1537 N N . TRP A 1 213 ? 10.518 8.403 6.718 1.00 92.94 213 TRP A N 1
ATOM 1538 C CA . TRP A 1 213 ? 11.601 9.378 6.917 1.00 92.94 213 TRP A CA 1
ATOM 1539 C C . TRP A 1 213 ? 11.052 10.678 7.530 1.00 92.94 213 TRP A C 1
ATOM 1541 O O . TRP A 1 213 ? 9.983 11.126 7.116 1.00 92.94 213 TRP A O 1
ATOM 1551 N N . PRO A 1 214 ? 11.728 11.273 8.530 1.00 88.75 214 PRO A N 1
ATOM 1552 C CA . PRO A 1 214 ? 11.291 12.541 9.093 1.00 88.75 214 PRO A CA 1
ATOM 1553 C C . PRO A 1 214 ? 11.590 13.679 8.116 1.00 88.75 214 PRO A C 1
ATOM 1555 O O . PRO A 1 214 ? 12.611 13.662 7.426 1.00 88.75 214 PRO A O 1
ATOM 1558 N N . GLU A 1 215 ? 10.733 14.691 8.101 1.00 87.69 215 GLU A N 1
ATOM 1559 C CA . GLU A 1 215 ? 11.062 15.983 7.516 1.00 87.69 215 GLU A CA 1
ATOM 1560 C C . GLU A 1 215 ? 12.161 16.686 8.330 1.00 87.69 215 GLU A C 1
ATOM 1562 O O . GLU A 1 215 ? 12.312 16.503 9.542 1.00 87.69 215 GLU A O 1
ATOM 1567 N N . THR A 1 216 ? 12.959 17.501 7.653 1.00 90.62 216 THR A N 1
ATOM 1568 C CA . THR A 1 216 ? 13.995 18.331 8.277 1.00 90.62 216 THR A CA 1
ATOM 1569 C C . THR A 1 216 ? 13.466 19.703 8.679 1.00 90.62 216 THR A C 1
ATOM 1571 O O . THR A 1 216 ? 13.984 20.302 9.626 1.00 90.62 216 THR A O 1
ATOM 1574 N N . THR A 1 217 ? 12.430 20.194 7.994 1.00 91.44 217 THR A N 1
ATOM 1575 C CA . THR A 1 217 ? 11.783 21.473 8.285 1.00 91.44 217 THR A CA 1
ATOM 1576 C C . THR A 1 217 ? 10.643 21.290 9.291 1.00 91.44 217 THR A C 1
ATOM 1578 O O . THR A 1 217 ? 9.631 20.668 8.972 1.00 91.44 217 THR A O 1
ATOM 1581 N N . PRO A 1 218 ? 10.751 21.857 10.510 1.00 88.19 218 PRO A N 1
ATOM 1582 C CA . PRO A 1 218 ? 9.739 21.654 11.539 1.00 88.19 218 PRO A CA 1
ATOM 1583 C C . PRO A 1 218 ? 8.408 22.329 11.203 1.00 88.19 218 PRO A C 1
ATOM 1585 O O . PRO A 1 218 ? 8.377 23.492 10.800 1.00 88.19 218 PRO A O 1
ATOM 1588 N N . GLY A 1 219 ? 7.308 21.639 11.506 1.00 83.19 219 GLY A N 1
ATOM 1589 C CA . GLY A 1 219 ? 5.958 22.205 11.464 1.00 83.19 219 GLY A CA 1
ATOM 1590 C C . GLY A 1 219 ? 5.323 22.250 10.077 1.00 83.19 219 GLY A C 1
ATOM 1591 O O . GLY A 1 219 ? 4.270 22.869 9.934 1.00 83.19 219 GLY A O 1
ATOM 1592 N N . LEU A 1 220 ? 5.940 21.614 9.080 1.00 84.31 220 LEU A N 1
ATOM 1593 C CA . LEU A 1 220 ? 5.276 21.361 7.810 1.00 84.31 220 LEU A CA 1
ATOM 1594 C C . LEU A 1 220 ? 4.185 20.305 7.989 1.00 84.31 220 LEU A C 1
ATOM 1596 O O . LEU A 1 220 ? 4.334 19.356 8.761 1.00 84.31 220 LEU A O 1
ATOM 1600 N N . ASP A 1 221 ? 3.090 20.477 7.258 1.00 82.31 221 ASP A N 1
ATOM 1601 C CA . ASP A 1 221 ? 2.076 19.439 7.144 1.00 82.31 221 ASP A CA 1
ATOM 1602 C C . ASP A 1 221 ? 2.671 18.215 6.428 1.00 82.31 221 ASP A C 1
ATOM 1604 O O . ASP A 1 221 ? 3.548 18.336 5.570 1.00 82.31 221 ASP A O 1
ATOM 1608 N N . VAL A 1 222 ? 2.175 17.020 6.743 1.00 80.50 222 VAL A N 1
ATOM 1609 C CA . VAL A 1 222 ? 2.602 15.785 6.073 1.00 80.50 222 VAL A CA 1
ATOM 1610 C C . VAL A 1 222 ? 2.384 15.850 4.553 1.00 80.50 222 VAL A C 1
ATOM 1612 O O . VAL A 1 222 ? 3.132 15.249 3.780 1.00 80.50 222 VAL A O 1
ATOM 1615 N N . THR A 1 223 ? 1.384 16.616 4.125 1.00 81.06 223 THR A N 1
ATOM 1616 C CA . THR A 1 223 ? 0.993 16.846 2.733 1.00 81.06 223 THR A CA 1
ATOM 1617 C C . THR A 1 223 ? 1.663 18.066 2.101 1.00 81.06 223 THR A C 1
ATOM 1619 O O . THR A 1 223 ? 1.406 18.361 0.932 1.00 81.06 223 THR A O 1
ATOM 1622 N N . ASP A 1 224 ? 2.500 18.792 2.846 1.00 88.00 224 ASP A N 1
ATOM 1623 C CA . ASP A 1 224 ? 3.218 19.944 2.315 1.00 88.00 224 ASP A CA 1
ATOM 1624 C C . ASP A 1 224 ? 4.230 19.496 1.242 1.00 88.00 224 ASP A C 1
ATOM 1626 O O . ASP A 1 224 ? 5.019 18.583 1.510 1.00 88.00 224 ASP A O 1
ATOM 1630 N N . PRO A 1 225 ? 4.241 20.126 0.050 1.00 90.38 225 PRO A N 1
ATOM 1631 C CA . PRO A 1 225 ? 5.213 19.858 -1.011 1.00 90.38 225 PRO A CA 1
ATOM 1632 C C . PRO A 1 225 ? 6.660 19.761 -0.529 1.00 90.38 225 PRO A C 1
ATOM 1634 O O . PRO A 1 225 ? 7.358 18.804 -0.851 1.00 90.38 225 PRO A O 1
ATOM 1637 N N . GLN A 1 226 ? 7.094 20.707 0.309 1.00 92.75 226 GLN A N 1
ATOM 1638 C CA . GLN A 1 226 ? 8.461 20.736 0.810 1.00 92.75 226 GLN A CA 1
ATOM 1639 C C . GLN A 1 226 ? 8.736 19.535 1.726 1.00 92.75 226 GLN A C 1
ATOM 1641 O O . GLN A 1 226 ? 9.811 18.944 1.663 1.00 92.75 226 GLN A O 1
ATOM 1646 N N . ALA A 1 227 ? 7.769 19.130 2.554 1.00 92.62 227 ALA A N 1
ATOM 1647 C CA . ALA A 1 227 ? 7.928 17.956 3.408 1.00 92.62 227 ALA A CA 1
ATOM 1648 C C . ALA A 1 227 ? 8.011 16.660 2.585 1.00 92.62 227 ALA A C 1
ATOM 1650 O O . ALA A 1 227 ? 8.744 15.743 2.953 1.00 92.62 227 ALA A O 1
ATOM 1651 N N . GLN A 1 228 ? 7.271 16.574 1.477 1.00 93.25 228 GLN A N 1
ATOM 1652 C CA . GLN A 1 228 ? 7.340 15.443 0.548 1.00 93.25 228 GLN A CA 1
ATOM 1653 C C . GLN A 1 228 ? 8.709 15.376 -0.141 1.00 93.25 228 GLN A C 1
ATOM 1655 O O . GLN A 1 228 ? 9.352 14.327 -0.094 1.00 93.25 228 GLN A O 1
ATOM 1660 N N . ASP A 1 229 ? 9.193 16.507 -0.661 1.00 94.25 229 ASP A N 1
ATOM 1661 C CA . ASP A 1 229 ? 10.510 16.619 -1.295 1.00 94.25 229 ASP A CA 1
ATOM 1662 C C . ASP A 1 229 ? 11.653 16.238 -0.334 1.00 94.25 229 ASP A C 1
ATOM 1664 O O . ASP A 1 229 ? 12.550 15.475 -0.694 1.00 94.25 229 ASP A O 1
ATOM 1668 N N . GLU A 1 230 ? 11.603 16.699 0.922 1.00 95.69 230 GLU A N 1
ATOM 1669 C CA . GLU A 1 230 ? 12.608 16.371 1.943 1.00 95.69 230 GLU A CA 1
ATOM 1670 C C . GLU A 1 230 ? 12.651 14.869 2.268 1.00 95.69 230 GLU A C 1
ATOM 1672 O O . GLU A 1 230 ? 13.727 14.301 2.483 1.00 95.69 230 GLU A O 1
ATOM 1677 N N . ARG A 1 231 ? 11.493 14.196 2.285 1.00 95.69 231 ARG A N 1
ATOM 1678 C CA . ARG A 1 231 ? 11.416 12.747 2.527 1.00 95.69 231 ARG A CA 1
ATOM 1679 C C . ARG A 1 231 ? 11.839 11.927 1.311 1.00 95.69 231 ARG A C 1
ATOM 1681 O O . ARG A 1 231 ? 12.424 10.856 1.480 1.00 95.69 231 ARG A O 1
ATOM 1688 N N . ASP A 1 232 ? 11.576 12.420 0.106 1.00 96.56 232 ASP A N 1
ATOM 1689 C CA . ASP A 1 232 ? 12.080 11.836 -1.137 1.00 96.56 232 ASP A CA 1
ATOM 1690 C C . ASP A 1 232 ? 13.612 11.955 -1.226 1.00 96.56 232 ASP A C 1
ATOM 1692 O O . ASP A 1 232 ? 14.299 10.982 -1.541 1.00 96.56 232 ASP A O 1
ATOM 1696 N N . GLU A 1 233 ? 14.179 13.098 -0.822 1.00 96.75 233 GLU A N 1
ATOM 1697 C CA . GLU A 1 233 ? 15.630 13.279 -0.708 1.00 96.75 233 GLU A CA 1
ATOM 1698 C C . GLU A 1 233 ? 16.241 12.374 0.378 1.00 96.75 233 GLU A C 1
ATOM 1700 O O . GLU A 1 233 ? 17.310 11.794 0.181 1.00 96.75 233 GLU A O 1
ATOM 1705 N N . ALA A 1 234 ? 15.578 12.205 1.525 1.00 97.25 234 ALA A N 1
ATOM 1706 C CA . ALA A 1 234 ? 16.038 11.276 2.558 1.00 97.25 234 ALA A CA 1
ATOM 1707 C C . ALA A 1 234 ? 16.076 9.826 2.045 1.00 97.25 234 ALA A C 1
ATOM 1709 O O . ALA A 1 234 ? 17.057 9.115 2.278 1.00 97.25 234 ALA A O 1
ATOM 1710 N N . PHE A 1 235 ? 15.054 9.411 1.291 1.00 97.69 235 PHE A N 1
ATOM 1711 C CA . PHE A 1 235 ? 15.033 8.104 0.643 1.00 97.69 235 PHE A CA 1
ATOM 1712 C C . PHE A 1 235 ? 16.158 7.961 -0.390 1.00 97.69 235 PHE A C 1
ATOM 1714 O O . PHE A 1 235 ? 16.864 6.956 -0.379 1.00 97.69 235 PHE A O 1
ATOM 1721 N N . MET A 1 236 ? 16.412 8.988 -1.205 1.00 97.69 236 MET A N 1
ATOM 1722 C CA . MET A 1 236 ? 17.554 9.017 -2.125 1.00 97.69 236 MET A CA 1
ATOM 1723 C C . MET A 1 236 ? 18.882 8.750 -1.412 1.00 97.69 236 MET A C 1
ATOM 1725 O O . MET A 1 236 ? 19.659 7.906 -1.857 1.00 97.69 236 MET A O 1
ATOM 1729 N N . ARG A 1 237 ? 19.144 9.450 -0.301 1.00 97.69 237 ARG A N 1
ATOM 1730 C CA . ARG A 1 237 ? 20.371 9.245 0.482 1.00 97.69 237 ARG A CA 1
ATOM 1731 C C . ARG A 1 237 ? 20.442 7.827 1.035 1.00 97.69 237 ARG A C 1
ATOM 1733 O O . ARG A 1 237 ? 21.491 7.209 0.947 1.00 97.69 237 ARG A O 1
ATOM 1740 N N . HIS A 1 238 ? 19.330 7.266 1.508 1.00 97.50 238 HIS A N 1
ATOM 1741 C CA . HIS A 1 238 ? 19.294 5.870 1.947 1.00 97.50 238 HIS A CA 1
ATOM 1742 C C . HIS A 1 238 ? 19.669 4.889 0.821 1.00 97.50 238 HIS A C 1
ATOM 1744 O O . HIS A 1 238 ? 20.448 3.960 1.039 1.00 97.50 238 HIS A O 1
ATOM 1750 N N . LEU A 1 239 ? 19.167 5.107 -0.401 1.00 97.75 239 LEU A N 1
ATOM 1751 C CA . LEU A 1 239 ? 19.516 4.271 -1.554 1.00 97.75 239 LEU A CA 1
ATOM 1752 C C . LEU A 1 239 ? 21.003 4.379 -1.934 1.00 97.75 239 LEU A C 1
ATOM 1754 O O . LEU A 1 239 ? 21.609 3.370 -2.298 1.00 97.75 239 LEU A O 1
ATOM 1758 N N . LEU A 1 240 ? 21.584 5.578 -1.844 1.00 97.19 240 LEU A N 1
ATOM 1759 C CA . LEU A 1 240 ? 22.978 5.860 -2.203 1.00 97.19 240 LEU A CA 1
ATOM 1760 C C . LEU A 1 240 ? 23.985 5.428 -1.136 1.00 97.19 240 LEU A C 1
ATOM 1762 O O . LEU A 1 240 ? 24.989 4.796 -1.453 1.00 97.19 240 LEU A O 1
ATOM 1766 N N . ASP A 1 241 ? 23.733 5.800 0.113 1.00 96.56 241 ASP A N 1
ATOM 1767 C CA . ASP A 1 241 ? 24.726 5.755 1.182 1.00 96.56 241 ASP A CA 1
ATOM 1768 C C . ASP A 1 241 ? 24.629 4.452 1.981 1.00 96.56 241 ASP A C 1
ATOM 1770 O O . ASP A 1 241 ? 25.656 3.835 2.274 1.00 96.56 241 ASP A O 1
ATOM 1774 N N . ASP A 1 242 ? 23.404 4.008 2.287 1.00 96.31 242 ASP A N 1
ATOM 1775 C CA . ASP A 1 242 ? 23.168 2.838 3.140 1.00 96.31 242 ASP A CA 1
ATOM 1776 C C . ASP A 1 242 ? 23.011 1.557 2.315 1.00 96.31 242 ASP A C 1
ATOM 1778 O O . ASP A 1 242 ? 23.653 0.546 2.596 1.00 96.31 242 ASP A O 1
ATOM 1782 N N . ARG A 1 243 ? 22.142 1.585 1.294 1.00 96.12 243 ARG A N 1
ATOM 1783 C CA . ARG A 1 243 ? 21.906 0.435 0.405 1.00 96.12 243 ARG A CA 1
ATOM 1784 C C . ARG A 1 243 ? 22.960 0.319 -0.690 1.00 96.12 243 ARG A C 1
ATOM 1786 O O . ARG A 1 243 ? 23.169 -0.783 -1.182 1.00 96.12 243 ARG A O 1
ATOM 1793 N N . GLN A 1 244 ? 23.586 1.438 -1.059 1.00 97.19 244 GLN A N 1
ATOM 1794 C CA . GLN A 1 244 ? 24.591 1.533 -2.121 1.00 97.19 244 GLN A CA 1
ATOM 1795 C C . GLN A 1 244 ? 24.140 0.891 -3.435 1.00 97.19 244 GLN A C 1
ATOM 1797 O O . GLN A 1 244 ? 24.935 0.244 -4.115 1.00 97.19 244 GLN A O 1
ATOM 1802 N N . LEU A 1 245 ? 22.862 1.070 -3.788 1.00 97.88 245 LEU A N 1
ATOM 1803 C CA . LEU A 1 245 ? 22.307 0.452 -4.988 1.00 97.88 245 LEU A CA 1
ATOM 1804 C C . LEU A 1 245 ? 23.067 0.937 -6.219 1.00 97.88 245 LEU A C 1
ATOM 1806 O O . LEU A 1 245 ? 23.188 2.148 -6.455 1.00 97.88 245 LEU A O 1
ATOM 1810 N N . LEU A 1 246 ? 23.505 -0.006 -7.051 1.00 97.94 246 LEU A N 1
ATOM 1811 C CA . LEU A 1 246 ? 24.192 0.288 -8.301 1.00 97.94 246 LEU A CA 1
ATOM 1812 C C . LEU A 1 246 ? 23.325 1.174 -9.200 1.00 97.94 246 LEU A C 1
ATOM 1814 O O . LEU A 1 246 ? 23.829 2.105 -9.830 1.00 97.94 246 LEU A O 1
ATOM 1818 N N . LEU A 1 247 ? 22.008 0.941 -9.170 1.00 96.12 247 LEU A N 1
ATOM 1819 C CA . LEU A 1 247 ? 21.010 1.745 -9.864 1.00 96.12 247 LEU A CA 1
ATOM 1820 C C . LEU A 1 247 ? 21.111 3.243 -9.516 1.00 96.12 247 LEU A C 1
ATOM 1822 O O . LEU A 1 247 ? 20.970 4.067 -10.413 1.00 96.12 247 LEU A O 1
ATOM 1826 N N . ALA A 1 248 ? 21.385 3.599 -8.256 1.00 96.94 248 ALA A N 1
ATOM 1827 C CA . ALA A 1 248 ? 21.364 4.982 -7.776 1.00 96.94 248 ALA A CA 1
ATOM 1828 C C . ALA A 1 248 ? 22.722 5.700 -7.885 1.00 96.94 248 ALA A C 1
ATOM 1830 O O . ALA A 1 248 ? 22.758 6.872 -8.257 1.00 96.94 248 ALA A O 1
ATOM 1831 N N . GLY A 1 249 ? 23.835 5.030 -7.558 1.00 92.19 249 GLY A N 1
ATOM 1832 C CA . GLY A 1 249 ? 25.140 5.694 -7.389 1.00 92.19 249 GLY A CA 1
ATOM 1833 C C . GLY A 1 249 ? 26.195 5.424 -8.469 1.00 92.19 249 GLY A C 1
ATOM 1834 O O . GLY A 1 249 ? 27.055 6.275 -8.704 1.00 92.19 249 GLY A O 1
ATOM 1835 N N . GLY A 1 250 ? 26.165 4.254 -9.118 1.00 93.12 250 GLY A N 1
ATOM 1836 C CA . GLY A 1 250 ? 27.173 3.827 -10.101 1.00 93.12 250 GLY A CA 1
ATOM 1837 C C . GLY A 1 250 ? 26.693 3.958 -11.544 1.00 93.12 250 GLY A C 1
ATOM 1838 O O . GLY A 1 250 ? 25.693 4.607 -11.803 1.00 93.12 250 GLY A O 1
ATOM 1839 N N . THR A 1 251 ? 27.396 3.366 -12.509 1.00 96.38 251 THR A N 1
ATOM 1840 C CA . THR A 1 251 ? 26.907 3.208 -13.894 1.00 96.38 251 THR A CA 1
ATOM 1841 C C . THR A 1 251 ? 26.834 1.723 -14.201 1.00 96.38 251 THR A C 1
ATOM 1843 O O . THR A 1 251 ? 27.788 1.020 -13.896 1.00 96.38 251 THR A O 1
ATOM 1846 N N . VAL A 1 252 ? 25.723 1.265 -14.781 1.00 98.31 252 VAL A N 1
ATOM 1847 C CA . VAL A 1 252 ? 25.582 -0.109 -15.286 1.00 98.31 252 VAL A CA 1
ATOM 1848 C C . VAL A 1 252 ? 26.160 -0.164 -16.698 1.00 98.31 252 VAL A C 1
ATOM 1850 O O . VAL A 1 252 ? 25.476 0.179 -17.652 1.00 98.31 252 VAL A O 1
ATOM 1853 N N . ASP A 1 253 ? 27.422 -0.545 -16.852 1.00 97.38 253 ASP A N 1
ATOM 1854 C CA . ASP A 1 253 ? 28.146 -0.542 -18.129 1.00 97.38 253 ASP A CA 1
ATOM 1855 C C . ASP A 1 253 ? 28.409 -1.939 -18.710 1.00 97.38 253 ASP A C 1
ATOM 1857 O O . ASP A 1 253 ? 28.989 -2.057 -19.790 1.00 97.38 253 ASP A O 1
ATOM 1861 N N . SER A 1 254 ? 27.934 -2.996 -18.048 1.00 98.56 254 SER A N 1
ATOM 1862 C CA . SER A 1 254 ? 28.137 -4.390 -18.450 1.00 98.56 254 SER A CA 1
ATOM 1863 C C . SER A 1 254 ? 26.962 -5.290 -18.062 1.00 98.56 254 SER A C 1
ATOM 1865 O O . SER A 1 254 ? 26.171 -4.960 -17.180 1.00 98.56 254 SER A O 1
ATOM 1867 N N . LEU A 1 255 ? 26.883 -6.467 -18.693 1.00 98.69 255 LEU A N 1
ATOM 1868 C CA . LEU A 1 255 ? 25.894 -7.497 -18.360 1.00 98.69 255 LEU A CA 1
ATOM 1869 C C . LEU A 1 255 ? 26.034 -8.000 -16.911 1.00 98.69 255 LEU A C 1
ATOM 1871 O O . LEU A 1 255 ? 25.033 -8.201 -16.237 1.00 98.69 255 LEU A O 1
ATOM 1875 N N . GLU A 1 256 ? 27.262 -8.142 -16.399 1.00 98.69 256 GLU A N 1
ATOM 1876 C CA . GLU A 1 256 ? 27.506 -8.524 -14.996 1.00 98.69 256 GLU A CA 1
ATOM 1877 C C . GLU A 1 256 ? 26.902 -7.502 -14.025 1.00 98.69 256 GLU A C 1
ATOM 1879 O O . GLU A 1 256 ? 26.220 -7.863 -13.070 1.00 98.69 256 GLU A O 1
ATOM 1884 N N . GLN A 1 257 ? 27.086 -6.213 -14.307 1.00 98.75 257 GLN A N 1
ATOM 1885 C CA . GLN A 1 257 ? 26.481 -5.139 -13.525 1.00 98.75 257 GLN A CA 1
ATOM 1886 C C . GLN A 1 257 ? 24.963 -5.048 -13.701 1.00 98.75 257 GLN A C 1
ATOM 1888 O O . GLN A 1 257 ? 24.268 -4.643 -12.773 1.00 98.75 257 GLN A O 1
ATOM 1893 N N . ALA A 1 258 ? 24.431 -5.416 -14.869 1.00 98.81 258 ALA A N 1
ATOM 1894 C CA . ALA A 1 258 ? 22.991 -5.503 -15.074 1.00 98.81 258 ALA A CA 1
ATOM 1895 C C . ALA A 1 258 ? 22.373 -6.592 -14.182 1.00 98.81 258 ALA A C 1
ATOM 1897 O O . ALA A 1 258 ? 21.384 -6.322 -13.504 1.00 98.81 258 ALA A O 1
ATOM 1898 N N . HIS A 1 259 ? 23.000 -7.771 -14.108 1.00 98.81 259 HIS A N 1
ATOM 1899 C CA . HIS A 1 259 ? 22.625 -8.826 -13.158 1.00 98.81 259 HIS A CA 1
ATOM 1900 C C . HIS A 1 259 ? 22.749 -8.362 -11.711 1.00 98.81 259 HIS A C 1
ATOM 1902 O O . HIS A 1 259 ? 21.807 -8.512 -10.943 1.00 98.81 259 HIS A O 1
ATOM 1908 N N . GLN A 1 260 ? 23.855 -7.705 -11.352 1.00 98.62 260 GLN A N 1
ATOM 1909 C CA . GLN A 1 260 ? 24.024 -7.155 -10.007 1.00 98.62 260 GLN A CA 1
ATOM 1910 C C . GLN A 1 260 ? 22.886 -6.189 -9.640 1.00 98.62 260 GLN A C 1
ATOM 1912 O O . GLN A 1 260 ? 22.288 -6.324 -8.576 1.00 98.62 260 GLN A O 1
ATOM 1917 N N . ALA A 1 261 ? 22.564 -5.226 -10.509 1.00 98.69 261 ALA A N 1
ATOM 1918 C CA . ALA A 1 261 ? 21.489 -4.269 -10.256 1.00 98.69 261 ALA A CA 1
ATOM 1919 C C . ALA A 1 261 ? 20.111 -4.955 -10.166 1.00 98.69 261 ALA A C 1
ATOM 1921 O O . ALA A 1 261 ? 19.282 -4.565 -9.339 1.00 98.69 261 ALA A O 1
ATOM 1922 N N . TYR A 1 262 ? 19.876 -5.988 -10.981 1.00 98.69 262 TYR A N 1
ATOM 1923 C CA . TYR A 1 262 ? 18.669 -6.809 -10.922 1.00 98.69 262 TYR A CA 1
ATOM 1924 C C . TYR A 1 262 ? 18.548 -7.529 -9.578 1.00 98.69 262 TYR A C 1
ATOM 1926 O O . TYR A 1 262 ? 17.526 -7.396 -8.903 1.00 98.69 262 TYR A O 1
ATOM 1934 N N . ASP A 1 263 ? 19.600 -8.233 -9.164 1.00 98.75 263 ASP A N 1
ATOM 1935 C CA . ASP A 1 263 ? 19.647 -9.010 -7.926 1.00 98.75 263 ASP A CA 1
ATOM 1936 C C . ASP A 1 263 ? 19.517 -8.111 -6.693 1.00 98.75 263 ASP A C 1
ATOM 1938 O O . ASP A 1 263 ? 18.768 -8.429 -5.768 1.00 98.75 263 ASP A O 1
ATOM 1942 N N . GLU A 1 264 ? 20.182 -6.951 -6.695 1.00 98.44 264 GLU A N 1
ATOM 1943 C CA . GLU A 1 264 ? 20.057 -5.938 -5.645 1.00 98.44 264 GLU A CA 1
ATOM 1944 C C . GLU A 1 264 ? 18.603 -5.491 -5.465 1.00 98.44 264 GLU A C 1
ATOM 1946 O O . GLU A 1 264 ? 18.113 -5.434 -4.336 1.00 98.44 264 GLU A O 1
ATOM 1951 N N . LEU A 1 265 ? 17.895 -5.195 -6.562 1.00 98.38 265 LEU A N 1
ATOM 1952 C CA . LEU A 1 265 ? 16.480 -4.828 -6.522 1.00 98.38 265 LEU A CA 1
ATOM 1953 C C . LEU A 1 265 ? 15.605 -6.010 -6.112 1.00 98.38 265 LEU A C 1
ATOM 1955 O O . LEU A 1 265 ? 14.684 -5.836 -5.310 1.00 98.38 265 LEU A O 1
ATOM 1959 N N . HIS A 1 266 ? 15.864 -7.202 -6.647 1.00 98.19 266 HIS A N 1
ATOM 1960 C CA . HIS A 1 266 ? 15.088 -8.404 -6.367 1.00 98.19 266 HIS A CA 1
ATOM 1961 C C . HIS A 1 266 ? 15.138 -8.750 -4.874 1.00 98.19 266 HIS A C 1
ATOM 1963 O O . HIS A 1 266 ? 14.087 -8.934 -4.261 1.00 98.19 266 HIS A O 1
ATOM 1969 N N . ALA A 1 267 ? 16.327 -8.681 -4.268 1.00 97.88 267 ALA A N 1
ATOM 1970 C CA . ALA A 1 267 ? 16.584 -8.988 -2.863 1.00 97.88 267 ALA A CA 1
ATOM 1971 C C . ALA A 1 267 ? 16.009 -7.973 -1.854 1.00 97.88 267 ALA A C 1
ATOM 1973 O O . ALA A 1 267 ? 16.046 -8.217 -0.647 1.00 97.88 267 ALA A O 1
ATOM 1974 N N . ILE A 1 268 ? 15.500 -6.818 -2.299 1.00 97.56 268 ILE A N 1
ATOM 1975 C CA . ILE A 1 268 ? 14.847 -5.861 -1.396 1.00 97.56 268 ILE A CA 1
ATOM 1976 C C . ILE A 1 268 ? 13.515 -6.429 -0.900 1.00 97.56 268 ILE A C 1
ATOM 1978 O O . ILE A 1 268 ? 12.568 -6.582 -1.681 1.00 97.56 268 ILE A O 1
ATOM 1982 N N . ASP A 1 269 ? 13.432 -6.612 0.417 1.00 95.19 269 ASP A N 1
ATOM 1983 C CA . ASP A 1 269 ? 12.181 -6.759 1.155 1.00 95.19 269 ASP A CA 1
ATOM 1984 C C . ASP A 1 269 ? 11.524 -5.383 1.344 1.00 95.19 269 ASP A C 1
ATOM 1986 O O . ASP A 1 269 ? 11.998 -4.527 2.100 1.00 95.19 269 ASP A O 1
ATOM 1990 N N . LEU A 1 270 ? 10.416 -5.166 0.634 1.00 95.75 270 LEU A N 1
ATOM 1991 C CA . LEU A 1 270 ? 9.671 -3.910 0.674 1.00 95.75 270 LEU A CA 1
ATOM 1992 C C . LEU A 1 270 ? 8.954 -3.672 2.006 1.00 95.75 270 LEU A C 1
ATOM 1994 O O . LEU A 1 270 ? 8.604 -2.531 2.286 1.00 95.75 270 LEU A O 1
ATOM 1998 N N . THR A 1 271 ? 8.751 -4.698 2.835 1.00 92.75 271 THR A N 1
ATOM 1999 C CA . THR A 1 271 ? 8.143 -4.534 4.165 1.00 92.75 271 THR A CA 1
ATOM 2000 C C . THR A 1 271 ? 9.125 -3.933 5.175 1.00 92.75 271 THR A C 1
ATOM 2002 O O . THR A 1 271 ? 8.714 -3.300 6.148 1.00 92.75 271 THR A O 1
ATOM 2005 N N . GLN A 1 272 ? 10.428 -4.063 4.911 1.00 93.25 272 GLN A N 1
ATOM 2006 C CA . GLN A 1 272 ? 11.506 -3.578 5.778 1.00 93.25 272 GLN A CA 1
ATOM 2007 C C . GLN A 1 272 ? 12.193 -2.321 5.232 1.00 93.25 272 GLN A C 1
ATOM 2009 O O . GLN A 1 272 ? 12.827 -1.581 5.986 1.00 93.25 272 GLN A O 1
ATOM 2014 N N . LEU A 1 273 ? 12.076 -2.049 3.929 1.00 95.31 273 LEU A N 1
ATOM 2015 C CA . LEU A 1 273 ? 12.653 -0.857 3.317 1.00 95.31 273 LEU A CA 1
ATOM 2016 C C . LEU A 1 273 ? 11.922 0.402 3.789 1.00 95.31 273 LEU A C 1
ATOM 2018 O O . LEU A 1 273 ? 10.796 0.662 3.379 1.00 95.31 273 LEU A O 1
ATOM 2022 N N . ARG A 1 274 ? 12.587 1.236 4.588 1.00 95.62 274 ARG A N 1
ATOM 2023 C CA . ARG A 1 274 ? 12.026 2.514 5.033 1.00 95.62 274 ARG A CA 1
ATOM 2024 C C . ARG A 1 274 ? 11.738 3.448 3.853 1.00 95.62 274 ARG A C 1
ATOM 2026 O O . ARG A 1 274 ? 12.655 3.859 3.141 1.00 95.62 274 ARG A O 1
ATOM 2033 N N . LEU A 1 275 ? 10.473 3.839 3.702 1.00 94.81 275 LEU A N 1
ATOM 2034 C CA . LEU A 1 275 ? 10.008 4.750 2.652 1.00 94.81 275 LEU A CA 1
ATOM 2035 C C . LEU A 1 275 ? 9.817 6.180 3.180 1.00 94.81 275 LEU A C 1
ATOM 2037 O O . LEU A 1 275 ? 9.577 6.409 4.366 1.00 94.81 275 LEU A O 1
ATOM 2041 N N . GLY A 1 276 ? 9.916 7.158 2.283 1.00 93.12 276 GLY A N 1
ATOM 2042 C CA . GLY A 1 276 ? 9.635 8.568 2.563 1.00 93.12 276 GLY A CA 1
ATOM 2043 C C . GLY A 1 276 ? 8.145 8.903 2.568 1.00 93.12 276 GLY A C 1
ATOM 2044 O O . GLY A 1 276 ? 7.759 9.932 3.113 1.00 93.12 276 GLY A O 1
ATOM 2045 N N . LEU A 1 277 ? 7.296 8.037 2.009 1.00 93.69 277 LEU A N 1
ATOM 2046 C CA . LEU A 1 277 ? 5.847 8.207 2.052 1.00 93.69 277 LEU A CA 1
ATOM 2047 C C . LEU A 1 277 ? 5.289 7.753 3.414 1.00 93.69 277 LEU A C 1
ATOM 2049 O O . LEU A 1 277 ? 5.401 6.571 3.756 1.00 93.69 277 LEU A O 1
ATOM 2053 N N . PRO A 1 278 ? 4.667 8.658 4.189 1.00 94.25 278 PRO A N 1
ATOM 2054 C CA . PRO A 1 278 ? 3.953 8.296 5.403 1.00 94.25 278 PRO A CA 1
ATOM 2055 C C . PRO A 1 278 ? 2.602 7.664 5.056 1.00 94.25 278 PRO A C 1
ATOM 2057 O O . PRO A 1 278 ? 1.786 8.263 4.358 1.00 94.25 278 PRO A O 1
ATOM 2060 N N . PHE A 1 279 ? 2.352 6.461 5.568 1.00 95.81 279 PHE A N 1
ATOM 2061 C CA . PHE A 1 279 ? 1.036 5.815 5.492 1.00 95.81 279 PHE A CA 1
ATOM 2062 C C . PHE A 1 279 ? 0.058 6.436 6.482 1.00 95.81 279 PHE A C 1
ATOM 2064 O O . PHE A 1 279 ? 0.487 7.123 7.402 1.00 95.81 279 PHE A O 1
ATOM 2071 N N . ASP A 1 280 ? -1.246 6.216 6.331 1.00 94.94 280 ASP A N 1
ATOM 2072 C CA . ASP A 1 280 ? -2.249 6.715 7.276 1.00 94.94 280 ASP A CA 1
ATOM 2073 C C . ASP A 1 280 ? -1.925 6.374 8.731 1.00 94.94 280 ASP A C 1
ATOM 2075 O O . ASP A 1 280 ? -1.471 5.270 9.048 1.00 94.94 280 ASP A O 1
ATOM 2079 N N . LEU A 1 281 ? -2.208 7.316 9.637 1.00 95.00 281 LEU A N 1
ATOM 2080 C CA . LEU A 1 281 ? -2.295 6.979 11.054 1.00 95.00 281 LEU A CA 1
ATOM 2081 C C . LEU A 1 281 ? -3.439 5.982 11.260 1.00 95.00 281 LEU A C 1
ATOM 2083 O O . LEU A 1 281 ? -4.435 5.987 10.530 1.00 95.00 281 LEU A O 1
ATOM 2087 N N . LEU A 1 282 ? -3.323 5.139 12.290 1.00 96.25 282 LEU A N 1
ATOM 2088 C CA . LEU A 1 282 ? -4.447 4.277 12.666 1.00 96.25 282 LEU A CA 1
ATOM 2089 C C . LEU A 1 282 ? -5.696 5.122 12.956 1.00 96.25 282 LEU A C 1
ATOM 2091 O O . LEU A 1 282 ? -6.795 4.765 12.533 1.00 96.25 282 LEU A O 1
ATOM 2095 N N . SER A 1 283 ? -5.500 6.256 13.637 1.00 95.19 283 SER A N 1
ATOM 2096 C CA . SER A 1 283 ? -6.541 7.254 13.801 1.00 95.19 283 SER A CA 1
ATOM 2097 C C . SER A 1 283 ? -6.016 8.683 13.876 1.00 95.19 283 SER A C 1
ATOM 2099 O O . SER A 1 283 ? -5.000 8.937 14.523 1.00 95.19 283 SER A O 1
ATOM 2101 N N . GLU A 1 284 ? -6.761 9.597 13.268 1.00 93.12 284 GLU A N 1
ATOM 2102 C CA . GLU A 1 284 ? -6.629 11.041 13.404 1.00 93.12 284 GLU A CA 1
ATOM 2103 C C . GLU A 1 284 ? -7.582 11.566 14.486 1.00 93.12 284 GLU A C 1
ATOM 2105 O O . GLU A 1 284 ? -8.611 10.964 14.807 1.00 93.12 284 GLU A O 1
ATOM 2110 N N . ASP A 1 285 ? -7.219 12.692 15.099 1.00 92.06 285 ASP A N 1
ATOM 2111 C CA . ASP A 1 285 ? -8.008 13.272 16.182 1.00 92.06 285 ASP A CA 1
ATOM 2112 C C . ASP A 1 285 ? -7.880 14.796 16.227 1.00 92.06 285 ASP A C 1
ATOM 2114 O O . ASP A 1 285 ? -6.925 15.366 16.769 1.00 92.06 285 ASP A O 1
ATOM 2118 N N . GLY A 1 286 ? -8.902 15.462 15.687 1.00 91.06 286 GLY A N 1
ATOM 2119 C CA . GLY A 1 286 ? -8.986 16.917 15.592 1.00 91.06 286 GLY A CA 1
ATOM 2120 C C . GLY A 1 286 ? -8.897 17.662 16.925 1.00 91.06 286 GLY A C 1
ATOM 2121 O O . GLY A 1 286 ? -8.630 18.865 16.930 1.00 91.06 286 GLY A O 1
ATOM 2122 N N . PHE A 1 287 ? -9.048 16.983 18.069 1.00 92.94 287 PHE A N 1
ATOM 2123 C CA . PHE A 1 287 ? -8.759 17.582 19.374 1.00 92.94 287 PHE A CA 1
ATOM 2124 C C . PHE A 1 287 ? -7.326 18.115 19.478 1.00 92.94 287 PHE A C 1
ATOM 2126 O O . PHE A 1 287 ? -7.084 19.094 20.185 1.00 92.94 287 PHE A O 1
ATOM 2133 N N . TYR A 1 288 ? -6.380 17.496 18.768 1.00 90.50 288 TYR A N 1
ATOM 2134 C CA . TYR A 1 288 ? -4.979 17.908 18.762 1.00 90.50 288 TYR A CA 1
ATOM 2135 C C . TYR A 1 288 ? -4.660 18.990 17.720 1.00 90.50 288 TYR A C 1
ATOM 2137 O O . TYR A 1 288 ? -3.500 19.378 17.584 1.00 90.50 288 TYR A O 1
ATOM 2145 N N . GLY A 1 289 ? -5.671 19.524 17.026 1.00 90.25 289 GLY A N 1
ATOM 2146 C CA . GLY A 1 289 ? -5.547 20.664 16.121 1.00 90.25 289 GLY A CA 1
ATOM 2147 C C . GLY A 1 289 ? -6.051 20.385 14.708 1.00 90.25 289 GLY A C 1
ATOM 2148 O O . GLY A 1 289 ? -6.334 19.251 14.335 1.00 90.25 289 GLY A O 1
ATOM 2149 N N . ALA A 1 290 ? -6.133 21.450 13.905 1.00 87.00 290 ALA A N 1
ATOM 2150 C CA . ALA A 1 290 ? -6.635 21.390 12.533 1.00 87.00 290 ALA A CA 1
ATOM 2151 C C . ALA A 1 290 ? -5.890 20.405 11.605 1.00 87.00 290 ALA A C 1
ATOM 2153 O O . ALA A 1 290 ? -6.574 19.754 10.823 1.00 87.00 290 ALA A O 1
ATOM 2154 N N . PRO A 1 291 ? -4.558 20.204 11.702 1.00 83.56 291 PRO A N 1
ATOM 2155 C CA . PRO A 1 291 ? -3.869 19.197 10.883 1.00 83.56 291 PRO A CA 1
ATOM 2156 C C . PRO A 1 291 ? -4.356 17.758 11.119 1.00 83.56 291 PRO A C 1
ATOM 2158 O O . PRO A 1 291 ? -4.210 16.909 10.251 1.00 83.56 291 PRO A O 1
ATOM 2161 N N . HIS A 1 292 ? -4.971 17.491 12.277 1.00 88.81 292 HIS A N 1
ATOM 2162 C CA . HIS A 1 292 ? -5.552 16.194 12.635 1.00 88.81 292 HIS A CA 1
ATOM 2163 C C . HIS A 1 292 ? -7.056 16.098 12.318 1.00 88.81 292 HIS A C 1
ATOM 2165 O O . HIS A 1 292 ? -7.717 15.135 12.698 1.00 88.81 292 HIS A O 1
ATOM 2171 N N . LEU A 1 293 ? -7.629 17.103 11.645 1.00 89.88 293 LEU A N 1
ATOM 2172 C CA . LEU A 1 293 ? -8.965 17.020 11.055 1.00 89.88 293 LEU A CA 1
ATOM 2173 C C . LEU A 1 293 ? -8.842 16.438 9.644 1.00 89.88 293 LEU A C 1
ATOM 2175 O O . LEU A 1 293 ? -8.824 17.164 8.644 1.00 89.88 293 LEU A O 1
ATOM 2179 N N . SER A 1 294 ? -8.761 15.113 9.572 1.00 89.88 294 SER A N 1
ATOM 2180 C CA . SER A 1 294 ? -8.648 14.387 8.315 1.00 89.88 294 SER A CA 1
ATOM 2181 C C . SER A 1 294 ? -9.454 13.092 8.323 1.00 89.88 294 SER A C 1
ATOM 2183 O O . SER A 1 294 ? -9.604 12.453 9.360 1.00 89.88 294 SER A O 1
ATOM 2185 N N . VAL A 1 295 ? -9.954 12.686 7.151 1.00 89.31 295 VAL A N 1
ATOM 2186 C CA . VAL A 1 295 ? -10.522 11.336 6.942 1.00 89.31 295 VAL A CA 1
ATOM 2187 C C . VAL A 1 295 ? -9.472 10.320 6.454 1.00 89.31 295 VAL A C 1
ATOM 2189 O O . VAL A 1 295 ? -9.800 9.150 6.207 1.00 89.31 295 VAL A O 1
ATOM 2192 N N . PHE A 1 296 ? -8.221 10.780 6.320 1.00 88.50 296 PHE A N 1
ATOM 2193 C CA . PHE A 1 296 ? -6.998 10.006 6.083 1.00 88.50 296 PHE A CA 1
ATOM 2194 C C . PHE A 1 296 ? -6.560 9.309 7.378 1.00 88.50 296 PHE A C 1
ATOM 2196 O O . PHE A 1 296 ? -5.661 9.734 8.097 1.00 88.50 296 PHE A O 1
ATOM 2203 N N . GLU A 1 297 ? -7.295 8.265 7.721 1.00 93.50 297 GLU A N 1
ATOM 2204 C CA . GLU A 1 297 ? -6.998 7.369 8.826 1.00 93.50 297 GLU A CA 1
ATOM 2205 C C . GLU A 1 297 ? -7.498 5.970 8.471 1.00 93.50 297 GLU A C 1
ATOM 2207 O O . GLU A 1 297 ? -8.299 5.800 7.550 1.00 93.50 297 GLU A O 1
ATOM 2212 N N . TRP A 1 298 ? -7.087 4.949 9.215 1.00 96.38 298 TRP A N 1
ATOM 2213 C CA . TRP A 1 298 ? -7.568 3.586 8.983 1.00 96.38 298 TRP A CA 1
ATOM 2214 C C . TRP A 1 298 ? -9.015 3.369 9.413 1.00 96.38 298 TRP A C 1
ATOM 2216 O O . TRP A 1 298 ? -9.754 2.643 8.740 1.00 96.38 298 TRP A O 1
ATOM 2226 N N . TYR A 1 299 ? -9.440 3.999 10.509 1.00 96.12 299 TYR A N 1
ATOM 2227 C CA . TYR A 1 299 ? -10.812 3.846 10.971 1.00 96.12 299 TYR A CA 1
ATOM 2228 C C . TYR A 1 299 ? -11.810 4.457 9.973 1.00 96.12 299 TYR A C 1
ATOM 2230 O O . TYR A 1 299 ? -11.608 5.553 9.442 1.00 96.12 299 TYR A O 1
ATOM 2238 N N . PRO A 1 300 ? -12.893 3.738 9.639 1.00 94.88 300 PRO A N 1
ATOM 2239 C CA . PRO A 1 300 ? -13.959 4.289 8.828 1.00 94.88 300 PRO A CA 1
ATOM 2240 C C . PRO A 1 300 ? -14.776 5.294 9.649 1.00 94.88 300 PRO A C 1
ATOM 2242 O O . PRO A 1 300 ? -15.196 5.005 10.768 1.00 94.88 300 PRO A O 1
ATOM 2245 N N . GLY A 1 301 ? -15.088 6.446 9.054 1.00 91.25 301 GLY A N 1
ATOM 2246 C CA . GLY A 1 301 ? -15.957 7.459 9.669 1.00 91.25 301 GLY A CA 1
ATOM 2247 C C . GLY A 1 301 ? -17.444 7.077 9.702 1.00 91.25 301 GLY A C 1
ATOM 2248 O O . GLY A 1 301 ? -18.260 7.834 10.222 1.00 91.25 301 GLY A O 1
ATOM 2249 N N . MET A 1 302 ? -17.806 5.923 9.131 1.00 91.81 302 MET A N 1
ATOM 2250 C CA . MET A 1 302 ? -19.168 5.387 9.081 1.00 91.81 302 MET A CA 1
ATOM 2251 C C . MET A 1 302 ? -19.157 3.918 9.505 1.00 91.81 302 MET A C 1
ATOM 2253 O O . MET A 1 302 ? -18.463 3.103 8.891 1.00 91.81 302 MET A O 1
ATOM 2257 N N . ALA A 1 303 ? -19.948 3.569 10.520 1.00 93.38 303 ALA A N 1
ATOM 2258 C CA . ALA A 1 303 ? -20.013 2.203 11.027 1.00 93.38 303 ALA A CA 1
ATOM 2259 C C . ALA A 1 303 ? -20.808 1.277 10.102 1.00 93.38 303 ALA A C 1
ATOM 2261 O O . ALA A 1 303 ? -21.846 1.648 9.543 1.00 93.38 303 ALA A O 1
ATOM 2262 N N . SER A 1 304 ? -20.352 0.030 10.011 1.00 94.56 304 SER A N 1
ATOM 2263 C CA . SER A 1 304 ? -21.125 -1.075 9.446 1.00 94.56 304 SER A CA 1
ATOM 2264 C C . SER A 1 304 ? -21.844 -1.856 10.549 1.00 94.56 304 SER A C 1
ATOM 2266 O O . SER A 1 304 ? -21.284 -2.104 11.611 1.00 94.56 304 SER A O 1
ATOM 2268 N N . ALA A 1 305 ? -23.071 -2.302 10.298 1.00 94.38 305 ALA A N 1
ATOM 2269 C CA . ALA A 1 305 ? -23.804 -3.205 11.181 1.00 94.38 305 ALA A CA 1
ATOM 2270 C C . ALA A 1 305 ? -24.391 -4.378 10.401 1.00 94.38 305 ALA A C 1
ATOM 2272 O O . ALA A 1 305 ? -24.607 -4.266 9.193 1.00 94.38 305 ALA A O 1
ATOM 2273 N N . PRO A 1 306 ? -24.685 -5.509 11.059 1.00 96.12 306 PRO A N 1
ATOM 2274 C CA . PRO A 1 306 ? -25.397 -6.599 10.412 1.00 96.12 306 PRO A CA 1
ATOM 2275 C C . PRO A 1 306 ? -26.737 -6.125 9.837 1.00 96.12 306 PRO A C 1
ATOM 2277 O O . PRO A 1 306 ? -27.445 -5.320 10.441 1.00 96.12 306 PRO A O 1
ATOM 2280 N N . LYS A 1 307 ? -27.101 -6.655 8.671 1.00 95.06 307 LYS A N 1
ATOM 2281 C CA . LYS A 1 307 ? -28.410 -6.441 8.054 1.00 95.06 307 LYS A CA 1
ATOM 2282 C C . LYS A 1 307 ? -29.513 -6.984 8.970 1.00 95.06 307 LYS A C 1
ATOM 2284 O O . LYS A 1 307 ? -29.283 -7.992 9.644 1.00 95.06 307 LYS A O 1
ATOM 2289 N N . PRO A 1 308 ? -30.730 -6.411 8.923 1.00 93.94 308 PRO A N 1
ATOM 2290 C CA . PRO A 1 308 ? -31.859 -6.914 9.696 1.00 93.94 308 PRO A CA 1
ATOM 2291 C C . PRO A 1 308 ? -32.084 -8.419 9.502 1.00 93.94 308 PRO A C 1
ATOM 2293 O O . PRO A 1 308 ? -32.271 -8.889 8.377 1.00 93.94 308 PRO A O 1
ATOM 2296 N N . GLY A 1 309 ? -32.081 -9.175 10.599 1.00 96.25 309 GLY A N 1
ATOM 2297 C CA . GLY A 1 309 ? -32.253 -10.631 10.609 1.00 96.25 309 GLY A CA 1
ATOM 2298 C C . GLY A 1 309 ? -30.971 -11.445 10.386 1.00 96.25 309 GLY A C 1
ATOM 2299 O O . GLY A 1 309 ? -31.036 -12.675 10.427 1.00 96.25 309 GLY A O 1
ATOM 2300 N N . MET A 1 310 ? -29.825 -10.796 10.160 1.00 97.69 310 MET A N 1
ATOM 2301 C CA . MET A 1 310 ? -28.510 -11.436 10.013 1.00 97.69 310 MET A CA 1
ATOM 2302 C C . MET A 1 310 ? -27.618 -11.261 11.249 1.00 97.69 310 MET A C 1
ATOM 2304 O O . MET A 1 310 ? -26.513 -11.794 11.271 1.00 97.69 310 MET A O 1
ATOM 2308 N N . GLU A 1 311 ? -28.076 -10.561 12.289 1.00 96.00 311 GLU A N 1
ATOM 2309 C CA . GLU A 1 311 ? -27.287 -10.195 13.471 1.00 96.00 311 GLU A CA 1
ATOM 2310 C C . GLU A 1 311 ? -26.683 -11.429 14.148 1.00 96.00 311 GLU A C 1
ATOM 2312 O O . GLU A 1 311 ? -25.474 -11.507 14.350 1.00 96.00 311 GLU A O 1
ATOM 2317 N N . GLY A 1 312 ? -27.519 -12.431 14.441 1.00 97.25 312 GLY A N 1
ATOM 2318 C CA . GLY A 1 312 ? -27.067 -13.662 15.090 1.00 97.25 312 GLY A CA 1
ATOM 2319 C C . GLY A 1 312 ? -26.106 -14.480 14.224 1.00 97.25 312 GLY A C 1
ATOM 2320 O O . GLY A 1 312 ? -25.167 -15.066 14.750 1.00 97.25 312 GLY A O 1
ATOM 2321 N N . ALA A 1 313 ? -26.313 -14.505 12.903 1.00 98.19 313 ALA A N 1
ATOM 2322 C CA . ALA A 1 313 ? -25.437 -15.228 11.982 1.00 98.19 313 ALA A CA 1
ATOM 2323 C C . ALA A 1 313 ? -24.073 -14.540 11.852 1.00 98.19 313 ALA A C 1
ATOM 2325 O O . ALA A 1 313 ? -23.046 -15.206 11.928 1.00 98.19 313 ALA A O 1
ATOM 2326 N N . PHE A 1 314 ? -24.066 -13.213 11.717 1.00 98.12 314 PHE A N 1
ATOM 2327 C CA . PHE A 1 314 ? -22.841 -12.431 11.625 1.00 98.12 314 PHE A CA 1
ATOM 2328 C C . PHE A 1 314 ? -22.006 -12.561 12.900 1.00 98.12 314 PHE A C 1
ATOM 2330 O O . PHE A 1 314 ? -20.847 -12.966 12.833 1.00 98.12 314 PHE A O 1
ATOM 2337 N N . PHE A 1 315 ? -22.599 -12.306 14.072 1.00 97.69 315 PHE A N 1
ATOM 2338 C CA . PHE A 1 315 ? -21.853 -12.395 15.327 1.00 97.69 315 PHE A CA 1
ATOM 2339 C C . PHE A 1 315 ? -21.407 -13.822 15.656 1.00 97.69 315 PHE A C 1
ATOM 2341 O O . PHE A 1 315 ? -20.336 -13.982 16.224 1.00 97.69 315 PHE A O 1
ATOM 2348 N N . ALA A 1 316 ? -22.127 -14.860 15.214 1.00 98.50 316 ALA A N 1
ATOM 2349 C CA . ALA A 1 316 ? -21.648 -16.234 15.356 1.00 98.50 316 ALA A CA 1
ATOM 2350 C C . ALA A 1 316 ? -20.344 -16.500 14.582 1.00 98.50 316 ALA A C 1
ATOM 2352 O O . ALA A 1 316 ? -19.508 -17.265 15.058 1.00 98.50 316 ALA A O 1
ATOM 2353 N N . VAL A 1 317 ? -20.151 -15.889 13.407 1.00 98.38 317 VAL A N 1
ATOM 2354 C CA . VAL A 1 317 ? -18.892 -16.004 12.648 1.00 98.38 317 VAL A CA 1
ATOM 2355 C C . VAL A 1 317 ? -17.790 -15.162 13.295 1.00 98.38 317 VAL A C 1
ATOM 2357 O O . VAL A 1 317 ? -16.664 -15.635 13.435 1.00 98.38 317 VAL A O 1
ATOM 2360 N N . VAL A 1 318 ? -18.118 -13.957 13.774 1.00 98.31 318 VAL A N 1
ATOM 2361 C CA . VAL A 1 318 ? -17.182 -13.127 14.553 1.00 98.31 318 VAL A CA 1
ATOM 2362 C C . VAL A 1 318 ? -16.684 -13.880 15.792 1.00 98.31 318 VAL A C 1
ATOM 2364 O O . VAL A 1 318 ? -15.487 -13.909 16.057 1.00 98.31 318 VAL A O 1
ATOM 2367 N N . ASP A 1 319 ? -17.583 -14.525 16.535 1.00 98.56 319 ASP A N 1
ATOM 2368 C CA . ASP A 1 319 ? -17.247 -15.280 17.745 1.00 98.56 319 ASP A CA 1
ATOM 2369 C C . ASP A 1 319 ? -16.374 -16.505 17.444 1.00 98.56 319 ASP A C 1
ATOM 2371 O O . ASP A 1 319 ? -15.496 -16.840 18.237 1.00 98.56 319 ASP A O 1
ATOM 2375 N N . GLN A 1 320 ? -16.564 -17.156 16.290 1.00 98.38 320 GLN A N 1
ATOM 2376 C CA . GLN A 1 320 ? -15.679 -18.238 15.848 1.00 98.38 320 GLN A CA 1
ATOM 2377 C C . GLN A 1 320 ? -14.254 -17.740 15.615 1.00 98.38 320 GLN A C 1
ATOM 2379 O O . GLN A 1 320 ? -13.315 -18.400 16.055 1.00 98.38 320 GLN A O 1
ATOM 2384 N N . TYR A 1 321 ? -14.096 -16.580 14.973 1.00 98.44 321 TYR A N 1
ATOM 2385 C CA . TYR A 1 321 ? -12.791 -15.948 14.801 1.00 98.44 321 TYR A CA 1
ATOM 2386 C C . TYR A 1 321 ? -12.173 -15.539 16.144 1.00 98.44 321 TYR A C 1
ATOM 2388 O O . TYR A 1 321 ? -11.033 -15.885 16.426 1.00 98.44 321 TYR A O 1
ATOM 2396 N N . LEU A 1 322 ? -12.926 -14.881 17.028 1.00 97.75 322 LEU A N 1
ATOM 2397 C CA . LEU A 1 322 ? -12.412 -14.451 18.335 1.00 97.75 322 LEU A CA 1
ATOM 2398 C C . LEU A 1 322 ? -12.029 -15.612 19.265 1.00 97.75 322 LEU A C 1
ATOM 2400 O O . LEU A 1 322 ? -11.187 -15.434 20.147 1.00 97.75 322 LEU A O 1
ATOM 2404 N N . ALA A 1 323 ? -12.632 -16.789 19.083 1.00 97.81 323 ALA A N 1
ATOM 2405 C CA . ALA A 1 323 ? -12.262 -17.994 19.817 1.00 97.81 323 ALA A CA 1
ATOM 2406 C C . ALA A 1 323 ? -10.888 -18.551 19.403 1.00 97.81 323 ALA A C 1
ATOM 2408 O O . ALA A 1 323 ? -10.278 -19.282 20.181 1.00 97.81 323 ALA A O 1
ATOM 2409 N N . ASP A 1 324 ? -10.414 -18.226 18.198 1.00 97.19 324 ASP A N 1
ATOM 2410 C CA . ASP A 1 324 ? -9.129 -18.673 17.662 1.00 97.19 324 ASP A CA 1
ATOM 2411 C C . ASP A 1 324 ? -8.613 -17.694 16.590 1.00 97.19 324 ASP A C 1
ATOM 2413 O O . ASP A 1 324 ? -8.711 -17.954 15.387 1.00 97.19 324 ASP A O 1
ATOM 2417 N N . PRO A 1 325 ? -8.115 -16.521 17.016 1.00 95.25 325 PRO A N 1
ATOM 2418 C CA . PRO A 1 325 ? -7.844 -15.416 16.107 1.00 95.25 325 PRO A CA 1
ATOM 2419 C C . PRO A 1 325 ? -6.507 -15.548 15.360 1.00 95.25 325 PRO A C 1
ATOM 2421 O O . PRO A 1 325 ? -6.140 -14.626 14.634 1.00 95.25 325 PRO A O 1
ATOM 2424 N N . GLY A 1 326 ? -5.782 -16.659 15.541 1.00 94.38 326 GLY A N 1
ATOM 2425 C CA . GLY A 1 326 ? -4.576 -17.007 14.778 1.00 94.38 326 GLY A CA 1
ATOM 2426 C C . GLY A 1 326 ? -4.852 -17.840 13.522 1.00 94.38 326 GLY A C 1
ATOM 2427 O O . GLY A 1 326 ? -3.935 -18.105 12.756 1.00 94.38 326 GLY A O 1
ATOM 2428 N N . ASP A 1 327 ? -6.100 -18.262 13.308 1.00 96.62 327 ASP A N 1
ATOM 2429 C CA . ASP A 1 327 ? -6.513 -19.067 12.156 1.00 96.62 327 ASP A CA 1
ATOM 2430 C C . ASP A 1 327 ? -6.960 -18.159 10.995 1.00 96.62 327 ASP A C 1
ATOM 2432 O O . ASP A 1 327 ? -8.004 -17.496 11.065 1.00 96.62 327 ASP A O 1
ATOM 2436 N N . ASP A 1 328 ? -6.176 -18.144 9.913 1.00 96.88 328 ASP A N 1
ATOM 2437 C CA . ASP A 1 328 ? -6.469 -17.374 8.697 1.00 96.88 328 ASP A CA 1
ATOM 2438 C C . ASP A 1 328 ? -7.815 -17.775 8.069 1.00 96.88 328 ASP A C 1
ATOM 2440 O O . ASP A 1 328 ? -8.552 -16.926 7.570 1.00 96.88 328 ASP A O 1
ATOM 2444 N N . GLY A 1 329 ? -8.203 -19.051 8.135 1.00 97.62 329 GLY A N 1
ATOM 2445 C CA . GLY A 1 329 ? -9.480 -19.524 7.599 1.00 97.62 329 GLY A CA 1
ATOM 2446 C C . GLY A 1 329 ? -10.671 -18.938 8.354 1.00 97.62 329 GLY A C 1
ATOM 2447 O O . GLY A 1 329 ? -11.681 -18.564 7.751 1.00 97.62 329 GLY A O 1
ATOM 2448 N N . LYS A 1 330 ? -10.549 -18.783 9.676 1.00 98.12 330 LYS A N 1
ATOM 2449 C CA . LYS A 1 330 ? -11.572 -18.110 10.491 1.00 98.12 330 LYS A CA 1
ATOM 2450 C C . LYS A 1 330 ? -11.593 -16.604 10.263 1.00 98.12 330 LYS A C 1
ATOM 2452 O O . LYS A 1 330 ? -12.685 -16.029 10.248 1.00 98.12 330 LYS A O 1
ATOM 2457 N N . LEU A 1 331 ? -10.432 -15.977 10.045 1.00 98.06 331 LEU A N 1
ATOM 2458 C CA . LEU A 1 331 ? -10.374 -14.584 9.596 1.00 98.06 331 LEU A CA 1
ATOM 2459 C C . LEU A 1 331 ? -11.170 -14.420 8.302 1.00 98.06 331 LEU A C 1
ATOM 2461 O O . LEU A 1 331 ? -12.031 -13.545 8.238 1.00 98.06 331 LEU A O 1
ATOM 2465 N N . TRP A 1 332 ? -10.918 -15.253 7.292 1.00 97.94 332 TRP A N 1
ATOM 2466 C CA . TRP A 1 332 ? -11.564 -15.103 5.992 1.00 97.94 332 TRP A CA 1
ATOM 2467 C C . TRP A 1 332 ? -13.060 -15.397 6.021 1.00 97.94 332 TRP A C 1
ATOM 2469 O O . TRP A 1 332 ? -13.829 -14.651 5.419 1.00 97.94 332 TRP A O 1
ATOM 2479 N N . ALA A 1 333 ? -13.509 -16.378 6.808 1.00 97.75 333 ALA A N 1
ATOM 2480 C CA . ALA A 1 333 ? -14.938 -16.600 7.026 1.00 97.75 333 ALA A CA 1
ATOM 2481 C C . ALA A 1 333 ? -15.637 -15.345 7.589 1.00 97.75 333 ALA A C 1
ATOM 2483 O O . ALA A 1 333 ? -16.722 -14.973 7.132 1.00 97.75 333 ALA A O 1
ATOM 2484 N N . TYR A 1 334 ? -15.010 -14.670 8.559 1.00 97.88 334 TYR A N 1
ATOM 2485 C CA . TYR A 1 334 ? -15.492 -13.398 9.103 1.00 97.88 334 TYR A CA 1
ATOM 2486 C C . TYR A 1 334 ? -15.415 -12.259 8.075 1.00 97.88 334 TYR A C 1
ATOM 2488 O O . TYR A 1 334 ? -16.396 -11.540 7.868 1.00 97.88 334 TYR A O 1
ATOM 2496 N N . TYR A 1 335 ? -14.277 -12.113 7.406 1.00 97.75 335 TYR A N 1
ATOM 2497 C CA . TYR A 1 335 ? -14.024 -11.075 6.415 1.00 97.75 335 TYR A CA 1
ATOM 2498 C C . TYR A 1 335 ? -15.020 -11.133 5.249 1.00 97.75 335 TYR A C 1
ATOM 2500 O O . TYR A 1 335 ? -15.599 -10.112 4.875 1.00 97.75 335 TYR A O 1
ATOM 2508 N N . ASP A 1 336 ? -15.290 -12.321 4.710 1.00 96.62 336 ASP A N 1
ATOM 2509 C CA . ASP A 1 336 ? -16.225 -12.518 3.600 1.00 96.62 336 ASP A CA 1
ATOM 2510 C C . ASP A 1 336 ? -17.680 -12.270 4.045 1.00 96.62 336 ASP A C 1
ATOM 2512 O O . ASP A 1 336 ? -18.506 -11.738 3.290 1.00 96.62 336 ASP A O 1
ATOM 2516 N N . ALA A 1 337 ? -18.000 -12.566 5.313 1.00 97.44 337 ALA A N 1
ATOM 2517 C CA . ALA A 1 337 ? -19.307 -12.269 5.892 1.00 97.44 337 ALA A CA 1
ATOM 2518 C C . ALA A 1 337 ? -19.598 -10.759 5.954 1.00 97.44 337 ALA A C 1
ATOM 2520 O O . ALA A 1 337 ? -20.768 -10.378 5.881 1.00 97.44 337 ALA A O 1
ATOM 2521 N N . ILE A 1 338 ? -18.582 -9.887 6.012 1.00 96.81 338 ILE A N 1
ATOM 2522 C CA . ILE A 1 338 ? -18.773 -8.428 5.977 1.00 96.81 338 ILE A CA 1
ATOM 2523 C C . ILE A 1 338 ? -19.523 -8.021 4.706 1.00 96.81 338 ILE A C 1
ATOM 2525 O O . ILE A 1 338 ? -20.573 -7.381 4.780 1.00 96.81 338 ILE A O 1
ATOM 2529 N N . ALA A 1 339 ? -19.040 -8.421 3.527 1.00 92.12 339 ALA A N 1
ATOM 2530 C CA . ALA A 1 339 ? -19.654 -8.050 2.250 1.00 92.12 339 ALA A CA 1
ATOM 2531 C C . ALA A 1 339 ? -21.120 -8.519 2.145 1.00 92.12 339 ALA A C 1
ATOM 2533 O O . ALA A 1 339 ? -22.000 -7.766 1.716 1.00 92.12 339 ALA A O 1
ATOM 2534 N N . GLY A 1 340 ? -21.398 -9.750 2.581 1.00 93.50 340 GLY A N 1
ATOM 2535 C CA . GLY A 1 340 ? -22.719 -10.365 2.462 1.00 93.50 340 GLY A CA 1
ATOM 2536 C C . GLY A 1 340 ? -23.724 -9.946 3.539 1.00 93.50 340 GLY A C 1
ATOM 2537 O O . GLY A 1 340 ? -24.910 -9.769 3.235 1.00 93.50 340 GLY A O 1
ATOM 2538 N N . MET A 1 341 ? -23.277 -9.771 4.784 1.00 97.75 341 MET A N 1
ATOM 2539 C CA . MET A 1 341 ? -24.155 -9.733 5.960 1.00 97.75 341 MET A CA 1
ATOM 2540 C C . MET A 1 341 ? -24.280 -8.368 6.623 1.00 97.75 341 MET A C 1
ATOM 2542 O O . MET A 1 341 ? -25.180 -8.221 7.442 1.00 97.75 341 MET A O 1
ATOM 2546 N N . THR A 1 342 ? -23.455 -7.375 6.286 1.00 96.38 342 THR A N 1
ATOM 2547 C CA . THR A 1 342 ? -23.535 -6.039 6.900 1.00 96.38 342 THR A CA 1
ATOM 2548 C C . THR A 1 342 ? -24.029 -4.973 5.928 1.00 96.38 342 THR A C 1
ATOM 2550 O O . THR A 1 342 ? -23.961 -5.155 4.711 1.00 96.38 342 THR A O 1
ATOM 2553 N N . ASP A 1 343 ? -24.483 -3.839 6.450 1.00 92.00 343 ASP A N 1
ATOM 2554 C CA . ASP A 1 343 ? -24.766 -2.590 5.737 1.00 92.00 343 ASP A CA 1
ATOM 2555 C C . ASP A 1 343 ? -24.292 -1.388 6.575 1.00 92.00 343 ASP A C 1
ATOM 2557 O O . ASP A 1 343 ? -23.953 -1.558 7.746 1.00 92.00 343 ASP A O 1
ATOM 2561 N N . CYS A 1 344 ? -24.228 -0.188 6.002 1.00 87.62 344 CYS A N 1
ATOM 2562 C CA . CYS A 1 344 ? -23.876 1.006 6.777 1.00 87.62 344 CYS A CA 1
ATOM 2563 C C . CYS A 1 344 ? -25.025 1.445 7.695 1.00 87.62 344 CYS A C 1
ATOM 2565 O O . CYS A 1 344 ? -26.196 1.334 7.335 1.00 87.62 344 CYS A O 1
ATOM 2567 N N . VAL A 1 345 ? -24.679 1.947 8.883 1.00 80.56 345 VAL A N 1
ATOM 2568 C CA . VAL A 1 345 ? -25.653 2.328 9.922 1.00 80.56 345 VAL A CA 1
ATOM 2569 C C . VAL A 1 345 ? -26.223 3.729 9.718 1.00 80.56 345 VAL A C 1
ATOM 2571 O O . VAL A 1 345 ? -27.365 3.979 10.105 1.00 80.56 345 VAL A O 1
ATOM 2574 N N . ASP A 1 346 ? -25.445 4.651 9.145 1.00 68.94 346 ASP A N 1
ATOM 2575 C CA . ASP A 1 346 ? -25.844 6.057 9.092 1.00 68.94 346 ASP A CA 1
ATOM 2576 C C . ASP A 1 346 ? -27.166 6.238 8.324 1.00 68.94 346 ASP A C 1
ATOM 2578 O O . ASP A 1 346 ? -27.336 5.663 7.247 1.00 68.94 346 ASP A O 1
ATOM 2582 N N . PRO A 1 347 ? -28.123 7.035 8.842 1.00 63.88 347 PRO A N 1
ATOM 2583 C CA . PRO A 1 347 ? -29.416 7.238 8.200 1.00 63.88 347 PRO A CA 1
ATOM 2584 C C . PRO A 1 347 ? -29.261 8.122 6.955 1.00 63.88 347 PRO A C 1
ATOM 2586 O O . PRO A 1 347 ? -29.493 9.331 6.986 1.00 63.88 347 PRO A O 1
ATOM 2589 N N . LEU A 1 348 ? -28.871 7.503 5.841 1.00 65.19 348 LEU A N 1
ATOM 2590 C CA . LEU A 1 348 ? -28.609 8.182 4.568 1.00 65.19 348 LEU A CA 1
ATOM 2591 C C . LEU A 1 348 ? -29.884 8.748 3.928 1.00 65.19 348 LEU A C 1
ATOM 2593 O O . LEU A 1 348 ? -29.8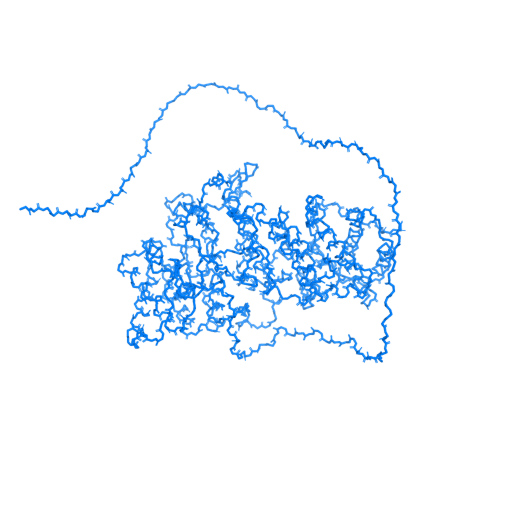30 9.759 3.231 1.00 65.19 348 LEU A O 1
ATOM 2597 N N . ASP A 1 349 ? -31.036 8.143 4.226 1.00 57.25 349 ASP A N 1
ATOM 2598 C CA . ASP A 1 349 ? -32.342 8.478 3.642 1.00 57.25 349 ASP A CA 1
ATOM 2599 C C . ASP A 1 349 ? -32.843 9.895 3.995 1.00 57.25 349 ASP A C 1
ATOM 2601 O O . ASP A 1 349 ? -33.776 10.397 3.368 1.00 57.25 349 ASP A O 1
ATOM 2605 N N . GLY A 1 350 ? -32.239 10.551 4.995 1.00 57.38 350 GLY A N 1
ATOM 2606 C CA . GLY A 1 350 ? -32.596 11.906 5.436 1.00 57.38 350 GLY A CA 1
ATOM 2607 C C . GLY A 1 350 ? -31.560 12.991 5.130 1.00 57.38 350 GLY A C 1
ATOM 2608 O O . GLY A 1 350 ? -31.834 14.161 5.394 1.00 57.38 350 GLY A O 1
ATOM 2609 N N . MET A 1 351 ? -30.382 12.633 4.608 1.00 64.62 351 MET A N 1
ATOM 2610 C CA . MET A 1 351 ? -29.237 13.553 4.491 1.00 64.62 351 MET A CA 1
ATOM 2611 C C . MET A 1 351 ? -29.069 14.174 3.101 1.00 64.62 351 MET A C 1
ATOM 2613 O O . MET A 1 351 ? -28.185 14.998 2.900 1.00 64.62 351 MET A O 1
ATOM 2617 N N . GLY A 1 352 ? -29.911 13.811 2.137 1.00 68.38 352 GLY A N 1
ATOM 2618 C CA . GLY A 1 352 ? -29.796 14.259 0.754 1.00 68.38 352 GLY A CA 1
ATOM 2619 C C . GLY A 1 352 ? -30.100 13.112 -0.193 1.00 68.38 352 GLY A C 1
ATOM 2620 O O . GLY A 1 352 ? -30.914 12.250 0.124 1.00 68.38 352 GLY A O 1
ATOM 2621 N N . ASP A 1 353 ? -29.465 13.106 -1.358 1.00 66.69 353 ASP A N 1
ATOM 2622 C CA . ASP A 1 353 ? -29.630 12.033 -2.332 1.00 66.69 353 ASP A CA 1
ATOM 2623 C C . ASP A 1 353 ? -28.856 10.771 -1.878 1.00 66.69 353 ASP A C 1
ATOM 2625 O O . ASP A 1 353 ? -27.617 10.784 -1.849 1.00 66.69 353 ASP A O 1
ATOM 2629 N N . PRO A 1 354 ? -29.553 9.672 -1.514 1.00 67.50 354 PRO A N 1
ATOM 2630 C CA . PRO A 1 354 ? -28.932 8.482 -0.928 1.00 67.50 354 PRO A CA 1
ATOM 2631 C C . PRO A 1 354 ? -27.894 7.823 -1.840 1.00 67.50 354 PRO A C 1
ATOM 2633 O O . PRO A 1 354 ? -27.003 7.120 -1.358 1.00 67.50 354 PRO A O 1
ATOM 2636 N N . GLN A 1 355 ? -27.972 8.051 -3.157 1.00 70.56 355 GLN A N 1
ATOM 2637 C CA . GLN A 1 355 ? -27.013 7.478 -4.098 1.00 70.56 355 GLN A CA 1
ATOM 2638 C C . GLN A 1 355 ? -25.591 8.019 -3.891 1.00 70.56 355 GLN A C 1
ATOM 2640 O O . GLN A 1 355 ? -24.627 7.287 -4.116 1.00 70.56 355 GLN A O 1
ATOM 2645 N N . TYR A 1 356 ? -25.444 9.263 -3.417 1.00 74.31 356 TYR A N 1
ATOM 2646 C CA . TYR A 1 356 ? -24.129 9.865 -3.191 1.00 74.31 356 TYR A CA 1
ATOM 2647 C C . TYR A 1 356 ? -23.487 9.374 -1.897 1.00 74.31 356 TYR A C 1
ATOM 2649 O O . TYR A 1 356 ? -22.310 9.016 -1.901 1.00 74.31 356 TYR A O 1
ATOM 2657 N N . TYR A 1 357 ? -24.258 9.255 -0.815 1.00 84.44 357 TYR A N 1
ATOM 2658 C CA . TYR A 1 357 ? -23.736 8.728 0.449 1.00 84.44 357 TYR A CA 1
ATOM 2659 C C . TYR A 1 357 ? -23.490 7.221 0.418 1.00 84.44 357 TYR A C 1
ATOM 2661 O O . TYR A 1 357 ? -22.640 6.714 1.150 1.00 84.44 357 TYR A O 1
ATOM 2669 N N . ARG A 1 358 ? -24.156 6.491 -0.486 1.00 86.62 358 ARG A N 1
ATOM 2670 C CA . ARG A 1 358 ? -23.835 5.083 -0.739 1.00 86.62 358 ARG A CA 1
ATOM 2671 C C . ARG A 1 358 ? -22.382 4.891 -1.188 1.00 86.62 358 ARG A C 1
ATOM 2673 O O . ARG A 1 358 ? -21.787 3.866 -0.869 1.00 86.62 358 ARG A O 1
ATOM 2680 N N . ARG A 1 359 ? -21.789 5.869 -1.883 1.00 90.50 359 ARG A N 1
ATOM 2681 C CA . ARG A 1 359 ? -20.367 5.825 -2.262 1.00 90.50 359 ARG A CA 1
ATOM 2682 C C . ARG A 1 359 ? -19.461 5.927 -1.040 1.00 90.50 359 ARG A C 1
ATOM 2684 O O . ARG A 1 359 ? -18.583 5.088 -0.882 1.00 90.50 359 ARG A O 1
ATOM 2691 N N . ALA A 1 360 ? -19.737 6.874 -0.141 1.00 91.75 360 ALA A N 1
ATOM 2692 C CA . ALA A 1 360 ? -19.007 6.991 1.120 1.00 91.75 360 ALA A CA 1
ATOM 2693 C C . ALA A 1 360 ? -19.126 5.708 1.949 1.00 91.75 360 ALA A C 1
ATOM 2695 O O . ALA A 1 360 ? -18.118 5.181 2.403 1.00 91.75 360 ALA A O 1
ATOM 2696 N N . CYS A 1 361 ? -20.329 5.136 2.042 1.00 91.31 361 CYS A N 1
ATOM 2697 C CA . CYS A 1 361 ? -20.543 3.843 2.688 1.00 91.31 361 CYS A CA 1
ATOM 2698 C C . CYS A 1 361 ? -19.667 2.730 2.082 1.00 91.31 361 CYS A C 1
ATOM 2700 O O . CYS A 1 361 ? -18.977 2.016 2.810 1.00 91.31 361 CYS A O 1
ATOM 2702 N N . ASN A 1 362 ? -19.647 2.591 0.754 1.00 93.06 362 ASN A N 1
ATOM 2703 C CA . ASN A 1 362 ? -18.826 1.580 0.086 1.00 93.06 362 ASN A CA 1
ATOM 2704 C C . ASN A 1 362 ? -17.330 1.777 0.370 1.00 93.06 362 ASN A C 1
ATOM 2706 O O . ASN A 1 362 ? -16.642 0.809 0.693 1.00 93.06 362 ASN A O 1
ATOM 2710 N N . TRP A 1 363 ? -16.839 3.015 0.304 1.00 95.12 363 TRP A N 1
ATOM 2711 C CA . TRP A 1 363 ? -15.445 3.336 0.610 1.00 95.12 363 TRP A CA 1
ATOM 2712 C C . TRP A 1 363 ? -15.079 3.021 2.066 1.00 95.12 363 TRP A C 1
ATOM 2714 O O . TRP A 1 363 ? -14.096 2.328 2.326 1.00 95.12 363 TRP A O 1
ATOM 2724 N N . MET A 1 364 ? -15.912 3.437 3.022 1.00 95.25 364 MET A N 1
ATOM 2725 C CA . MET A 1 364 ? -15.706 3.166 4.448 1.00 95.25 364 MET A CA 1
ATOM 2726 C C . MET A 1 364 ? -15.716 1.664 4.755 1.00 95.25 364 MET A C 1
ATOM 2728 O O . MET A 1 364 ? -14.931 1.189 5.572 1.00 95.25 364 MET A O 1
ATOM 2732 N N . ARG A 1 365 ? -16.525 0.874 4.047 1.00 95.25 365 ARG A N 1
ATOM 2733 C CA . ARG A 1 365 ? -16.491 -0.591 4.160 1.00 95.25 365 ARG A CA 1
ATOM 2734 C C . ARG A 1 365 ? -15.195 -1.201 3.630 1.00 95.25 365 ARG A C 1
ATOM 2736 O O . ARG A 1 365 ? -14.726 -2.176 4.210 1.00 95.25 365 ARG A O 1
ATOM 2743 N N . LEU A 1 366 ? -14.607 -0.656 2.562 1.00 96.19 366 LEU A N 1
ATOM 2744 C CA . LEU A 1 366 ? -13.293 -1.099 2.072 1.00 96.19 366 LEU A CA 1
ATOM 2745 C C . LEU A 1 366 ? -12.192 -0.800 3.100 1.00 96.19 366 LEU A C 1
ATOM 2747 O O . LEU A 1 366 ? -11.364 -1.675 3.372 1.00 96.19 366 LEU A O 1
ATOM 2751 N N . LYS A 1 367 ? -12.237 0.379 3.740 1.00 96.88 367 LYS A N 1
ATOM 2752 C CA . LYS A 1 367 ? -11.367 0.708 4.883 1.00 96.88 367 LYS A CA 1
ATOM 2753 C C . LYS A 1 367 ? -11.557 -0.288 6.028 1.00 96.88 367 LYS A C 1
ATOM 2755 O O . LYS A 1 367 ? -10.587 -0.871 6.500 1.00 96.88 367 LYS A O 1
ATOM 2760 N N . TRP A 1 368 ? -12.806 -0.562 6.412 1.00 97.31 368 TRP A N 1
ATOM 2761 C CA . TRP A 1 368 ? -13.121 -1.489 7.502 1.00 97.31 368 TRP A CA 1
ATOM 2762 C C . TRP A 1 368 ? -12.637 -2.918 7.235 1.00 97.31 368 TRP A C 1
ATOM 2764 O O . TRP A 1 368 ? -12.024 -3.525 8.110 1.00 97.31 368 TRP A O 1
ATOM 2774 N N . ARG A 1 369 ? -12.852 -3.445 6.021 1.00 97.25 369 ARG A N 1
ATOM 2775 C CA . ARG A 1 369 ? -12.322 -4.751 5.591 1.00 97.25 369 ARG A CA 1
ATOM 2776 C C . ARG A 1 369 ? -10.798 -4.780 5.696 1.00 97.25 369 ARG A C 1
ATOM 2778 O O . ARG A 1 369 ? -10.239 -5.689 6.304 1.00 97.25 369 ARG A O 1
ATOM 2785 N N . SER A 1 370 ? -10.132 -3.756 5.167 1.00 97.12 370 SER A N 1
ATOM 2786 C CA . SER A 1 370 ? -8.673 -3.628 5.236 1.00 97.12 370 SER A CA 1
ATOM 2787 C C . SER A 1 370 ? -8.175 -3.627 6.681 1.00 97.12 370 SER A C 1
ATOM 2789 O O . SER A 1 370 ? -7.255 -4.379 7.014 1.00 97.12 370 SER A O 1
ATOM 2791 N N . LEU A 1 371 ? -8.846 -2.880 7.564 1.00 97.62 371 LEU A N 1
ATOM 2792 C CA . LEU A 1 371 ? -8.570 -2.865 8.997 1.00 97.62 371 LEU A CA 1
ATOM 2793 C C . LEU A 1 371 ? -8.677 -4.259 9.622 1.00 97.62 371 LEU A C 1
ATOM 2795 O O . LEU A 1 371 ? -7.873 -4.563 10.495 1.00 97.62 371 LEU A O 1
ATOM 2799 N N . GLN A 1 372 ? -9.598 -5.127 9.189 1.00 97.94 372 GLN A N 1
ATOM 2800 C CA . GLN A 1 372 ? -9.699 -6.480 9.754 1.00 97.94 372 GLN A CA 1
ATOM 2801 C C . GLN A 1 372 ? -8.458 -7.320 9.446 1.00 97.94 372 GLN A C 1
ATOM 2803 O O . GLN A 1 372 ? -7.927 -7.977 10.340 1.00 97.94 372 GLN A O 1
ATOM 2808 N N . THR A 1 373 ? -7.953 -7.248 8.210 1.00 96.56 373 THR A N 1
ATOM 2809 C CA . THR A 1 373 ? -6.725 -7.964 7.818 1.00 96.56 373 THR A CA 1
ATOM 2810 C C . THR A 1 373 ? -5.504 -7.436 8.565 1.00 96.56 373 THR A C 1
ATOM 2812 O O . THR A 1 373 ? -4.728 -8.218 9.104 1.00 96.56 373 THR A O 1
ATOM 2815 N N . PHE A 1 374 ? -5.374 -6.113 8.697 1.00 95.88 374 PHE A N 1
ATOM 2816 C CA . PHE A 1 374 ? -4.317 -5.513 9.508 1.00 95.88 374 PHE A CA 1
ATOM 2817 C C . PHE A 1 374 ? -4.454 -5.869 10.999 1.00 95.88 374 PHE A C 1
ATOM 2819 O O . PHE A 1 374 ? -3.475 -6.239 11.633 1.00 95.88 374 PHE A O 1
ATOM 2826 N N . SER A 1 375 ? -5.658 -5.801 11.571 1.00 96.81 375 SER A N 1
ATOM 2827 C CA . SER A 1 375 ? -5.892 -6.113 12.990 1.00 96.81 375 SER A CA 1
ATOM 2828 C C . SER A 1 375 ? -5.533 -7.561 13.316 1.00 96.81 375 SER A C 1
ATOM 2830 O O . SER A 1 375 ? -5.064 -7.853 14.415 1.00 96.81 375 SER A O 1
ATOM 2832 N N . HIS A 1 376 ? -5.743 -8.468 12.361 1.00 97.00 376 HIS A N 1
ATOM 2833 C CA . HIS A 1 376 ? -5.294 -9.849 12.459 1.00 97.00 376 HIS A CA 1
ATOM 2834 C C . HIS A 1 376 ? -3.763 -9.952 12.480 1.00 97.00 376 HIS A C 1
ATOM 2836 O O . HIS A 1 376 ? -3.214 -10.598 13.368 1.00 97.00 376 HIS A O 1
ATOM 2842 N N . GLN A 1 377 ? -3.069 -9.265 11.567 1.00 95.06 377 GLN A N 1
ATOM 2843 C CA . GLN A 1 377 ? -1.601 -9.204 11.565 1.00 95.06 377 GLN A CA 1
ATOM 2844 C C . GLN A 1 377 ? -1.045 -8.619 12.870 1.00 95.06 377 GLN A C 1
ATOM 2846 O O . GLN A 1 377 ? -0.138 -9.186 13.470 1.00 95.06 377 GLN A O 1
ATOM 2851 N N . LEU A 1 378 ? -1.635 -7.516 13.343 1.00 95.50 378 LEU A N 1
ATOM 2852 C CA . LEU A 1 378 ? -1.237 -6.837 14.573 1.00 95.50 378 LEU A CA 1
ATOM 2853 C C . LEU A 1 378 ? -1.378 -7.746 15.798 1.00 95.50 378 LEU A C 1
ATOM 2855 O O . LEU A 1 378 ? -0.501 -7.753 16.653 1.00 95.50 378 LEU A O 1
ATOM 2859 N N . ARG A 1 379 ? -2.477 -8.504 15.893 1.00 94.88 379 ARG A N 1
ATOM 2860 C CA . ARG A 1 379 ? -2.711 -9.425 17.014 1.00 94.88 379 ARG A CA 1
ATOM 2861 C C . ARG A 1 379 ? -1.753 -10.604 17.017 1.00 94.88 379 ARG A C 1
ATOM 2863 O O . ARG A 1 379 ? -1.345 -11.036 18.090 1.00 94.88 379 ARG A O 1
ATOM 2870 N N . ASN A 1 380 ? -1.460 -11.137 15.839 1.00 93.31 380 ASN A N 1
ATOM 2871 C CA . ASN A 1 380 ? -0.584 -12.292 15.686 1.00 93.31 380 ASN A CA 1
ATOM 2872 C C . ASN A 1 380 ? 0.893 -11.895 15.562 1.00 93.31 380 ASN A C 1
ATOM 2874 O O . ASN A 1 380 ? 1.710 -12.764 15.291 1.00 93.31 380 ASN A O 1
ATOM 2878 N N . GLU A 1 381 ? 1.214 -10.608 15.759 1.00 90.56 381 GLU A N 1
ATOM 2879 C CA . GLU A 1 381 ? 2.567 -10.047 15.698 1.00 90.56 381 GLU A CA 1
ATOM 2880 C C . GLU A 1 381 ? 3.329 -10.525 14.462 1.00 90.56 381 GLU A C 1
ATOM 2882 O O . GLU A 1 381 ? 4.431 -11.059 14.552 1.00 90.56 381 GLU A O 1
ATOM 2887 N N . ARG A 1 382 ? 2.715 -10.346 13.289 1.00 88.56 382 ARG A N 1
ATOM 2888 C CA . ARG A 1 382 ? 3.267 -10.859 12.038 1.00 88.56 382 ARG A CA 1
ATOM 2889 C C . ARG A 1 382 ? 3.221 -9.831 10.911 1.00 88.56 382 ARG A C 1
ATOM 2891 O O . ARG A 1 382 ? 2.320 -8.991 10.854 1.00 88.56 382 ARG A O 1
ATOM 2898 N N . HIS A 1 383 ? 4.206 -9.891 10.018 1.00 85.81 383 HIS A N 1
ATOM 2899 C CA . HIS A 1 383 ? 4.313 -9.001 8.855 1.00 85.81 383 HIS A CA 1
ATOM 2900 C C . HIS A 1 383 ? 3.654 -9.578 7.601 1.00 85.81 383 HIS A C 1
ATOM 2902 O O . HIS A 1 383 ? 3.169 -8.827 6.749 1.00 85.81 383 HIS A O 1
ATOM 2908 N N . ASP A 1 384 ? 3.624 -10.903 7.499 1.00 88.38 384 ASP A N 1
ATOM 2909 C CA . ASP A 1 384 ? 3.033 -11.646 6.399 1.00 88.38 384 ASP A CA 1
ATOM 2910 C C . ASP A 1 384 ? 1.531 -11.391 6.307 1.00 88.38 384 ASP A C 1
ATOM 2912 O O . ASP A 1 384 ? 0.790 -11.262 7.294 1.00 88.38 384 ASP A O 1
ATOM 2916 N N . TYR A 1 385 ? 1.078 -11.254 5.066 1.00 91.50 385 TYR A N 1
ATOM 2917 C CA . TYR A 1 385 ? -0.339 -11.146 4.782 1.00 91.50 385 TYR A CA 1
ATOM 2918 C C . TYR A 1 385 ? -1.018 -12.484 5.076 1.00 91.50 385 TYR A C 1
ATOM 2920 O O . TYR A 1 385 ? -0.420 -13.514 4.774 1.00 91.50 385 TYR A O 1
ATOM 2928 N N . PRO A 1 386 ? -2.237 -12.498 5.654 1.00 94.56 386 PRO A N 1
ATOM 2929 C CA . PRO A 1 386 ? -2.964 -13.748 5.812 1.00 94.56 386 PRO A CA 1
ATOM 2930 C C . PRO A 1 386 ? -3.071 -14.498 4.491 1.00 94.56 386 PRO A C 1
ATOM 2932 O O . PRO A 1 386 ? -3.313 -13.877 3.451 1.00 94.56 386 PRO A O 1
ATOM 2935 N N . ASP A 1 387 ? -2.904 -15.817 4.548 1.00 94.38 387 ASP A N 1
ATOM 2936 C CA . ASP A 1 387 ? -3.020 -16.699 3.396 1.00 94.38 387 ASP A CA 1
ATOM 2937 C C . ASP A 1 387 ? -4.447 -16.604 2.858 1.00 94.38 387 ASP A C 1
ATOM 2939 O O . ASP A 1 387 ? -5.387 -17.214 3.375 1.00 94.38 387 ASP A O 1
ATOM 2943 N N . PHE A 1 388 ? -4.621 -15.796 1.813 1.00 93.25 388 PHE A N 1
ATOM 2944 C CA . PHE A 1 388 ? -5.908 -15.532 1.185 1.00 93.25 388 PHE A CA 1
ATOM 2945 C C . PHE A 1 388 ? -6.468 -16.750 0.439 1.00 93.25 388 PHE A C 1
ATOM 2947 O O . PHE A 1 388 ? -7.562 -16.630 -0.109 1.00 93.25 388 PHE A O 1
ATOM 2954 N N . LEU A 1 389 ? -5.788 -17.906 0.430 1.00 95.75 389 LEU A N 1
ATOM 2955 C CA . LEU A 1 389 ? -6.255 -19.170 -0.153 1.00 95.75 389 LEU A CA 1
ATOM 2956 C C . LEU A 1 389 ? -6.279 -20.334 0.839 1.00 95.75 389 LEU A C 1
ATOM 2958 O O . LEU A 1 389 ? -6.497 -21.466 0.413 1.00 95.75 389 LEU A O 1
ATOM 2962 N N . VAL A 1 390 ? -6.135 -20.086 2.142 1.00 96.12 390 VAL A N 1
ATOM 2963 C CA . VAL A 1 390 ? -6.159 -21.136 3.180 1.00 96.12 390 VAL A CA 1
ATOM 2964 C C . VAL A 1 390 ? -7.412 -22.034 3.123 1.00 96.12 390 VAL A C 1
ATOM 2966 O O . VAL A 1 390 ? -7.397 -23.181 3.566 1.00 96.12 390 VAL A O 1
ATOM 2969 N N . ASP A 1 391 ? -8.514 -21.528 2.559 1.00 94.94 391 ASP A N 1
ATOM 2970 C CA . ASP A 1 391 ? -9.788 -22.225 2.364 1.00 94.94 391 ASP A CA 1
ATOM 2971 C C . ASP A 1 391 ? -10.050 -22.670 0.910 1.00 94.94 391 ASP A C 1
ATOM 2973 O O . ASP A 1 391 ? -11.133 -23.180 0.603 1.00 94.94 391 ASP A O 1
ATOM 2977 N N . GLN A 1 392 ? -9.072 -22.510 0.015 1.00 96.50 392 GLN A N 1
ATOM 2978 C CA . GLN A 1 392 ? -9.135 -22.892 -1.394 1.00 96.50 392 GLN A CA 1
ATOM 2979 C C . GLN A 1 392 ? -8.143 -24.011 -1.727 1.00 96.50 392 GLN A C 1
ATOM 2981 O O . GLN A 1 392 ? -7.178 -24.278 -1.020 1.00 96.50 392 GLN A O 1
ATOM 2986 N N . ALA A 1 393 ? -8.391 -24.692 -2.847 1.00 96.00 393 ALA A N 1
ATOM 2987 C CA . ALA A 1 393 ? -7.464 -25.669 -3.404 1.00 96.00 393 ALA A CA 1
ATOM 2988 C C . ALA A 1 393 ? -6.875 -25.154 -4.719 1.00 96.00 393 ALA A C 1
ATOM 2990 O O . ALA A 1 393 ? -7.593 -24.580 -5.538 1.00 96.00 393 ALA A O 1
ATOM 2991 N N . GLY A 1 394 ? -5.602 -25.458 -4.960 1.00 94.44 394 GLY A N 1
ATOM 2992 C CA . GLY A 1 394 ? -4.897 -25.057 -6.175 1.00 94.44 394 GLY A CA 1
ATOM 2993 C C . GLY A 1 394 ? -4.139 -23.736 -6.022 1.00 94.44 394 GLY A C 1
ATOM 2994 O O . GLY A 1 394 ? -4.180 -23.115 -4.963 1.00 94.44 394 GLY A O 1
ATOM 2995 N N . PRO A 1 395 ? -3.408 -23.331 -7.067 1.00 94.88 395 PRO A N 1
ATOM 2996 C CA . PRO A 1 395 ? -2.512 -22.187 -7.009 1.00 94.88 395 PRO A CA 1
ATOM 2997 C C . PRO A 1 395 ? -3.272 -20.861 -7.189 1.00 94.88 395 PRO A C 1
ATOM 2999 O O . PRO A 1 395 ? -4.386 -20.831 -7.723 1.00 94.88 395 PRO A O 1
ATOM 3002 N N . VAL A 1 396 ? -2.655 -19.748 -6.786 1.00 95.06 396 VAL A N 1
ATOM 3003 C CA . VAL A 1 396 ? -3.284 -18.413 -6.776 1.00 95.06 396 VAL A CA 1
ATOM 3004 C C . VAL A 1 396 ? -3.786 -17.931 -8.133 1.00 95.06 396 VAL A C 1
ATOM 3006 O O . VAL A 1 396 ? -4.802 -17.245 -8.213 1.00 95.06 396 VAL A O 1
ATOM 3009 N N . GLN A 1 397 ? -3.153 -18.366 -9.213 1.00 95.00 397 GLN A N 1
ATOM 3010 C CA . GLN A 1 397 ? -3.517 -18.049 -10.590 1.00 95.00 397 GLN A CA 1
ATOM 3011 C C . GLN A 1 397 ? -4.935 -18.526 -10.949 1.00 95.00 397 GLN A C 1
ATOM 3013 O O . GLN A 1 397 ? -5.537 -18.017 -11.889 1.00 95.00 397 GLN A O 1
ATOM 3018 N N . GLN A 1 398 ? -5.491 -19.498 -10.214 1.00 95.06 398 GLN A N 1
ATOM 3019 C CA . GLN A 1 398 ? -6.871 -19.969 -10.398 1.00 95.06 398 GLN A CA 1
ATOM 3020 C C . GLN A 1 398 ? -7.892 -19.171 -9.572 1.00 95.06 398 GLN A C 1
ATOM 3022 O O . GLN A 1 398 ? -9.095 -19.331 -9.774 1.00 95.06 398 GLN A O 1
ATOM 3027 N N . HIS A 1 399 ? -7.419 -18.307 -8.670 1.00 95.50 399 HIS A N 1
ATOM 3028 C CA . HIS A 1 399 ? -8.209 -17.620 -7.645 1.00 95.50 399 HIS A CA 1
ATOM 3029 C C . HIS A 1 399 ? -7.907 -16.116 -7.574 1.00 95.50 399 HIS A C 1
ATOM 3031 O O . HIS A 1 399 ? -8.109 -15.491 -6.535 1.00 95.50 399 HIS A O 1
ATOM 3037 N N . THR A 1 400 ? -7.440 -15.507 -8.667 1.00 94.00 400 THR A N 1
ATOM 3038 C CA . THR A 1 400 ? -6.999 -14.098 -8.689 1.00 94.00 400 THR A CA 1
ATOM 3039 C C . THR A 1 400 ? -8.083 -13.124 -8.236 1.00 94.00 400 THR A C 1
ATOM 3041 O O . THR A 1 400 ? -7.801 -12.216 -7.466 1.00 94.00 400 THR A O 1
ATOM 3044 N N . ALA A 1 401 ? -9.337 -13.350 -8.640 1.00 93.44 401 ALA A N 1
ATOM 3045 C CA . ALA A 1 401 ? -10.463 -12.510 -8.236 1.00 93.44 401 ALA A CA 1
ATOM 3046 C C . ALA A 1 401 ? -10.731 -12.576 -6.721 1.00 93.44 401 ALA A C 1
ATOM 3048 O O . ALA A 1 401 ? -11.102 -11.574 -6.113 1.00 93.44 401 ALA A O 1
ATOM 3049 N N . LEU A 1 402 ? -10.531 -13.748 -6.102 1.00 95.00 402 LEU A N 1
ATOM 3050 C CA . LEU A 1 402 ? -10.648 -13.904 -4.652 1.00 95.00 402 LEU A CA 1
ATOM 3051 C C . LEU A 1 402 ? -9.480 -13.219 -3.937 1.00 95.00 402 LEU A C 1
ATOM 3053 O O . LEU A 1 402 ? -9.706 -12.514 -2.957 1.00 95.00 402 LEU A O 1
ATOM 3057 N N . ALA A 1 403 ? -8.255 -13.389 -4.444 1.00 93.75 403 ALA A N 1
ATOM 3058 C CA . ALA A 1 403 ? -7.079 -12.698 -3.920 1.00 93.75 403 ALA A CA 1
ATOM 3059 C C . ALA A 1 403 ? -7.271 -11.170 -3.966 1.00 93.75 403 ALA A C 1
ATOM 3061 O O . ALA A 1 403 ? -7.096 -10.504 -2.948 1.00 93.75 403 ALA A O 1
ATOM 3062 N N . ALA A 1 404 ? -7.742 -10.631 -5.095 1.00 93.06 404 ALA A N 1
ATOM 3063 C CA . ALA A 1 404 ? -8.039 -9.209 -5.257 1.00 93.06 404 ALA A CA 1
ATOM 3064 C C . ALA A 1 404 ? -9.116 -8.713 -4.283 1.00 93.06 404 ALA A C 1
ATOM 3066 O O . ALA A 1 404 ? -8.937 -7.681 -3.639 1.00 93.06 404 ALA A O 1
ATOM 3067 N N . ASP A 1 405 ? -10.210 -9.462 -4.104 1.00 93.62 405 ASP A N 1
ATOM 3068 C CA . ASP A 1 405 ? -11.257 -9.088 -3.145 1.00 93.62 405 ASP A CA 1
ATOM 3069 C C . ASP A 1 405 ? -10.767 -9.117 -1.687 1.00 93.62 405 ASP A C 1
ATOM 3071 O O . ASP A 1 405 ? -11.178 -8.280 -0.880 1.00 93.62 405 ASP A O 1
ATOM 3075 N N . ARG A 1 406 ? -9.863 -10.047 -1.357 1.00 94.38 406 ARG A N 1
ATOM 3076 C CA . ARG A 1 406 ? -9.243 -10.161 -0.032 1.00 94.38 406 ARG A CA 1
ATOM 3077 C C . ARG A 1 406 ? -8.171 -9.088 0.213 1.00 94.38 406 ARG A C 1
ATOM 3079 O O . ARG A 1 406 ? -8.004 -8.680 1.360 1.00 94.38 406 ARG A O 1
ATOM 3086 N N . ILE A 1 407 ? -7.565 -8.508 -0.831 1.00 91.12 407 ILE A N 1
ATOM 3087 C CA . ILE A 1 407 ? -6.629 -7.361 -0.771 1.00 91.12 407 ILE A CA 1
ATOM 3088 C C . ILE A 1 407 ? -7.383 -6.029 -0.990 1.00 91.12 407 ILE A C 1
ATOM 3090 O O . ILE A 1 407 ? -7.086 -5.220 -1.869 1.00 91.12 407 ILE A O 1
ATOM 3094 N N . ALA A 1 408 ? -8.360 -5.739 -0.125 1.00 92.94 408 ALA A N 1
ATOM 3095 C CA . ALA A 1 408 ? -9.202 -4.538 -0.246 1.00 92.94 408 ALA A CA 1
ATOM 3096 C C . ALA A 1 408 ? -8.456 -3.187 -0.142 1.00 92.94 408 ALA A C 1
ATOM 3098 O O . ALA A 1 408 ? -9.049 -2.149 -0.449 1.00 92.94 408 ALA A O 1
ATOM 3099 N N . ILE A 1 409 ? -7.176 -3.175 0.258 1.00 94.75 409 ILE A N 1
ATOM 3100 C CA . ILE A 1 409 ? -6.369 -1.947 0.346 1.00 94.75 409 ILE A CA 1
ATOM 3101 C C . ILE A 1 409 ? -6.277 -1.259 -1.016 1.00 94.75 409 ILE A C 1
ATOM 3103 O O . ILE A 1 409 ? -6.568 -0.068 -1.127 1.00 94.75 409 ILE A O 1
ATOM 3107 N N . TRP A 1 410 ? -5.942 -2.005 -2.070 1.00 94.56 410 TRP A N 1
ATOM 3108 C CA . TRP A 1 410 ? -5.857 -1.421 -3.407 1.00 94.56 410 TRP A CA 1
ATOM 3109 C C . TRP A 1 410 ? -7.200 -0.815 -3.827 1.00 94.56 410 TRP A C 1
ATOM 3111 O O . TRP A 1 410 ? -7.267 0.320 -4.296 1.00 94.56 410 TRP A O 1
ATOM 3121 N N . HIS A 1 411 ? -8.288 -1.544 -3.573 1.00 94.81 411 HIS A N 1
ATOM 3122 C CA . HIS A 1 411 ? -9.641 -1.132 -3.933 1.00 94.81 411 HIS A CA 1
ATOM 3123 C C . HIS A 1 411 ? -10.085 0.138 -3.198 1.00 94.81 411 HIS A C 1
ATOM 3125 O O . HIS A 1 411 ? -10.819 0.940 -3.769 1.00 94.81 411 HIS A O 1
ATOM 3131 N N . ALA A 1 412 ? -9.655 0.354 -1.953 1.00 95.44 412 ALA A N 1
ATOM 3132 C CA . ALA A 1 412 ? -9.965 1.585 -1.232 1.00 95.44 412 ALA A CA 1
ATOM 3133 C C . ALA A 1 412 ? -9.283 2.806 -1.871 1.00 95.44 412 ALA A C 1
ATOM 3135 O O . ALA A 1 412 ? -9.929 3.846 -2.022 1.00 95.44 412 ALA A O 1
ATOM 3136 N N . GLY A 1 413 ? -8.010 2.683 -2.270 1.00 95.00 413 GLY A N 1
ATOM 3137 C CA . GLY A 1 413 ? -7.298 3.731 -3.011 1.00 95.00 413 GLY A CA 1
ATOM 3138 C C . GLY A 1 413 ? -7.929 3.982 -4.383 1.00 95.00 413 GLY A C 1
ATOM 3139 O O . GLY A 1 413 ? -8.234 5.122 -4.740 1.00 95.00 413 GLY A O 1
ATOM 3140 N N . ASP A 1 414 ? -8.226 2.905 -5.114 1.00 94.75 414 ASP A N 1
ATOM 3141 C CA . ASP A 1 414 ? -8.852 2.965 -6.436 1.00 94.75 414 ASP A CA 1
ATOM 3142 C C . ASP A 1 414 ? -10.240 3.618 -6.398 1.00 94.75 414 ASP A C 1
ATOM 3144 O O . ASP A 1 414 ? -10.598 4.402 -7.280 1.00 94.75 414 ASP A O 1
ATOM 3148 N N . PHE A 1 415 ? -10.991 3.387 -5.319 1.00 95.06 415 PHE A N 1
ATOM 3149 C CA . PHE A 1 415 ? -12.291 4.011 -5.107 1.00 95.06 415 PHE A CA 1
ATOM 3150 C C . PHE A 1 415 ? -12.206 5.542 -5.157 1.00 95.06 415 PHE A C 1
ATOM 3152 O O . PHE A 1 415 ? -12.985 6.175 -5.872 1.00 95.06 415 PHE A O 1
ATOM 3159 N N . LEU A 1 416 ? -11.248 6.146 -4.443 1.00 94.50 416 LEU A N 1
ATOM 3160 C CA . LEU A 1 416 ? -11.063 7.602 -4.448 1.00 94.50 416 LEU A CA 1
ATOM 3161 C C . LEU A 1 416 ? -10.376 8.124 -5.710 1.00 94.50 416 LEU A C 1
ATOM 3163 O O . LEU A 1 416 ? -10.578 9.285 -6.059 1.00 94.50 416 LEU A O 1
ATOM 3167 N N . ARG A 1 417 ? -9.623 7.290 -6.431 1.00 92.69 417 ARG A N 1
ATOM 3168 C CA . ARG A 1 417 ? -9.122 7.653 -7.762 1.00 92.69 417 ARG A CA 1
ATOM 3169 C C . ARG A 1 417 ? -10.273 7.873 -8.745 1.00 92.69 417 ARG A C 1
ATOM 3171 O O . ARG A 1 417 ? -10.284 8.857 -9.482 1.00 92.69 417 ARG A O 1
ATOM 3178 N N . VAL A 1 418 ? -11.252 6.967 -8.758 1.00 91.50 418 VAL A N 1
ATOM 3179 C CA . VAL A 1 418 ? -12.418 7.055 -9.654 1.00 91.50 418 VAL A CA 1
ATOM 3180 C C . VAL A 1 418 ? -13.432 8.086 -9.149 1.00 91.50 418 VAL A C 1
ATOM 3182 O O . VAL A 1 418 ? -14.011 8.833 -9.940 1.00 91.50 418 VAL A O 1
ATOM 3185 N N . GLN A 1 419 ? -13.659 8.132 -7.836 1.00 92.88 419 GLN A N 1
ATOM 3186 C CA . GLN A 1 419 ? -14.717 8.916 -7.193 1.00 92.88 419 GLN A CA 1
ATOM 3187 C C . GLN A 1 419 ? -14.132 9.734 -6.030 1.00 92.88 419 GLN A C 1
ATOM 3189 O O . GLN A 1 419 ? -14.432 9.446 -4.866 1.00 92.88 419 GLN A O 1
ATOM 3194 N N . PRO A 1 420 ? -13.294 10.748 -6.312 1.00 94.31 420 PRO A N 1
ATOM 3195 C CA . PRO A 1 420 ? -12.606 11.510 -5.274 1.00 94.31 420 PRO A CA 1
ATOM 3196 C C . PRO A 1 420 ? -13.595 12.259 -4.378 1.00 94.31 420 PRO A C 1
ATOM 3198 O O . PRO A 1 420 ? -14.770 12.431 -4.714 1.00 94.31 420 PRO A O 1
ATOM 3201 N N . LEU A 1 421 ? -13.119 12.746 -3.233 1.00 93.38 421 LEU A N 1
ATOM 3202 C CA . LEU A 1 421 ? -13.934 13.578 -2.344 1.00 93.38 421 LEU A CA 1
ATOM 3203 C C . LEU A 1 421 ? -14.321 14.895 -3.028 1.00 93.38 421 LEU A C 1
ATOM 3205 O O . LEU A 1 421 ? -15.419 15.413 -2.819 1.00 93.38 421 LEU A O 1
ATOM 3209 N N . MET A 1 422 ? -13.425 15.428 -3.858 1.00 92.31 422 MET A N 1
ATOM 3210 C CA . MET A 1 422 ? -13.611 16.679 -4.577 1.00 92.31 422 MET A CA 1
ATOM 3211 C C . MET A 1 422 ? -12.776 16.698 -5.863 1.00 92.31 422 MET A C 1
ATOM 3213 O O . MET A 1 422 ? -11.748 16.027 -5.948 1.00 92.31 422 MET A O 1
ATOM 3217 N N . ARG A 1 423 ? -13.216 17.481 -6.850 1.00 90.69 423 ARG A N 1
ATOM 3218 C CA . ARG A 1 423 ? -12.529 17.736 -8.125 1.00 90.69 423 ARG A CA 1
ATOM 3219 C C . ARG A 1 423 ? -12.232 19.230 -8.291 1.00 90.69 423 ARG A C 1
ATOM 3221 O O . ARG A 1 423 ? -12.781 20.059 -7.558 1.00 90.69 423 ARG A O 1
ATOM 3228 N N . THR A 1 424 ? -11.344 19.572 -9.223 1.00 87.06 424 THR A N 1
ATOM 3229 C CA . THR A 1 424 ? -11.110 20.973 -9.596 1.00 87.06 424 THR A CA 1
ATOM 3230 C C . THR A 1 424 ?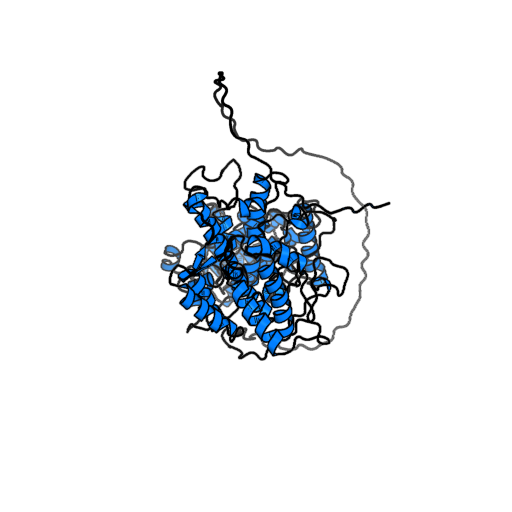 -12.298 21.502 -10.400 1.00 87.06 424 THR A C 1
ATOM 3232 O O . THR A 1 424 ? -13.156 20.739 -10.841 1.00 87.06 424 THR A O 1
ATOM 3235 N N . ASP A 1 425 ? -12.367 22.818 -10.589 1.00 84.50 425 ASP A N 1
ATOM 3236 C CA . ASP A 1 425 ? -13.501 23.448 -11.278 1.00 84.50 425 ASP A CA 1
ATOM 3237 C C . ASP A 1 425 ? -13.643 22.982 -12.741 1.00 84.50 425 ASP A C 1
ATOM 3239 O O . ASP A 1 425 ? -14.759 22.885 -13.250 1.00 84.50 425 ASP A O 1
ATOM 3243 N N . ASP A 1 426 ? -12.531 22.624 -13.395 1.00 79.38 426 ASP A N 1
ATOM 3244 C CA . ASP A 1 426 ? -12.493 22.167 -14.794 1.00 79.38 426 ASP A CA 1
ATOM 3245 C C . ASP A 1 426 ? -13.183 20.810 -15.016 1.00 79.38 426 ASP A C 1
ATOM 3247 O O . ASP A 1 426 ? -13.628 20.511 -16.124 1.00 79.38 426 ASP A O 1
ATOM 3251 N N . ASN A 1 427 ? -13.282 19.988 -13.970 1.00 81.38 427 ASN A N 1
ATOM 3252 C CA . ASN A 1 427 ? -13.975 18.702 -13.972 1.00 81.38 427 ASN A CA 1
ATOM 3253 C C . ASN A 1 427 ? -14.833 18.555 -12.712 1.00 81.38 427 ASN A C 1
ATOM 3255 O O . ASN A 1 427 ? -14.806 17.525 -12.039 1.00 81.38 427 ASN A O 1
ATOM 3259 N N . ALA A 1 428 ? -15.563 19.619 -12.371 1.00 83.19 428 ALA A N 1
ATOM 3260 C CA . ALA A 1 428 ? -16.308 19.714 -11.127 1.00 83.19 428 ALA A CA 1
ATOM 3261 C C . ALA A 1 428 ? -17.201 18.488 -10.879 1.00 83.19 428 ALA A C 1
ATOM 3263 O O . ALA A 1 428 ? -17.858 17.959 -11.780 1.00 83.19 428 ALA A O 1
ATOM 3264 N N . CYS A 1 429 ? -17.253 18.063 -9.617 1.00 85.81 429 CYS A N 1
ATOM 3265 C CA . CYS A 1 429 ? -18.086 16.952 -9.181 1.00 85.81 429 CYS A CA 1
ATOM 3266 C C . CYS A 1 429 ? -19.525 17.102 -9.682 1.00 85.81 429 CYS A C 1
ATOM 3268 O O . CYS A 1 429 ? -20.150 18.142 -9.469 1.00 85.81 429 CYS A O 1
ATOM 3270 N N . PHE A 1 430 ? -20.071 16.037 -10.271 1.00 82.56 430 PHE A N 1
ATOM 3271 C CA . PHE A 1 430 ? -21.463 15.991 -10.731 1.00 82.56 430 PHE A CA 1
ATOM 3272 C C . PHE A 1 430 ? -21.806 17.005 -11.837 1.00 82.56 430 PHE A C 1
ATOM 3274 O O . PHE A 1 430 ? -22.985 17.280 -12.064 1.00 82.56 430 PHE A O 1
ATOM 3281 N N . ALA A 1 431 ? -20.810 17.544 -12.554 1.00 81.69 431 ALA A N 1
ATOM 3282 C CA . ALA A 1 431 ? -21.043 18.315 -13.778 1.00 81.69 431 ALA A CA 1
ATOM 3283 C C . ALA A 1 431 ? -21.661 17.454 -14.906 1.00 81.69 431 ALA A C 1
ATOM 3285 O O . ALA A 1 431 ? -22.311 17.987 -15.808 1.00 81.69 431 ALA A O 1
ATOM 3286 N N . GLY A 1 432 ? -21.517 16.126 -14.814 1.00 78.38 432 GLY A N 1
ATOM 3287 C CA . GLY A 1 432 ? -22.181 15.108 -15.629 1.00 78.38 432 GLY A CA 1
ATOM 3288 C C . GLY A 1 432 ? -22.177 13.737 -14.936 1.00 78.38 432 GLY A C 1
ATOM 3289 O O . GLY A 1 432 ? -21.634 13.594 -13.839 1.00 78.38 432 GLY A O 1
ATOM 3290 N N . ASP A 1 433 ? -22.769 12.724 -15.580 1.00 77.44 433 ASP A N 1
ATOM 3291 C CA . ASP A 1 433 ? -22.818 11.345 -15.051 1.00 77.44 433 ASP A CA 1
ATOM 3292 C C . ASP A 1 433 ? -21.421 10.688 -14.974 1.00 77.44 433 ASP A C 1
ATOM 3294 O O . ASP A 1 433 ? -21.203 9.794 -14.153 1.00 77.44 433 ASP A O 1
ATOM 3298 N N . ASP A 1 434 ? -20.472 11.167 -15.788 1.00 80.94 434 ASP A N 1
ATOM 3299 C CA . ASP A 1 434 ? -19.112 10.626 -15.926 1.00 80.94 434 ASP A CA 1
ATOM 3300 C C . ASP A 1 434 ? -18.107 11.175 -14.893 1.00 80.94 434 ASP A C 1
ATOM 3302 O O . ASP A 1 434 ? -17.019 10.617 -14.754 1.00 80.94 434 ASP A O 1
ATOM 3306 N N . ASP A 1 435 ? -18.471 12.211 -14.122 1.00 83.12 435 ASP A N 1
ATOM 3307 C CA . ASP A 1 435 ? -17.603 12.853 -13.119 1.00 83.12 435 ASP A CA 1
ATOM 3308 C C . ASP A 1 435 ? -18.120 12.638 -11.682 1.00 83.12 435 ASP A C 1
ATOM 3310 O O . ASP A 1 435 ? -18.506 13.587 -10.980 1.00 83.12 435 ASP A O 1
ATOM 3314 N N . PRO A 1 436 ? -18.165 11.380 -11.199 1.00 89.44 436 PRO A N 1
ATOM 3315 C CA . PRO A 1 436 ? -18.617 11.090 -9.853 1.00 89.44 436 PRO A CA 1
ATOM 3316 C C . PRO A 1 436 ? -17.631 11.625 -8.809 1.00 89.44 436 PRO A C 1
ATOM 3318 O O . PRO A 1 436 ? -16.411 11.537 -8.966 1.00 89.44 436 PRO A O 1
ATOM 3321 N N . CYS A 1 437 ? -18.185 12.097 -7.694 1.00 91.88 437 CYS A N 1
ATOM 3322 C CA . CYS A 1 437 ? -17.460 12.289 -6.443 1.00 91.88 437 CYS A CA 1
ATOM 3323 C C . CYS A 1 437 ? -18.131 11.526 -5.300 1.00 91.88 437 CYS A C 1
ATOM 3325 O O . CYS A 1 437 ? -19.294 11.103 -5.395 1.00 91.88 437 CYS A O 1
ATOM 3327 N N . THR A 1 438 ? -17.379 11.372 -4.218 1.00 92.06 438 THR A N 1
ATOM 3328 C CA . THR A 1 438 ? -17.828 10.790 -2.957 1.00 92.06 438 THR A CA 1
ATOM 3329 C C . THR A 1 438 ? -18.213 11.912 -1.999 1.00 92.06 438 THR A C 1
ATOM 3331 O O . THR A 1 438 ? -17.363 12.688 -1.562 1.00 92.06 438 THR A O 1
ATOM 3334 N N . LEU A 1 439 ? -19.506 12.016 -1.679 1.00 89.94 439 LEU A N 1
ATOM 3335 C CA . LEU A 1 439 ? -19.996 12.951 -0.665 1.00 89.94 439 LEU A CA 1
ATOM 3336 C C . LEU A 1 439 ? -20.008 12.270 0.695 1.00 89.94 439 LEU A C 1
ATOM 3338 O O . LEU A 1 439 ? -20.602 11.202 0.848 1.00 89.94 439 LEU A O 1
ATOM 3342 N N . LEU A 1 440 ? -19.369 12.904 1.673 1.00 90.00 440 LEU A N 1
ATOM 3343 C CA . LEU A 1 440 ? -19.361 12.435 3.049 1.00 90.00 440 LEU A CA 1
ATOM 3344 C C . LEU A 1 440 ? -20.576 13.003 3.789 1.00 90.00 440 LEU A C 1
ATOM 3346 O O . LEU A 1 440 ? -20.938 14.161 3.563 1.00 90.00 440 LEU A O 1
ATOM 3350 N N . PRO A 1 441 ? -21.245 12.214 4.649 1.00 87.44 441 PRO A N 1
ATOM 3351 C CA . PRO A 1 441 ? -22.273 12.743 5.538 1.00 87.44 441 PRO A CA 1
ATOM 3352 C C . PRO A 1 441 ? -21.714 13.905 6.370 1.00 87.44 441 PRO A C 1
ATOM 3354 O O . PRO A 1 441 ? -20.554 13.817 6.769 1.00 87.44 441 PRO A O 1
ATOM 3357 N N . PRO A 1 442 ? -22.503 14.944 6.708 1.00 87.31 442 PRO A N 1
ATOM 3358 C CA . PRO A 1 442 ? -21.989 16.110 7.433 1.00 87.31 442 PRO A CA 1
ATOM 3359 C C . PRO A 1 442 ? -21.169 15.765 8.689 1.00 87.31 442 PRO A C 1
ATOM 3361 O O . PRO A 1 442 ? -20.061 16.265 8.812 1.00 87.31 442 PRO A O 1
ATOM 3364 N N . PRO A 1 443 ? -21.583 14.814 9.554 1.00 85.12 443 PRO A N 1
ATOM 3365 C CA . PRO A 1 443 ? -20.801 14.466 10.746 1.00 85.12 443 PRO A CA 1
ATOM 3366 C C . PRO A 1 443 ? -19.466 13.744 10.475 1.00 85.12 443 PRO A C 1
ATOM 3368 O O . PRO A 1 443 ? -18.754 13.418 11.422 1.00 85.12 443 PRO A O 1
ATOM 3371 N N . VAL A 1 444 ? -19.181 13.394 9.220 1.00 89.44 444 VAL A N 1
ATOM 3372 C CA . VAL A 1 444 ? -17.892 12.868 8.740 1.00 89.44 444 VAL A CA 1
ATOM 3373 C C . VAL A 1 444 ? -17.156 13.956 7.956 1.00 89.44 444 VAL A C 1
ATOM 3375 O O . VAL A 1 444 ? -15.964 14.139 8.126 1.00 89.44 444 VAL A O 1
ATOM 3378 N N . ASP A 1 445 ? -17.861 14.716 7.121 1.00 89.50 445 ASP A N 1
ATOM 3379 C CA . ASP A 1 445 ? -17.297 15.824 6.339 1.00 89.50 445 ASP A CA 1
ATOM 3380 C C . ASP A 1 445 ? -16.780 16.966 7.242 1.00 89.50 445 ASP A C 1
ATOM 3382 O O . ASP A 1 445 ? -15.795 17.626 6.911 1.00 89.50 445 ASP A O 1
ATOM 3386 N N . ASP A 1 446 ? -17.397 17.151 8.417 1.00 88.12 446 ASP A N 1
ATOM 3387 C CA . ASP A 1 446 ? -16.994 18.101 9.463 1.00 88.12 446 ASP A CA 1
ATOM 3388 C C . ASP A 1 446 ? -15.667 17.713 10.146 1.00 88.12 446 ASP A C 1
ATOM 3390 O O . ASP A 1 446 ? -15.081 18.527 10.863 1.00 88.12 446 ASP A O 1
ATOM 3394 N N . THR A 1 447 ? -15.164 16.489 9.931 1.00 88.69 447 THR A N 1
ATOM 3395 C CA . THR A 1 447 ? -13.843 16.075 10.425 1.00 88.69 447 THR A CA 1
ATOM 3396 C C . THR A 1 447 ? -12.718 16.465 9.473 1.00 88.69 447 THR A C 1
ATOM 3398 O O . THR A 1 447 ? -11.587 16.077 9.724 1.00 88.69 447 THR A O 1
ATOM 3401 N N . ILE A 1 448 ? -12.993 17.206 8.394 1.00 89.88 448 ILE A N 1
ATOM 3402 C CA . ILE A 1 448 ? -12.004 17.682 7.418 1.00 89.88 448 ILE A CA 1
ATOM 3403 C C . ILE A 1 448 ? -11.685 19.161 7.675 1.00 89.88 448 ILE A C 1
ATOM 3405 O O . ILE A 1 448 ? -12.588 19.996 7.756 1.00 89.88 448 ILE A O 1
ATOM 3409 N N . HIS A 1 449 ? -10.400 19.516 7.764 1.00 86.19 449 HIS A N 1
ATOM 3410 C CA . HIS A 1 449 ? -9.987 20.918 7.894 1.00 86.19 449 HIS A CA 1
ATOM 3411 C C . HIS A 1 449 ? -10.333 21.760 6.655 1.00 86.19 449 HIS A C 1
ATOM 3413 O O . HIS A 1 449 ? -10.417 21.279 5.528 1.00 86.19 449 HIS A O 1
ATOM 3419 N N . SER A 1 450 ? -10.475 23.073 6.852 1.00 87.00 450 SER A N 1
ATOM 3420 C CA . SER A 1 450 ? -10.802 24.020 5.778 1.00 87.00 450 SER A CA 1
ATOM 3421 C C . SER A 1 450 ? -9.593 24.729 5.160 1.00 87.00 450 SER A C 1
ATOM 3423 O O . SER A 1 450 ? -9.786 25.644 4.365 1.00 87.00 450 SER A O 1
ATOM 3425 N N . GLU A 1 451 ? -8.367 24.387 5.556 1.00 82.19 451 GLU A N 1
ATOM 3426 C CA . GLU A 1 451 ? -7.143 25.058 5.090 1.00 82.19 451 GLU A CA 1
ATOM 3427 C C . GLU A 1 451 ? -6.463 24.311 3.922 1.00 82.19 451 GLU A C 1
ATOM 3429 O O . GLU A 1 451 ? -6.413 23.083 3.956 1.00 82.19 451 GLU A O 1
ATOM 3434 N N . PRO A 1 452 ? -5.904 25.002 2.904 1.00 80.81 452 PRO A N 1
ATOM 3435 C CA . PRO A 1 452 ? -6.016 26.444 2.646 1.00 80.81 452 PRO A CA 1
ATOM 3436 C C . PRO A 1 452 ? -7.427 26.867 2.207 1.00 80.81 452 PRO A C 1
ATOM 3438 O O . PRO A 1 452 ? -7.883 27.954 2.562 1.00 80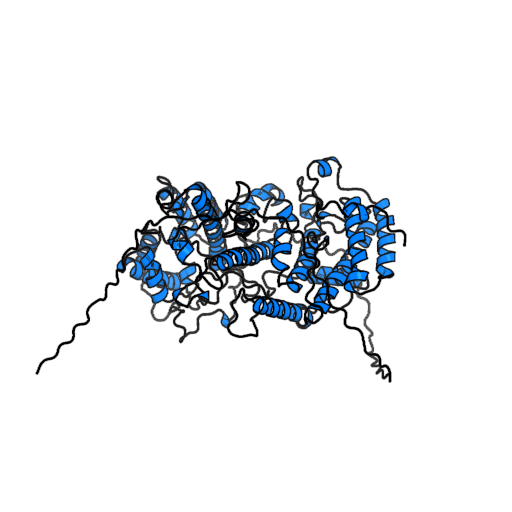.81 452 PRO A O 1
ATOM 3441 N N . THR A 1 453 ? -8.148 25.982 1.524 1.00 89.88 453 THR A N 1
ATOM 3442 C CA . THR A 1 453 ? -9.598 26.054 1.337 1.00 89.88 453 THR A CA 1
ATOM 3443 C C . THR A 1 453 ? -10.202 24.667 1.511 1.00 89.88 453 THR A C 1
ATOM 3445 O O . THR A 1 453 ? -9.528 23.649 1.356 1.00 89.88 453 THR A O 1
ATOM 3448 N N . TYR A 1 454 ? -11.502 24.610 1.789 1.00 89.19 454 TYR A N 1
ATOM 3449 C CA . TYR A 1 454 ? -12.211 23.343 1.957 1.00 89.19 454 TYR A CA 1
ATOM 3450 C C . TYR A 1 454 ? -12.168 22.447 0.706 1.00 89.19 454 TYR A C 1
ATOM 3452 O O . TYR A 1 454 ? -12.023 21.230 0.800 1.00 89.19 454 TYR A O 1
ATOM 3460 N N . GLN A 1 455 ? -12.255 23.054 -0.482 1.00 90.50 455 GLN A N 1
ATOM 3461 C CA . GLN A 1 455 ? -12.146 22.340 -1.755 1.00 90.50 455 GLN A CA 1
ATOM 3462 C C . GLN A 1 455 ? -10.749 21.733 -1.922 1.00 90.50 455 GLN A C 1
ATOM 3464 O O . GLN A 1 455 ? -10.629 20.540 -2.202 1.00 90.50 455 GLN A O 1
ATOM 3469 N N . GLU A 1 456 ? -9.699 22.528 -1.699 1.00 89.75 456 GLU A N 1
ATOM 3470 C CA . GLU A 1 456 ? -8.311 22.071 -1.809 1.00 89.75 456 GLU A CA 1
ATOM 3471 C C . GLU A 1 456 ? -7.981 20.991 -0.776 1.00 89.75 456 GLU A C 1
ATOM 3473 O O . GLU A 1 456 ? -7.322 20.014 -1.124 1.00 89.75 456 GLU A O 1
ATOM 3478 N N . ALA A 1 457 ? -8.479 21.109 0.458 1.00 89.12 457 ALA A N 1
ATOM 3479 C CA . ALA A 1 457 ? -8.299 20.094 1.493 1.00 89.12 457 ALA A CA 1
ATOM 3480 C C . ALA A 1 457 ? -8.865 18.732 1.055 1.00 89.12 457 ALA A C 1
ATOM 3482 O O . ALA A 1 457 ? -8.172 17.720 1.128 1.00 89.12 457 ALA A O 1
ATOM 3483 N N . ARG A 1 458 ? -10.087 18.692 0.504 1.00 91.81 458 ARG A N 1
ATOM 3484 C CA . ARG A 1 458 ? -10.716 17.441 0.031 1.00 91.81 458 ARG A CA 1
ATOM 3485 C C . ARG A 1 458 ? -10.016 16.845 -1.196 1.00 91.81 458 ARG A C 1
ATOM 3487 O O . ARG A 1 458 ? -9.904 15.619 -1.299 1.00 91.81 458 ARG A O 1
ATOM 3494 N N . ILE A 1 459 ? -9.522 17.686 -2.109 1.00 91.44 459 ILE A N 1
ATOM 3495 C CA . ILE A 1 459 ? -8.695 17.236 -3.243 1.00 91.44 459 ILE A CA 1
ATOM 3496 C C . ILE A 1 459 ? -7.409 16.588 -2.715 1.00 91.44 459 ILE A C 1
ATOM 3498 O O . ILE A 1 459 ? -7.124 15.437 -3.050 1.00 91.44 459 ILE A O 1
ATOM 3502 N N . LYS A 1 460 ? -6.677 17.283 -1.837 1.00 88.44 460 LYS A N 1
ATOM 3503 C CA . LYS A 1 460 ? -5.415 16.797 -1.261 1.00 88.44 460 LYS A CA 1
ATOM 3504 C C . LYS A 1 460 ? -5.596 15.512 -0.461 1.00 88.44 460 LYS A C 1
ATOM 3506 O O . LYS A 1 460 ? -4.840 14.569 -0.662 1.00 88.44 460 LYS A O 1
ATOM 3511 N N . GLN A 1 461 ? -6.626 15.423 0.382 1.00 89.62 461 GLN A N 1
ATOM 3512 C CA . GLN A 1 461 ? -6.906 14.195 1.131 1.00 89.62 461 GLN A CA 1
ATOM 3513 C C . GLN A 1 461 ? -7.198 13.014 0.197 1.00 89.62 461 GLN A C 1
ATOM 3515 O O . GLN A 1 461 ? -6.724 11.911 0.453 1.00 89.62 461 GLN A O 1
ATOM 3520 N N . SER A 1 462 ? -7.883 13.240 -0.933 1.00 92.38 462 SER A N 1
ATOM 3521 C CA . SER A 1 462 ? -8.078 12.185 -1.939 1.00 92.38 462 SER A CA 1
ATOM 3522 C C . SER A 1 462 ? -6.753 11.724 -2.551 1.00 92.38 462 SER A C 1
ATOM 3524 O O . SER A 1 462 ? -6.565 10.527 -2.754 1.00 92.38 462 SER A O 1
ATOM 3526 N N . GLN A 1 463 ? -5.839 12.649 -2.852 1.00 90.25 463 GLN A N 1
ATOM 3527 C CA . GLN A 1 463 ? -4.533 12.343 -3.447 1.00 90.25 463 GLN A CA 1
ATOM 3528 C C . GLN A 1 463 ? -3.624 11.582 -2.475 1.00 90.25 463 GLN A C 1
ATOM 3530 O O . GLN A 1 463 ? -3.040 10.569 -2.843 1.00 90.25 463 GLN A O 1
ATOM 3535 N N . VAL A 1 464 ? -3.544 12.029 -1.223 1.00 89.56 464 VAL A N 1
ATOM 3536 C CA . VAL A 1 464 ? -2.665 11.439 -0.199 1.00 89.56 464 VAL A CA 1
ATOM 3537 C C . VAL A 1 464 ? -3.166 10.058 0.233 1.00 89.56 464 VAL A C 1
ATOM 3539 O O . VAL A 1 464 ? -2.370 9.130 0.400 1.00 89.56 464 VAL A O 1
ATOM 3542 N N . PHE A 1 465 ? -4.490 9.880 0.307 1.00 93.69 465 PHE A N 1
ATOM 3543 C CA . PHE A 1 465 ? -5.102 8.563 0.478 1.00 93.69 465 PHE A CA 1
ATOM 3544 C C . PHE A 1 465 ? -4.713 7.616 -0.661 1.00 93.69 465 PHE A C 1
ATOM 3546 O O . PHE A 1 465 ? -4.251 6.510 -0.412 1.00 93.69 465 PHE A O 1
ATOM 3553 N N . GLN A 1 466 ? -4.810 8.052 -1.920 1.00 94.00 466 GLN A N 1
ATOM 3554 C CA . GLN A 1 466 ? -4.383 7.225 -3.055 1.00 94.00 466 GLN A CA 1
ATOM 3555 C C . GLN A 1 466 ? -2.893 6.857 -2.984 1.00 94.00 466 GLN A C 1
ATOM 3557 O O . GLN A 1 466 ? -2.554 5.690 -3.162 1.00 94.00 466 GLN A O 1
ATOM 3562 N N . GLN A 1 467 ? -2.015 7.822 -2.689 1.00 93.25 467 GLN A N 1
ATOM 3563 C CA . GLN A 1 467 ? -0.567 7.602 -2.591 1.00 93.25 467 GLN A CA 1
ATOM 3564 C C . GLN A 1 467 ? -0.217 6.492 -1.598 1.00 93.25 467 GLN A C 1
ATOM 3566 O O . GLN A 1 467 ? 0.453 5.522 -1.953 1.00 93.25 467 GLN A O 1
ATOM 3571 N N . SER A 1 468 ? -0.683 6.619 -0.358 1.00 94.38 468 SER A N 1
ATOM 3572 C CA . SER A 1 468 ? -0.371 5.644 0.688 1.00 94.38 468 SER A CA 1
ATOM 3573 C C . SER A 1 468 ? -1.055 4.297 0.453 1.00 94.38 468 SER A C 1
ATOM 3575 O O . SER A 1 468 ? -0.401 3.272 0.614 1.00 94.38 468 SER A O 1
ATOM 3577 N N . TRP A 1 469 ? -2.323 4.257 0.027 1.00 96.44 469 TRP A N 1
ATOM 3578 C CA . TRP A 1 469 ? -3.054 2.995 -0.143 1.00 96.44 469 TRP A CA 1
ATOM 3579 C C . TRP A 1 469 ? -2.573 2.189 -1.345 1.00 96.44 469 TRP A C 1
ATOM 3581 O O . TRP A 1 469 ? -2.449 0.968 -1.242 1.00 96.44 469 TRP A O 1
ATOM 3591 N N . PHE A 1 470 ? -2.210 2.837 -2.454 1.00 96.06 470 PHE A N 1
ATOM 3592 C CA . PHE A 1 470 ? -1.557 2.121 -3.547 1.00 96.06 470 PHE A CA 1
ATOM 3593 C C . PHE A 1 470 ? -0.184 1.595 -3.128 1.00 96.06 470 PHE A C 1
ATOM 3595 O O . PHE A 1 470 ? 0.120 0.435 -3.404 1.00 96.06 470 PHE A O 1
ATOM 3602 N N . LEU A 1 471 ? 0.617 2.382 -2.400 1.00 95.81 471 LEU A N 1
ATOM 3603 C CA . LEU A 1 471 ? 1.932 1.931 -1.939 1.00 95.81 471 LEU A CA 1
ATOM 3604 C C . LEU A 1 471 ? 1.837 0.798 -0.906 1.00 95.81 471 LEU A C 1
ATOM 3606 O O . LEU A 1 471 ? 2.600 -0.160 -0.991 1.00 95.81 471 LEU A O 1
ATOM 3610 N N . MET A 1 472 ? 0.864 0.849 0.009 1.00 95.75 472 MET A N 1
ATOM 3611 C CA . MET A 1 472 ? 0.559 -0.232 0.956 1.00 95.75 472 MET A CA 1
ATOM 3612 C C . MET A 1 472 ? 0.240 -1.549 0.244 1.00 95.75 472 MET A C 1
ATOM 3614 O O . MET A 1 472 ? 0.687 -2.612 0.674 1.00 95.75 472 MET A O 1
ATOM 3618 N N . ALA A 1 473 ? -0.539 -1.490 -0.836 1.00 95.31 473 ALA A N 1
ATOM 3619 C CA . ALA A 1 473 ? -0.855 -2.664 -1.639 1.00 95.31 473 ALA A CA 1
ATOM 3620 C C . ALA A 1 473 ? 0.363 -3.154 -2.440 1.00 95.31 473 ALA A C 1
ATOM 3622 O O . ALA A 1 473 ? 0.668 -4.343 -2.407 1.00 95.31 473 ALA A O 1
ATOM 3623 N N . TRP A 1 474 ? 1.117 -2.252 -3.073 1.00 96.00 474 TRP A N 1
ATOM 3624 C CA . TRP A 1 474 ? 2.317 -2.603 -3.838 1.00 96.00 474 TRP A CA 1
ATOM 3625 C C . TRP A 1 474 ? 3.415 -3.253 -2.991 1.00 96.00 474 TRP A C 1
ATOM 3627 O O . TRP A 1 474 ? 4.016 -4.229 -3.423 1.00 96.00 474 TRP A O 1
ATOM 3637 N N . VAL A 1 475 ? 3.652 -2.776 -1.764 1.00 95.19 475 VAL A N 1
ATOM 3638 C CA . VAL A 1 475 ? 4.616 -3.403 -0.838 1.00 95.19 475 VAL A CA 1
ATOM 3639 C C . VAL A 1 475 ? 4.309 -4.893 -0.623 1.00 95.19 475 VAL A C 1
ATOM 3641 O O . VAL A 1 475 ? 5.227 -5.688 -0.439 1.00 95.19 475 VAL A O 1
ATOM 3644 N N . ARG A 1 476 ? 3.028 -5.277 -0.666 1.00 92.44 476 ARG A N 1
ATOM 3645 C CA . ARG A 1 476 ? 2.557 -6.655 -0.455 1.00 92.44 476 ARG A CA 1
ATOM 3646 C C . ARG A 1 476 ? 2.451 -7.472 -1.734 1.00 92.44 476 ARG A C 1
ATOM 3648 O O . ARG A 1 476 ? 2.593 -8.687 -1.691 1.00 92.44 476 ARG A O 1
ATOM 3655 N N . ASP A 1 477 ? 2.189 -6.812 -2.851 1.00 95.69 477 ASP A N 1
ATOM 3656 C CA . ASP A 1 477 ? 2.078 -7.410 -4.176 1.00 95.69 477 ASP A CA 1
ATOM 3657 C C . ASP A 1 477 ? 3.000 -6.651 -5.143 1.00 95.69 477 ASP A C 1
ATOM 3659 O O . ASP A 1 477 ? 2.535 -5.842 -5.952 1.00 95.69 477 ASP A O 1
ATOM 3663 N N . PRO A 1 478 ? 4.329 -6.872 -5.063 1.00 96.19 478 PRO A N 1
ATOM 3664 C CA . PRO A 1 478 ? 5.300 -6.032 -5.760 1.00 96.19 478 PRO A CA 1
ATOM 3665 C C . PRO A 1 478 ? 5.224 -6.127 -7.282 1.00 96.19 478 PRO A C 1
ATOM 3667 O O . PRO A 1 478 ? 5.757 -5.251 -7.956 1.00 96.19 478 PRO A O 1
ATOM 3670 N N . ALA A 1 479 ? 4.589 -7.177 -7.816 1.00 96.06 479 ALA A N 1
ATOM 3671 C CA . ALA A 1 479 ? 4.337 -7.373 -9.242 1.00 96.06 479 ALA A CA 1
ATOM 3672 C C . ALA A 1 479 ? 2.949 -6.866 -9.690 1.00 96.06 479 ALA A C 1
ATOM 3674 O O . ALA A 1 479 ? 2.692 -6.809 -10.893 1.00 96.06 479 ALA A O 1
ATOM 3675 N N . LEU A 1 480 ? 2.077 -6.483 -8.745 1.00 95.44 480 LEU A N 1
ATOM 3676 C CA . LEU A 1 480 ? 0.688 -6.056 -8.958 1.00 95.44 480 LEU A CA 1
ATOM 3677 C C . LEU A 1 480 ? -0.177 -7.105 -9.677 1.00 95.44 480 LEU A C 1
ATOM 3679 O O . LEU A 1 480 ? -1.020 -6.776 -10.511 1.00 95.44 480 LEU A O 1
ATOM 3683 N N . LEU A 1 481 ? 0.034 -8.385 -9.363 1.00 95.81 481 LEU A N 1
ATOM 3684 C CA . LEU A 1 481 ? -0.681 -9.499 -9.996 1.00 95.81 481 LEU A CA 1
ATOM 3685 C C . LEU A 1 481 ? -1.900 -9.959 -9.194 1.00 95.81 481 LEU A C 1
ATOM 3687 O O . LEU A 1 481 ? -2.750 -10.665 -9.738 1.00 95.81 481 LEU A O 1
ATOM 3691 N N . LEU A 1 482 ? -2.015 -9.532 -7.939 1.00 95.31 482 LEU A N 1
ATOM 3692 C CA . LEU A 1 482 ? -3.051 -9.944 -6.993 1.00 95.31 482 LEU A CA 1
ATOM 3693 C C . LEU A 1 482 ? -3.981 -8.800 -6.586 1.00 95.31 482 LEU A C 1
ATOM 3695 O O . LEU A 1 482 ? -5.111 -9.054 -6.197 1.00 95.31 482 LEU A O 1
ATOM 3699 N N . SER A 1 483 ? -3.532 -7.551 -6.688 1.00 91.62 483 SER A N 1
ATOM 3700 C CA . SER A 1 483 ? -4.221 -6.374 -6.135 1.00 91.62 483 SER A CA 1
ATOM 3701 C C . SER A 1 483 ? -5.443 -5.905 -6.936 1.00 91.62 483 SER A C 1
ATOM 3703 O O . SER A 1 483 ? -6.181 -5.033 -6.482 1.00 91.62 483 SER A O 1
ATOM 3705 N N . GLY A 1 484 ? -5.666 -6.455 -8.130 1.00 89.00 484 GLY A N 1
ATOM 3706 C CA . GLY A 1 484 ? -6.818 -6.137 -8.969 1.00 89.00 484 GLY A CA 1
ATOM 3707 C C . GLY A 1 484 ? -6.766 -6.833 -10.326 1.00 89.00 484 GLY A C 1
ATOM 3708 O O . GLY A 1 484 ? -5.714 -7.308 -10.750 1.00 89.00 484 GLY A O 1
ATOM 3709 N N . ASP A 1 485 ? -7.913 -6.882 -11.007 1.00 86.94 485 ASP A N 1
ATOM 3710 C CA . ASP A 1 485 ? -8.070 -7.518 -12.326 1.00 86.94 485 ASP A CA 1
ATOM 3711 C C . ASP A 1 485 ? -8.011 -6.530 -13.502 1.00 86.94 485 ASP A C 1
ATOM 3713 O O . ASP A 1 485 ? -7.960 -6.949 -14.661 1.00 86.94 485 ASP A O 1
ATOM 3717 N N . ASP A 1 486 ? -8.016 -5.221 -13.230 1.00 87.62 486 ASP A N 1
ATOM 3718 C CA . ASP A 1 486 ? -7.861 -4.215 -14.279 1.00 87.62 486 ASP A CA 1
ATOM 3719 C C . ASP A 1 486 ? -6.419 -4.218 -14.794 1.00 87.62 486 ASP A C 1
ATOM 3721 O O . ASP A 1 486 ? -5.442 -4.228 -14.041 1.00 87.62 486 ASP A O 1
ATOM 3725 N N . PHE A 1 487 ? -6.289 -4.141 -16.112 1.00 87.75 487 PHE A N 1
ATOM 3726 C CA . PHE A 1 487 ? -5.011 -3.972 -16.771 1.00 87.75 487 PHE A CA 1
ATOM 3727 C C . PHE A 1 487 ? -4.215 -2.774 -16.239 1.00 87.75 487 PHE A C 1
ATOM 3729 O O . PHE A 1 487 ? -3.002 -2.870 -16.075 1.00 87.75 487 PHE A O 1
ATOM 3736 N N . ALA A 1 488 ? -4.876 -1.653 -15.950 1.00 87.50 488 ALA A N 1
ATOM 3737 C CA . ALA A 1 488 ? -4.231 -0.459 -15.418 1.00 87.50 488 ALA A CA 1
ATOM 3738 C C . ALA A 1 488 ? -3.630 -0.680 -14.016 1.00 87.50 488 ALA A C 1
ATOM 3740 O O . ALA A 1 488 ? -2.578 -0.117 -13.711 1.00 87.50 488 ALA A O 1
ATOM 3741 N N . THR A 1 489 ? -4.243 -1.544 -13.201 1.00 90.12 489 THR A N 1
ATOM 3742 C CA . THR A 1 489 ? -3.672 -1.999 -11.927 1.00 90.12 489 THR A CA 1
ATOM 3743 C C . THR A 1 489 ? -2.426 -2.833 -12.165 1.00 90.12 489 THR A C 1
ATOM 3745 O O . THR A 1 489 ? -1.369 -2.504 -11.637 1.00 90.12 489 THR A O 1
ATOM 3748 N N . ILE A 1 490 ? -2.524 -3.842 -13.030 1.00 91.25 490 ILE A N 1
ATOM 3749 C CA . ILE A 1 490 ? -1.427 -4.778 -13.306 1.00 91.25 490 ILE A CA 1
ATOM 3750 C C . ILE A 1 490 ? -0.196 -4.052 -13.850 1.00 91.25 490 ILE A C 1
ATOM 3752 O O . ILE A 1 490 ? 0.937 -4.366 -13.492 1.00 91.25 490 ILE A O 1
ATOM 3756 N N . VAL A 1 491 ? -0.381 -3.042 -14.700 1.00 89.25 491 VAL A N 1
ATOM 3757 C CA . VAL A 1 491 ? 0.754 -2.285 -15.248 1.00 89.25 491 VAL A CA 1
ATOM 3758 C C . VAL A 1 491 ? 1.342 -1.270 -14.266 1.00 89.25 491 VAL A C 1
ATOM 3760 O O . VAL A 1 491 ? 2.447 -0.817 -14.521 1.00 89.25 491 VAL A O 1
ATOM 3763 N N . GLY A 1 492 ? 0.674 -0.968 -13.147 1.00 89.25 492 GLY A N 1
ATOM 3764 C CA . GLY A 1 492 ? 1.130 0.028 -12.169 1.00 89.25 492 GLY A CA 1
ATOM 3765 C C . GLY A 1 492 ? 0.777 1.476 -12.520 1.00 89.25 492 GLY A C 1
ATOM 3766 O O . GLY A 1 492 ? 1.305 2.402 -11.913 1.00 89.25 492 GLY A O 1
ATOM 3767 N N . ASP A 1 493 ? -0.155 1.691 -13.453 1.00 87.06 493 ASP A N 1
ATOM 3768 C CA . ASP A 1 493 ? -0.475 3.015 -14.010 1.00 87.06 493 ASP A CA 1
ATOM 3769 C C . ASP A 1 493 ? -0.824 4.046 -12.930 1.00 87.06 493 ASP A C 1
ATOM 3771 O O . ASP A 1 493 ? -0.372 5.190 -12.937 1.00 87.06 493 ASP A O 1
ATOM 3775 N N . TYR A 1 494 ? -1.648 3.616 -11.977 1.00 86.31 494 TYR A N 1
ATOM 3776 C CA . TYR A 1 494 ? -2.184 4.489 -10.942 1.00 86.31 494 TYR A CA 1
ATOM 3777 C C . TYR A 1 494 ? -1.139 4.835 -9.893 1.00 86.31 494 TYR A C 1
ATOM 3779 O O . TYR A 1 494 ? -1.080 5.982 -9.459 1.00 86.31 494 TYR A O 1
ATOM 3787 N N . ILE A 1 495 ? -0.305 3.866 -9.510 1.00 90.50 495 ILE A N 1
ATOM 3788 C CA . ILE A 1 495 ? 0.718 4.091 -8.495 1.00 90.50 495 ILE A CA 1
ATOM 3789 C C . ILE A 1 495 ? 1.870 4.942 -9.041 1.00 90.50 495 ILE A C 1
ATOM 3791 O O . ILE A 1 495 ? 2.346 5.819 -8.331 1.00 90.50 495 ILE A O 1
ATOM 3795 N N . GLU A 1 496 ? 2.256 4.771 -10.312 1.00 89.62 496 GLU A N 1
ATOM 3796 C CA . GLU A 1 496 ? 3.214 5.667 -10.973 1.00 89.62 496 GLU A CA 1
ATOM 3797 C C . GLU A 1 496 ? 2.694 7.114 -10.952 1.00 89.62 496 GLU A C 1
ATOM 3799 O O . GLU A 1 496 ? 3.371 8.018 -10.465 1.00 89.62 496 GLU A O 1
ATOM 3804 N N . ALA A 1 497 ? 1.452 7.331 -11.403 1.00 86.94 497 ALA A N 1
ATOM 3805 C CA . ALA A 1 497 ? 0.883 8.668 -11.565 1.00 86.94 497 ALA A CA 1
ATOM 3806 C C . ALA A 1 497 ? 0.762 9.466 -10.254 1.00 86.94 497 ALA A C 1
ATOM 3808 O O . ALA A 1 497 ? 0.927 10.687 -10.265 1.00 86.94 497 ALA A O 1
ATOM 3809 N N . VAL A 1 498 ? 0.476 8.808 -9.126 1.00 87.69 498 VAL A N 1
ATOM 3810 C CA . VAL A 1 498 ? 0.299 9.504 -7.837 1.00 87.69 498 VAL A CA 1
ATOM 3811 C C . VAL A 1 498 ? 1.618 9.947 -7.196 1.00 87.69 498 VAL A C 1
ATOM 3813 O O . VAL A 1 498 ? 1.583 10.794 -6.304 1.00 87.69 498 VAL A O 1
ATOM 3816 N N . LEU A 1 499 ? 2.767 9.415 -7.633 1.00 88.12 499 LEU A N 1
ATOM 3817 C CA . LEU A 1 499 ? 4.088 9.770 -7.094 1.00 88.12 499 LEU A CA 1
ATOM 3818 C C . LEU A 1 499 ? 4.725 10.985 -7.787 1.00 88.12 499 LEU A C 1
ATOM 3820 O O . LEU A 1 499 ? 5.449 11.737 -7.136 1.00 88.12 499 LEU A O 1
ATOM 3824 N N . LEU A 1 500 ? 4.413 11.209 -9.068 1.00 83.31 500 LEU A N 1
ATOM 3825 C CA . LEU A 1 500 ? 5.043 12.229 -9.924 1.00 83.31 500 LEU A CA 1
ATOM 3826 C C . LEU A 1 500 ? 5.083 13.671 -9.377 1.00 83.31 500 LEU A C 1
ATOM 3828 O O . LEU A 1 500 ? 5.984 14.398 -9.775 1.00 83.31 500 LEU A O 1
ATOM 3832 N N . PRO A 1 501 ? 4.150 14.154 -8.527 1.00 81.56 501 PRO A N 1
ATOM 3833 C CA . PRO A 1 501 ? 4.213 15.547 -8.082 1.00 81.56 501 PRO A CA 1
ATOM 3834 C C . PRO A 1 501 ? 5.418 15.903 -7.194 1.00 81.56 501 PRO A C 1
ATOM 3836 O O . PRO A 1 501 ? 5.884 17.035 -7.279 1.00 81.56 501 PRO A O 1
ATOM 3839 N N . HIS A 1 502 ? 5.881 14.982 -6.335 1.00 89.44 502 HIS A N 1
ATOM 3840 C CA . HIS A 1 502 ? 6.880 15.280 -5.285 1.00 89.44 502 HIS A CA 1
ATOM 3841 C C . HIS A 1 502 ? 7.795 14.103 -4.896 1.00 89.44 502 HIS A C 1
ATOM 3843 O O . HIS A 1 502 ? 8.741 14.284 -4.130 1.00 89.44 502 HIS A O 1
ATOM 3849 N N . TYR A 1 503 ? 7.520 12.890 -5.383 1.00 93.38 503 TYR A N 1
ATOM 3850 C CA . TYR A 1 503 ? 8.228 11.667 -4.997 1.00 93.38 503 TYR A CA 1
ATOM 3851 C C . TYR A 1 503 ? 8.990 11.065 -6.186 1.00 93.38 503 TYR A C 1
ATOM 3853 O O . TYR A 1 503 ? 8.837 9.884 -6.508 1.00 93.38 503 TYR A O 1
ATOM 3861 N N . ASP A 1 504 ? 9.798 11.886 -6.858 1.00 93.50 504 ASP A N 1
ATOM 3862 C CA . ASP A 1 504 ? 10.498 11.527 -8.096 1.00 93.50 504 ASP A CA 1
ATOM 3863 C C . ASP A 1 504 ? 11.474 10.353 -7.899 1.00 93.50 504 ASP A C 1
ATOM 3865 O O . ASP A 1 504 ? 11.553 9.448 -8.735 1.00 93.50 504 ASP A O 1
ATOM 3869 N N . ILE A 1 505 ? 12.195 10.307 -6.771 1.00 96.31 505 ILE A N 1
ATOM 3870 C CA . ILE A 1 505 ? 13.130 9.210 -6.478 1.00 96.31 505 ILE A CA 1
ATOM 3871 C C . ILE A 1 505 ? 12.375 7.920 -6.150 1.00 96.31 505 ILE A C 1
ATOM 3873 O O . ILE A 1 505 ? 12.752 6.849 -6.636 1.00 96.31 505 ILE A O 1
ATOM 3877 N N . HIS A 1 506 ? 11.286 7.997 -5.378 1.00 96.06 506 HIS A N 1
ATOM 3878 C CA . HIS A 1 506 ? 10.425 6.829 -5.161 1.00 96.06 506 HIS A CA 1
ATOM 3879 C C . HIS A 1 506 ? 9.800 6.333 -6.462 1.00 96.06 506 HIS A C 1
ATOM 3881 O O . HIS A 1 506 ? 9.689 5.125 -6.646 1.00 96.06 506 HIS A O 1
ATOM 3887 N N . HIS A 1 507 ? 9.416 7.230 -7.369 1.00 94.62 507 HIS A N 1
ATOM 3888 C CA . HIS A 1 507 ? 8.877 6.862 -8.670 1.00 94.62 507 HIS A CA 1
ATOM 3889 C C . HIS A 1 507 ? 9.911 6.101 -9.515 1.00 94.62 507 HIS A C 1
ATOM 3891 O O . HIS A 1 507 ? 9.619 5.002 -9.989 1.00 94.62 507 HIS A O 1
ATOM 3897 N N . ALA A 1 508 ? 11.141 6.615 -9.629 1.00 94.75 508 ALA A N 1
ATOM 3898 C CA . ALA A 1 508 ? 12.225 5.919 -10.327 1.00 94.75 508 ALA A CA 1
ATOM 3899 C C . ALA A 1 508 ? 12.536 4.545 -9.702 1.00 94.75 508 ALA A C 1
ATOM 3901 O O . ALA A 1 508 ? 12.737 3.559 -10.415 1.00 94.75 508 ALA A O 1
ATOM 3902 N N . PHE A 1 509 ? 12.532 4.460 -8.367 1.00 96.75 509 PHE A N 1
ATOM 3903 C CA . PHE A 1 509 ? 12.698 3.198 -7.644 1.00 96.75 509 PHE A CA 1
ATOM 3904 C C . PHE A 1 509 ? 11.556 2.212 -7.926 1.00 96.75 509 PHE A C 1
ATOM 3906 O O . PHE A 1 509 ? 11.811 1.039 -8.206 1.00 96.75 509 PHE A O 1
ATOM 3913 N N . LEU A 1 510 ? 10.307 2.685 -7.876 1.00 95.69 510 LEU A N 1
ATOM 3914 C CA . LEU A 1 510 ? 9.111 1.880 -8.102 1.00 95.69 510 LEU A CA 1
ATOM 3915 C C . LEU A 1 510 ? 9.116 1.266 -9.497 1.00 95.69 510 LEU A C 1
ATOM 3917 O O . LEU A 1 510 ? 8.904 0.062 -9.607 1.00 95.69 510 LEU A O 1
ATOM 3921 N N . VAL A 1 511 ? 9.406 2.050 -10.541 1.00 94.31 511 VAL A N 1
ATOM 3922 C CA . VAL A 1 511 ? 9.485 1.560 -11.929 1.00 94.31 511 VAL A CA 1
ATOM 3923 C C . VAL A 1 511 ? 10.457 0.383 -12.034 1.00 94.31 511 VAL A C 1
ATOM 3925 O O . VAL A 1 511 ? 10.104 -0.680 -12.553 1.00 94.31 511 VAL A O 1
ATOM 3928 N N . ALA A 1 512 ? 11.666 0.542 -11.489 1.00 96.50 512 ALA A N 1
ATOM 3929 C CA . ALA A 1 512 ? 12.696 -0.488 -11.557 1.00 96.50 512 ALA A CA 1
ATOM 3930 C C . ALA A 1 512 ? 12.327 -1.736 -10.738 1.00 96.50 512 ALA A C 1
ATOM 3932 O O . ALA A 1 512 ? 12.404 -2.857 -11.244 1.00 96.50 512 ALA A O 1
ATOM 3933 N N . LYS A 1 513 ? 11.877 -1.563 -9.488 1.00 97.81 513 LYS A N 1
ATOM 3934 C CA . LYS A 1 513 ? 11.503 -2.681 -8.608 1.00 97.81 513 LYS A CA 1
ATOM 3935 C C . LYS A 1 513 ? 10.271 -3.435 -9.119 1.00 97.81 513 LYS A C 1
ATOM 3937 O O . LYS A 1 513 ? 10.255 -4.662 -9.044 1.00 97.81 513 LYS A O 1
ATOM 3942 N N . LEU A 1 514 ? 9.272 -2.737 -9.663 1.00 96.50 514 LEU A N 1
ATOM 3943 C CA . LEU A 1 514 ? 8.075 -3.340 -10.258 1.00 96.50 514 LEU A CA 1
ATOM 3944 C C . LEU A 1 514 ? 8.435 -4.178 -11.494 1.00 96.50 514 LEU A C 1
ATOM 3946 O O . LEU A 1 514 ? 7.963 -5.306 -11.619 1.00 96.50 514 LEU A O 1
ATOM 3950 N N . ALA A 1 515 ? 9.317 -3.681 -12.368 1.00 96.69 515 ALA A N 1
ATOM 3951 C CA . ALA A 1 515 ? 9.797 -4.438 -13.526 1.00 96.69 515 ALA A CA 1
ATOM 3952 C C . ALA A 1 515 ? 10.517 -5.736 -13.120 1.00 96.69 515 ALA A C 1
ATOM 3954 O O . ALA A 1 515 ? 10.213 -6.806 -13.653 1.00 96.69 515 ALA A O 1
ATOM 3955 N N . VAL A 1 516 ? 11.409 -5.656 -12.124 1.00 98.25 516 VAL A N 1
ATOM 3956 C CA . VAL A 1 516 ? 12.116 -6.815 -11.548 1.00 98.25 516 VAL A CA 1
ATOM 3957 C C . VAL A 1 516 ? 11.141 -7.816 -10.925 1.00 98.25 516 VAL A C 1
ATOM 3959 O O . VAL A 1 516 ? 11.228 -9.011 -11.196 1.00 98.25 516 VAL A O 1
ATOM 3962 N N . ALA A 1 517 ? 10.176 -7.351 -10.127 1.00 98.19 517 ALA A N 1
ATOM 3963 C CA . ALA A 1 517 ? 9.179 -8.225 -9.510 1.00 98.19 517 ALA A CA 1
ATOM 3964 C C . ALA A 1 517 ? 8.317 -8.947 -10.559 1.00 98.19 517 ALA A C 1
ATOM 3966 O O . ALA A 1 517 ? 8.066 -10.145 -10.449 1.00 98.19 517 ALA A O 1
ATOM 3967 N N . LYS A 1 518 ? 7.911 -8.240 -11.619 1.00 97.25 518 LYS A N 1
ATOM 3968 C CA . LYS A 1 518 ? 7.142 -8.813 -12.729 1.00 97.25 518 LYS A CA 1
ATOM 3969 C C . LYS A 1 518 ? 7.927 -9.820 -13.550 1.00 97.25 518 LYS A C 1
ATOM 3971 O O . LYS A 1 518 ? 7.345 -10.804 -14.004 1.00 97.25 518 LYS A O 1
ATOM 3976 N N . SER A 1 519 ? 9.218 -9.587 -13.776 1.00 97.69 519 SER A N 1
ATOM 3977 C CA . SER A 1 519 ? 10.048 -10.542 -14.512 1.00 97.69 519 SER A CA 1
ATOM 3978 C C . SER A 1 519 ? 10.407 -11.774 -13.687 1.00 97.69 519 SER A C 1
ATOM 3980 O O . SER A 1 519 ? 10.627 -12.824 -14.275 1.00 97.69 519 SER A O 1
ATOM 3982 N N . ALA A 1 520 ? 10.396 -11.677 -12.356 1.00 98.12 520 ALA A N 1
ATOM 3983 C CA . ALA A 1 520 ? 10.599 -12.813 -11.460 1.00 98.12 520 ALA A CA 1
ATOM 3984 C C . ALA A 1 520 ? 9.341 -13.683 -11.261 1.00 98.12 520 ALA A C 1
ATOM 3986 O O . ALA A 1 520 ? 9.431 -14.794 -10.749 1.00 98.12 520 ALA A O 1
ATOM 3987 N N . ALA A 1 521 ? 8.160 -13.207 -11.668 1.00 97.44 521 ALA A N 1
ATOM 3988 C CA . ALA A 1 521 ? 6.878 -13.888 -11.474 1.00 97.44 521 ALA A CA 1
ATOM 3989 C C . ALA A 1 521 ? 6.649 -15.051 -12.473 1.00 97.44 521 ALA A C 1
ATOM 3991 O O . ALA A 1 521 ? 5.666 -15.055 -13.214 1.00 97.44 521 ALA A O 1
ATOM 3992 N N . ALA A 1 522 ? 7.562 -16.029 -12.511 1.00 96.88 522 ALA A N 1
ATOM 3993 C CA . ALA A 1 522 ? 7.598 -17.144 -13.471 1.00 96.88 522 ALA A CA 1
ATOM 3994 C C . ALA A 1 522 ? 6.287 -17.946 -13.553 1.00 96.88 522 ALA A C 1
ATOM 3996 O O . ALA A 1 522 ? 5.832 -18.283 -14.647 1.00 96.88 522 ALA A O 1
ATOM 3997 N N . ASP A 1 523 ? 5.621 -18.167 -12.418 1.00 96.81 523 ASP A N 1
ATOM 3998 C CA . ASP A 1 523 ? 4.366 -18.930 -12.351 1.00 96.81 523 ASP A CA 1
ATOM 3999 C C . ASP A 1 523 ? 3.182 -18.242 -13.055 1.00 96.81 523 ASP A C 1
ATOM 4001 O O . ASP A 1 523 ? 2.098 -18.812 -13.188 1.00 96.81 523 ASP A O 1
ATOM 4005 N N . TRP A 1 524 ? 3.367 -16.999 -13.502 1.00 97.19 524 TRP A N 1
ATOM 4006 C CA . TRP A 1 524 ? 2.373 -16.218 -14.231 1.00 97.19 524 TRP A CA 1
ATOM 4007 C C . TRP A 1 524 ? 2.609 -16.211 -15.740 1.00 97.19 524 TRP A C 1
ATOM 4009 O O . TRP A 1 524 ? 1.881 -15.543 -16.473 1.00 97.19 524 TRP A O 1
ATOM 4019 N N . PHE A 1 525 ? 3.598 -16.957 -16.235 1.00 97.06 525 PHE A N 1
ATOM 4020 C CA . PHE A 1 525 ? 3.909 -16.962 -17.658 1.00 97.06 525 PHE A CA 1
ATOM 4021 C C . PHE A 1 525 ? 2.759 -17.535 -18.501 1.00 97.06 525 PHE A C 1
ATOM 4023 O O . PHE A 1 525 ? 2.344 -16.908 -19.477 1.00 97.06 525 PHE A O 1
ATOM 4030 N N . ASP A 1 526 ? 2.194 -18.673 -18.083 1.00 95.88 526 ASP A N 1
ATOM 4031 C CA . ASP A 1 526 ? 1.208 -19.450 -18.852 1.00 95.88 526 ASP A CA 1
ATOM 4032 C C . ASP A 1 526 ? -0.260 -19.215 -18.447 1.00 95.88 526 ASP A C 1
ATOM 4034 O O . ASP A 1 526 ? -1.162 -19.923 -18.907 1.00 95.88 526 ASP A O 1
ATOM 4038 N N . VAL A 1 527 ? -0.537 -18.231 -17.589 1.00 94.81 527 VAL A N 1
ATOM 4039 C CA . VAL A 1 527 ? -1.916 -17.908 -17.186 1.00 94.81 527 VAL A CA 1
ATOM 4040 C C . VAL A 1 527 ? -2.730 -17.435 -18.388 1.00 94.81 527 VAL A C 1
ATOM 4042 O O . VAL A 1 527 ? -2.243 -16.692 -19.227 1.00 94.81 527 VAL A O 1
ATOM 4045 N N . ALA A 1 528 ? -3.980 -17.878 -18.507 1.00 91.62 528 ALA A N 1
ATOM 4046 C CA . ALA A 1 528 ? -4.803 -17.637 -19.696 1.00 91.62 528 ALA A CA 1
ATOM 4047 C C . ALA A 1 528 ? -5.602 -16.318 -19.628 1.00 91.62 528 ALA A C 1
ATOM 4049 O O . ALA A 1 528 ? -6.770 -16.275 -20.020 1.00 91.62 528 ALA A O 1
ATOM 4050 N N . ASP A 1 529 ? -4.995 -15.256 -19.101 1.00 92.69 529 ASP A N 1
ATOM 4051 C CA . ASP A 1 529 ? -5.609 -13.938 -18.948 1.00 92.69 529 ASP A CA 1
ATOM 4052 C C . ASP A 1 529 ? -4.621 -12.807 -19.283 1.00 92.69 529 ASP A C 1
ATOM 4054 O O . ASP A 1 529 ? -3.526 -13.029 -19.795 1.00 92.69 529 ASP A O 1
ATOM 4058 N N . VAL A 1 530 ? -4.988 -11.564 -18.968 1.00 91.12 530 VAL A N 1
ATOM 4059 C CA . VAL A 1 530 ? -4.148 -10.392 -19.229 1.00 91.12 530 VAL A CA 1
ATOM 4060 C C . VAL A 1 530 ? -2.754 -10.464 -18.572 1.00 91.12 530 VAL A C 1
ATOM 4062 O O . VAL A 1 530 ? -1.832 -9.798 -19.049 1.00 91.12 530 VAL A O 1
ATOM 4065 N N . ARG A 1 531 ? -2.556 -11.297 -17.544 1.00 94.00 531 ARG A N 1
ATOM 4066 C CA . ARG A 1 531 ? -1.276 -11.517 -16.861 1.00 94.00 531 ARG A CA 1
ATOM 4067 C C . ARG A 1 531 ? -0.367 -12.496 -17.609 1.00 94.00 531 ARG A C 1
ATOM 4069 O O . ARG A 1 531 ? 0.790 -12.625 -17.224 1.00 94.00 531 ARG A O 1
ATOM 4076 N N . GLN A 1 532 ? -0.811 -13.124 -18.699 1.00 95.56 532 GLN A N 1
ATOM 4077 C CA . GLN A 1 532 ? 0.056 -13.989 -19.497 1.00 95.56 532 GLN A CA 1
ATOM 4078 C C . GLN A 1 532 ? 1.324 -13.247 -19.936 1.00 95.56 532 GLN A C 1
ATOM 4080 O O . GLN A 1 532 ? 1.240 -12.125 -20.462 1.00 95.56 532 GLN A O 1
ATOM 4085 N N . GLY A 1 533 ? 2.476 -13.900 -19.767 1.00 95.06 533 GLY A N 1
ATOM 4086 C CA . GLY A 1 533 ? 3.793 -13.404 -20.164 1.00 95.06 533 GLY A CA 1
ATOM 4087 C C . GLY A 1 533 ? 4.591 -12.696 -19.066 1.00 95.06 533 GLY A C 1
ATOM 4088 O O . GLY A 1 533 ? 5.708 -12.263 -19.346 1.00 95.06 533 GLY A O 1
ATOM 4089 N N . HIS A 1 534 ? 4.074 -12.559 -17.841 1.00 96.38 534 HIS A N 1
ATOM 4090 C CA . HIS A 1 534 ? 4.925 -12.214 -16.690 1.00 96.38 534 HIS A CA 1
ATOM 4091 C C . HIS A 1 534 ? 5.927 -13.351 -16.420 1.00 96.38 534 HIS A C 1
ATOM 4093 O O . HIS A 1 534 ? 5.741 -14.463 -16.907 1.00 96.38 534 HIS A O 1
ATOM 4099 N N . GLY A 1 535 ? 7.017 -13.076 -15.701 1.00 96.56 535 GLY A N 1
ATOM 4100 C CA . GLY A 1 535 ? 8.033 -14.098 -15.432 1.00 96.56 535 GLY A CA 1
ATOM 4101 C C . GLY A 1 535 ? 9.107 -14.278 -16.512 1.00 96.56 535 GLY A C 1
ATOM 4102 O O . GLY A 1 535 ? 9.877 -15.232 -16.458 1.00 96.56 535 GLY A O 1
ATOM 4103 N N . LYS A 1 536 ? 9.151 -13.395 -17.519 1.00 97.06 536 LYS A N 1
ATOM 4104 C CA . LYS A 1 536 ? 10.152 -13.410 -18.598 1.00 97.06 536 LYS A CA 1
ATOM 4105 C C . LYS A 1 536 ? 10.690 -12.007 -18.857 1.00 97.06 536 LYS A C 1
ATOM 4107 O O . LYS A 1 536 ? 9.903 -11.080 -19.005 1.00 97.06 536 LYS A O 1
ATOM 4112 N N . ILE A 1 537 ? 12.009 -11.848 -18.971 1.00 97.88 537 ILE A N 1
ATOM 4113 C CA . ILE A 1 537 ? 12.644 -10.541 -19.207 1.00 97.88 537 ILE A CA 1
ATOM 4114 C C . ILE A 1 537 ? 12.263 -9.970 -20.582 1.00 97.88 537 ILE A C 1
ATOM 4116 O O . ILE A 1 537 ? 11.747 -8.856 -20.651 1.00 97.88 537 ILE A O 1
ATOM 4120 N N . ALA A 1 538 ? 12.438 -10.736 -21.665 1.00 97.81 538 ALA A N 1
ATOM 4121 C CA . ALA A 1 538 ? 12.024 -10.384 -23.025 1.00 97.81 538 ALA A CA 1
ATOM 4122 C C . ALA A 1 538 ? 10.508 -10.588 -23.215 1.00 97.81 538 ALA A C 1
ATOM 4124 O O . ALA A 1 538 ? 10.042 -11.381 -24.041 1.00 97.81 538 ALA A O 1
ATOM 4125 N N . SER A 1 539 ? 9.733 -9.877 -22.401 1.00 96.56 539 SER A N 1
ATOM 4126 C CA . SER A 1 539 ? 8.277 -9.839 -22.421 1.00 96.56 539 SER A CA 1
ATOM 4127 C C . SER A 1 539 ? 7.798 -8.415 -22.241 1.00 96.56 539 SER A C 1
ATOM 4129 O O . SER A 1 539 ? 8.279 -7.702 -21.363 1.00 96.56 539 SER A O 1
ATOM 4131 N N . VAL A 1 540 ? 6.780 -8.016 -23.004 1.00 92.75 540 VAL A N 1
ATOM 4132 C CA . VAL A 1 540 ? 6.193 -6.685 -22.827 1.00 92.75 540 VAL A CA 1
ATOM 4133 C C . VAL A 1 540 ? 5.640 -6.463 -21.405 1.00 92.75 540 VAL A C 1
ATOM 4135 O O . VAL A 1 540 ? 5.595 -5.340 -20.909 1.00 92.75 540 VAL A O 1
ATOM 4138 N N . ARG A 1 541 ? 5.256 -7.543 -20.710 1.00 92.25 541 ARG A N 1
ATOM 4139 C CA . ARG A 1 541 ? 4.637 -7.476 -19.378 1.00 92.25 541 ARG A CA 1
ATOM 4140 C C . ARG A 1 541 ? 5.539 -6.897 -18.299 1.00 92.25 541 ARG A C 1
ATOM 4142 O O . ARG A 1 541 ? 5.028 -6.398 -17.303 1.00 92.25 541 ARG A O 1
ATOM 4149 N N . THR A 1 542 ? 6.852 -6.951 -18.481 1.00 92.19 542 THR A N 1
ATOM 4150 C CA . THR A 1 542 ? 7.803 -6.518 -17.456 1.00 92.19 542 THR A CA 1
ATOM 4151 C C . THR A 1 542 ? 8.160 -5.039 -17.560 1.00 92.19 542 THR A C 1
ATOM 4153 O O . THR A 1 542 ? 8.621 -4.455 -16.582 1.00 92.19 542 THR A O 1
ATOM 4156 N N . PHE A 1 543 ? 7.864 -4.383 -18.686 1.00 88.06 543 PHE A N 1
ATOM 4157 C CA . PHE A 1 543 ? 8.070 -2.944 -18.830 1.00 88.06 543 PHE A CA 1
ATOM 4158 C C . PHE A 1 543 ? 6.974 -2.176 -18.081 1.00 88.06 543 PHE A C 1
ATOM 4160 O O . PHE A 1 543 ? 5.824 -2.110 -18.515 1.00 88.06 543 PHE A O 1
ATOM 4167 N N . SER A 1 544 ? 7.343 -1.592 -16.940 1.00 74.75 544 SER A N 1
ATOM 4168 C CA . SER A 1 544 ? 6.443 -0.832 -16.058 1.00 74.75 544 SER A CA 1
ATOM 4169 C C . SER A 1 544 ? 6.810 0.648 -16.064 1.00 74.75 544 SER A C 1
ATOM 4171 O O . SER A 1 544 ? 7.320 1.172 -15.085 1.00 74.75 544 SER A O 1
ATOM 4173 N N . PHE A 1 545 ? 6.666 1.288 -17.223 1.00 74.38 545 PHE A N 1
ATOM 4174 C CA . PHE A 1 545 ? 6.962 2.714 -17.399 1.00 74.38 545 PHE A CA 1
ATOM 4175 C C . PHE A 1 545 ? 5.910 3.413 -18.248 1.00 74.38 545 PHE A C 1
ATOM 4177 O O . PHE A 1 545 ? 6.200 4.216 -19.143 1.00 74.38 545 PHE A O 1
ATOM 4184 N N . LYS A 1 546 ? 4.646 3.081 -17.992 1.00 71.94 546 LYS A N 1
ATOM 4185 C CA . LYS A 1 546 ? 3.543 3.625 -18.770 1.00 71.94 546 LYS A CA 1
ATOM 4186 C C . LYS A 1 546 ? 3.551 5.155 -18.682 1.00 71.94 546 LYS A C 1
ATOM 4188 O O . LYS A 1 546 ? 3.337 5.805 -19.700 1.00 71.94 546 LYS A O 1
ATOM 4193 N N . GLN A 1 547 ? 3.845 5.764 -17.536 1.00 66.88 547 GLN A N 1
ATOM 4194 C CA . GLN A 1 547 ? 3.819 7.228 -17.406 1.00 66.88 547 GLN A CA 1
ATOM 4195 C C . GLN A 1 547 ? 5.061 7.939 -17.982 1.00 66.88 547 GLN A C 1
ATOM 4197 O O . GLN A 1 547 ? 4.950 9.081 -18.441 1.00 66.88 547 GLN A O 1
ATOM 4202 N N . LEU A 1 548 ? 6.208 7.255 -18.089 1.00 68.44 548 LEU A N 1
ATOM 4203 C CA . LEU A 1 548 ? 7.482 7.877 -18.494 1.00 68.44 548 LEU A CA 1
ATOM 4204 C C . LEU A 1 548 ? 7.499 8.428 -19.912 1.00 68.44 548 LEU A C 1
ATOM 4206 O O . LEU A 1 548 ? 8.261 9.345 -20.202 1.00 68.44 548 LEU A O 1
ATOM 4210 N N . ARG A 1 549 ? 6.649 7.909 -20.803 1.00 65.62 549 ARG A N 1
ATOM 4211 C CA . ARG A 1 549 ? 6.628 8.365 -22.195 1.00 65.62 549 ARG A CA 1
ATOM 4212 C C . ARG A 1 549 ? 6.399 9.866 -22.326 1.00 65.62 549 ARG A C 1
ATOM 4214 O O . ARG A 1 549 ? 7.059 10.527 -23.119 1.00 65.62 549 ARG A O 1
ATOM 4221 N N . ASN A 1 550 ? 5.408 10.367 -21.604 1.00 65.00 550 ASN A N 1
ATOM 4222 C CA . ASN A 1 550 ? 5.000 11.763 -21.708 1.00 65.00 550 ASN A CA 1
ATOM 4223 C C . ASN A 1 550 ? 5.485 12.578 -20.512 1.00 65.00 550 ASN A C 1
ATOM 4225 O O . ASN A 1 550 ? 5.383 13.802 -20.538 1.00 65.00 550 ASN A O 1
ATOM 4229 N N . ASN A 1 551 ? 5.968 11.911 -19.463 1.00 68.69 551 ASN A N 1
ATOM 4230 C CA . ASN A 1 551 ? 6.368 12.574 -18.245 1.00 68.69 551 ASN A CA 1
ATOM 4231 C C . ASN A 1 551 ? 7.412 11.756 -17.478 1.00 68.69 551 ASN A C 1
ATOM 4233 O O . ASN A 1 551 ? 7.072 10.918 -16.647 1.00 68.69 551 ASN A O 1
ATOM 4237 N N . PHE A 1 552 ? 8.692 12.047 -17.716 1.00 69.88 552 PHE A N 1
ATOM 4238 C CA . PHE A 1 552 ? 9.754 11.610 -16.807 1.00 69.88 552 PHE A CA 1
ATOM 4239 C C . PHE A 1 552 ? 9.652 12.250 -15.420 1.00 69.88 552 PHE A C 1
ATOM 4241 O O . PHE A 1 552 ? 10.299 11.737 -14.519 1.00 69.88 552 PHE A O 1
ATOM 4248 N N . SER A 1 553 ? 8.888 13.347 -15.276 1.00 74.19 553 SER A N 1
ATOM 4249 C CA . SER A 1 553 ? 8.767 14.188 -14.077 1.00 74.19 553 SER A CA 1
ATOM 4250 C C . SER A 1 553 ? 10.087 14.272 -13.322 1.00 74.19 553 SER A C 1
ATOM 4252 O O . SER A 1 553 ? 10.264 13.664 -12.278 1.00 74.19 553 SER A O 1
ATOM 4254 N N . HIS A 1 554 ? 11.082 14.931 -13.917 1.00 85.06 554 HIS A N 1
ATOM 4255 C CA . HIS A 1 554 ? 12.361 15.075 -13.238 1.00 85.06 554 HIS A CA 1
ATOM 4256 C C . HIS A 1 554 ? 12.273 16.196 -12.191 1.00 85.06 554 HIS A C 1
ATOM 4258 O O . HIS A 1 554 ? 11.619 17.217 -12.450 1.00 85.06 554 HIS A O 1
ATOM 4264 N N . PRO A 1 555 ? 13.028 16.092 -11.081 1.00 89.38 555 PRO A N 1
ATOM 4265 C CA . PRO A 1 555 ? 13.217 17.215 -10.176 1.00 89.38 555 PRO A CA 1
ATOM 4266 C C . PRO A 1 555 ? 13.700 18.468 -10.939 1.00 89.38 555 PRO A C 1
ATOM 4268 O O . PRO A 1 555 ? 14.280 18.361 -12.028 1.00 89.38 555 PRO A O 1
ATOM 4271 N N . PRO A 1 556 ? 13.510 19.689 -10.417 1.00 90.00 556 PRO A N 1
ATOM 4272 C CA . PRO A 1 556 ? 14.128 20.878 -11.000 1.00 90.00 556 PRO A CA 1
ATOM 4273 C C . PRO A 1 556 ? 15.658 20.724 -11.094 1.00 90.00 556 PRO A C 1
ATOM 4275 O O . PRO A 1 556 ? 16.275 20.153 -10.205 1.00 90.00 556 PRO A O 1
ATOM 4278 N N . GLY A 1 557 ? 16.317 21.284 -12.116 1.00 88.44 557 GLY A N 1
ATOM 4279 C CA . GLY A 1 557 ? 17.764 21.065 -12.335 1.00 88.44 557 GLY A CA 1
ATOM 4280 C C . GLY A 1 557 ? 18.708 21.550 -11.215 1.00 88.44 557 GLY A C 1
ATOM 4281 O O . GLY A 1 557 ? 19.891 21.222 -11.227 1.00 88.44 557 GLY A O 1
ATOM 4282 N N . GLY A 1 558 ? 18.211 22.341 -10.257 1.00 91.50 558 GLY A N 1
ATOM 4283 C CA . GLY A 1 558 ? 18.944 22.741 -9.047 1.00 91.50 558 GLY A CA 1
ATOM 4284 C C . GLY A 1 558 ? 18.643 21.889 -7.808 1.00 91.50 558 GLY A C 1
ATOM 4285 O O . GLY A 1 558 ? 19.214 22.150 -6.752 1.00 91.50 558 GLY A O 1
ATOM 4286 N N . ASP A 1 559 ? 17.737 20.921 -7.919 1.00 94.81 559 ASP A N 1
ATOM 4287 C CA . ASP A 1 559 ? 17.328 20.027 -6.841 1.00 94.81 559 ASP A CA 1
ATOM 4288 C C . ASP A 1 559 ? 18.413 18.959 -6.591 1.00 94.81 559 ASP A C 1
ATOM 4290 O O . ASP A 1 559 ? 18.924 18.373 -7.554 1.00 94.81 559 ASP A O 1
ATOM 4294 N N . PRO A 1 560 ? 18.787 18.674 -5.327 1.00 94.81 560 PRO A N 1
ATOM 4295 C CA . PRO A 1 560 ? 19.784 17.649 -5.002 1.00 94.81 560 PRO A CA 1
ATOM 4296 C C . PRO A 1 560 ? 19.425 16.246 -5.520 1.00 94.81 560 PRO A C 1
ATOM 4298 O O . PRO A 1 560 ? 20.325 15.432 -5.729 1.00 94.81 560 PRO A O 1
ATOM 4301 N N . ARG A 1 561 ? 18.142 15.968 -5.769 1.00 95.81 561 ARG A N 1
ATOM 4302 C CA . ARG A 1 561 ? 17.649 14.687 -6.291 1.00 95.81 561 ARG A CA 1
ATOM 4303 C C . ARG A 1 561 ? 17.896 14.497 -7.782 1.00 95.81 561 ARG A C 1
ATOM 4305 O O . ARG A 1 561 ? 17.950 13.360 -8.247 1.00 95.81 561 ARG A O 1
ATOM 4312 N N . PHE A 1 562 ? 18.078 15.581 -8.537 1.00 95.69 562 PHE A N 1
ATOM 4313 C CA . PHE A 1 562 ? 18.081 15.560 -10.001 1.00 95.69 562 PHE A CA 1
ATOM 4314 C C . PHE A 1 562 ? 19.082 14.562 -10.602 1.00 95.69 562 PHE A C 1
ATOM 4316 O O . PHE A 1 562 ? 18.719 13.742 -11.444 1.00 95.69 562 PHE A O 1
ATOM 4323 N N . ALA A 1 563 ? 20.338 14.598 -10.148 1.00 95.81 563 ALA A N 1
ATOM 4324 C CA . ALA A 1 563 ? 21.394 13.754 -10.707 1.00 95.81 563 ALA A CA 1
ATOM 4325 C C . ALA A 1 563 ? 21.143 12.261 -10.438 1.00 95.81 563 ALA A C 1
ATOM 4327 O O . ALA A 1 563 ? 21.331 11.430 -11.325 1.00 95.81 563 ALA A O 1
ATOM 4328 N N . THR A 1 564 ? 20.686 11.926 -9.230 1.00 97.12 564 THR A N 1
ATOM 4329 C CA . THR A 1 564 ? 20.361 10.547 -8.845 1.00 97.12 564 THR A CA 1
ATOM 4330 C C . THR A 1 564 ? 19.140 10.042 -9.599 1.00 97.12 564 THR A C 1
ATOM 4332 O O . THR A 1 564 ? 19.161 8.929 -10.110 1.00 97.12 564 THR A O 1
ATOM 4335 N N . HIS A 1 565 ? 18.110 10.876 -9.749 1.00 96.12 565 HIS A N 1
ATOM 4336 C CA . HIS A 1 565 ? 16.928 10.558 -10.543 1.00 96.12 565 HIS A CA 1
ATOM 4337 C C . HIS A 1 565 ? 17.292 10.194 -11.992 1.00 96.12 565 HIS A C 1
ATOM 4339 O O . HIS A 1 565 ? 16.932 9.122 -12.481 1.00 96.12 565 HIS A O 1
ATOM 4345 N N . GLN A 1 566 ? 18.069 11.052 -12.669 1.00 95.38 566 GLN A N 1
ATOM 4346 C CA . GLN A 1 566 ? 18.552 10.766 -14.023 1.00 95.38 566 GLN A CA 1
ATOM 4347 C C . GLN A 1 566 ? 19.388 9.485 -14.064 1.00 95.38 566 GLN A C 1
ATOM 4349 O O . GLN A 1 566 ? 19.220 8.663 -14.967 1.00 95.38 566 GLN A O 1
ATOM 4354 N N . ARG A 1 567 ? 20.258 9.287 -13.064 1.00 96.94 567 ARG A N 1
ATOM 4355 C CA . ARG A 1 567 ? 21.103 8.099 -12.979 1.00 96.94 567 ARG A CA 1
ATOM 4356 C C . ARG A 1 567 ? 20.286 6.817 -12.851 1.00 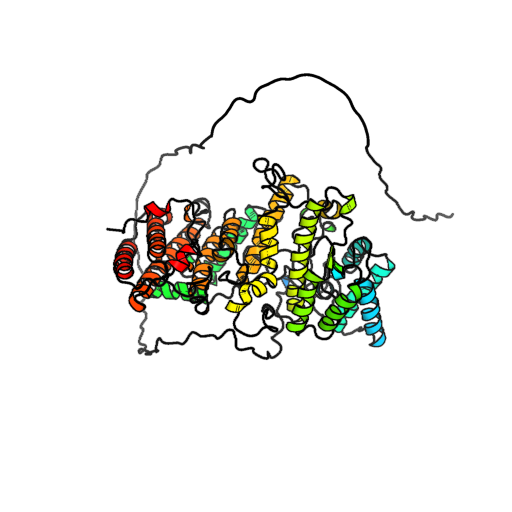96.94 567 ARG A C 1
ATOM 4358 O O . ARG A 1 567 ? 20.589 5.854 -13.551 1.00 96.94 567 ARG A O 1
ATOM 4365 N N . MET A 1 568 ? 19.250 6.815 -12.016 1.00 97.44 568 MET A N 1
ATOM 4366 C CA . MET A 1 568 ? 18.388 5.653 -11.805 1.00 97.44 568 MET A CA 1
ATOM 4367 C C . MET A 1 568 ? 17.677 5.232 -13.086 1.00 97.44 568 MET A C 1
ATOM 4369 O O . MET A 1 568 ? 17.724 4.055 -13.435 1.00 97.44 568 MET A O 1
ATOM 4373 N N . PHE A 1 569 ? 17.091 6.171 -13.835 1.00 96.19 569 PHE A N 1
ATOM 4374 C CA . PHE A 1 569 ? 16.444 5.832 -15.105 1.00 96.19 569 PHE A CA 1
ATOM 4375 C C . PHE A 1 569 ? 17.435 5.406 -16.188 1.00 96.19 569 PHE A C 1
ATOM 4377 O O . PHE A 1 569 ? 17.167 4.443 -16.908 1.00 96.19 569 PHE A O 1
ATOM 4384 N N . ALA A 1 570 ? 18.596 6.058 -16.281 1.00 96.88 570 ALA A N 1
ATOM 4385 C CA . ALA A 1 570 ? 19.627 5.656 -17.229 1.00 96.88 570 ALA A CA 1
ATOM 4386 C C . ALA A 1 570 ? 20.157 4.247 -16.908 1.00 96.88 570 ALA A C 1
ATOM 4388 O O . ALA A 1 570 ? 20.268 3.409 -17.799 1.00 96.88 570 ALA A O 1
ATOM 4389 N N . ASN A 1 571 ? 20.434 3.943 -15.638 1.00 98.25 571 ASN A N 1
ATOM 4390 C CA . ASN A 1 571 ? 20.878 2.613 -15.222 1.00 98.25 571 ASN A CA 1
ATOM 4391 C C . ASN A 1 571 ? 19.780 1.558 -15.362 1.00 98.25 571 ASN A C 1
ATOM 4393 O O . ASN A 1 571 ? 20.093 0.436 -15.747 1.00 98.25 571 ASN A O 1
ATOM 4397 N N . PHE A 1 572 ? 18.513 1.902 -15.114 1.00 97.56 572 PHE A N 1
ATOM 4398 C CA . PHE A 1 572 ? 17.390 1.010 -15.391 1.00 97.56 572 PHE A CA 1
ATOM 4399 C C . PHE A 1 572 ? 17.339 0.646 -16.880 1.00 97.56 572 PHE A C 1
ATOM 4401 O O . PHE A 1 572 ? 17.288 -0.536 -17.210 1.00 97.56 572 PHE A O 1
ATOM 4408 N N . ALA A 1 573 ? 17.439 1.634 -17.778 1.00 97.31 573 ALA A N 1
ATOM 4409 C CA . ALA A 1 573 ? 17.467 1.395 -19.220 1.00 97.31 573 ALA A CA 1
ATOM 4410 C C . ALA A 1 573 ? 18.641 0.491 -19.630 1.00 97.31 573 ALA A C 1
ATOM 4412 O O . ALA A 1 573 ? 18.435 -0.479 -20.358 1.00 97.31 573 ALA A O 1
ATOM 4413 N N . ARG A 1 574 ? 19.859 0.753 -19.131 1.00 98.38 574 ARG A N 1
ATOM 4414 C CA . ARG A 1 574 ? 21.034 -0.094 -19.415 1.00 98.38 574 ARG A CA 1
ATOM 4415 C C . ARG A 1 574 ? 20.860 -1.516 -18.899 1.00 98.38 574 ARG A C 1
ATOM 4417 O O . ARG A 1 574 ? 21.059 -2.461 -19.657 1.00 98.38 574 ARG A O 1
ATOM 4424 N N . MET A 1 575 ? 20.460 -1.658 -17.634 1.00 98.56 575 MET A N 1
ATOM 4425 C CA . MET A 1 575 ? 20.183 -2.947 -17.004 1.00 98.56 575 MET A CA 1
ATOM 4426 C C . MET A 1 575 ? 19.200 -3.746 -17.856 1.00 98.56 575 MET A C 1
ATOM 4428 O O . MET A 1 575 ? 19.488 -4.873 -18.242 1.00 98.56 575 MET A O 1
ATOM 4432 N N . TRP A 1 576 ? 18.066 -3.148 -18.216 1.00 98.00 576 TRP A N 1
ATOM 4433 C CA . TRP A 1 576 ? 17.029 -3.865 -18.944 1.00 98.00 576 TRP A CA 1
ATOM 4434 C C . TRP A 1 576 ? 17.427 -4.205 -20.383 1.00 98.00 576 TRP A C 1
ATOM 4436 O O . TRP A 1 576 ? 17.102 -5.291 -20.853 1.00 98.00 576 TRP A O 1
ATOM 4446 N N . LEU A 1 577 ? 18.159 -3.331 -21.085 1.00 98.56 577 LEU A N 1
ATOM 4447 C CA . LEU A 1 577 ? 18.670 -3.632 -22.428 1.00 98.56 577 LEU A CA 1
ATOM 4448 C C . LEU A 1 577 ? 19.658 -4.807 -22.413 1.00 98.56 577 LEU A C 1
ATOM 4450 O O . LEU A 1 577 ? 19.528 -5.705 -23.243 1.00 98.56 577 LEU A O 1
ATOM 4454 N N . TYR A 1 578 ? 20.589 -4.845 -21.454 1.00 98.81 578 TYR A N 1
ATOM 4455 C CA . TYR A 1 578 ? 21.491 -5.988 -21.278 1.00 98.81 578 TYR A CA 1
ATOM 4456 C C . TYR A 1 578 ? 20.724 -7.290 -21.017 1.00 98.81 578 TYR A C 1
ATOM 4458 O O . TYR A 1 578 ? 20.973 -8.293 -21.682 1.00 98.81 578 TYR A O 1
ATOM 4466 N N . LEU A 1 579 ? 19.766 -7.269 -20.088 1.00 98.81 579 LEU A N 1
ATOM 4467 C CA . LEU A 1 579 ? 19.023 -8.471 -19.706 1.00 98.81 579 LEU A CA 1
ATOM 4468 C C . LEU A 1 579 ? 18.083 -8.960 -20.821 1.00 98.81 579 LEU A C 1
ATOM 4470 O O . LEU A 1 579 ? 17.906 -10.164 -20.990 1.00 98.81 579 LEU A O 1
ATOM 4474 N N . VAL A 1 580 ? 17.481 -8.059 -21.607 1.00 98.75 580 VAL A N 1
ATOM 4475 C CA . VAL A 1 580 ? 16.658 -8.445 -22.769 1.00 98.75 580 VAL A CA 1
ATOM 4476 C C . VAL A 1 580 ? 17.511 -9.088 -23.860 1.00 98.75 580 VAL A C 1
ATOM 4478 O O . VAL A 1 580 ? 17.089 -10.086 -24.444 1.00 98.75 580 VAL A O 1
ATOM 4481 N N . GLU A 1 581 ? 18.693 -8.538 -24.143 1.00 98.81 581 GLU A N 1
ATOM 4482 C CA . GLU A 1 581 ? 19.630 -9.116 -25.112 1.00 98.81 581 GLU A CA 1
ATOM 4483 C C . GLU A 1 581 ? 20.044 -10.536 -24.705 1.00 98.81 581 GLU A C 1
ATOM 4485 O O . GLU A 1 581 ? 19.929 -11.462 -25.512 1.00 98.81 581 GLU A O 1
ATOM 4490 N N . GLU A 1 582 ? 20.402 -10.722 -23.433 1.00 98.81 582 GLU A N 1
ATOM 4491 C CA . GLU A 1 582 ? 20.774 -12.022 -22.884 1.00 98.81 582 GLU A CA 1
ATOM 4492 C C . GLU A 1 582 ? 19.606 -13.023 -22.913 1.00 98.81 582 GLU A C 1
ATOM 4494 O O . GLU A 1 582 ? 19.773 -14.140 -23.408 1.00 98.81 582 GLU A O 1
ATOM 4499 N N . ASP A 1 583 ? 18.409 -12.646 -22.445 1.00 98.81 583 ASP A N 1
ATOM 4500 C CA . ASP A 1 583 ? 17.242 -13.540 -22.450 1.00 98.81 583 ASP A CA 1
ATOM 4501 C C . ASP A 1 583 ? 16.881 -13.977 -23.877 1.00 98.81 583 ASP A C 1
ATOM 4503 O O . ASP A 1 583 ? 16.606 -15.155 -24.121 1.00 98.81 583 ASP A O 1
ATOM 4507 N N . LEU A 1 584 ? 16.941 -13.073 -24.860 1.00 98.81 584 LEU A N 1
ATOM 4508 C CA . LEU A 1 584 ? 16.742 -13.430 -26.268 1.00 98.81 584 LEU A CA 1
ATOM 4509 C C . LEU A 1 584 ? 17.827 -14.388 -26.777 1.00 98.81 584 LEU A C 1
ATOM 4511 O O . LEU A 1 584 ? 17.504 -15.352 -27.474 1.00 98.81 584 LEU A O 1
ATOM 4515 N N . ALA A 1 585 ? 19.095 -14.150 -26.433 1.00 98.69 585 ALA A N 1
ATOM 4516 C CA . ALA A 1 585 ? 20.212 -14.995 -26.846 1.00 98.69 585 ALA A CA 1
ATOM 4517 C C . ALA A 1 585 ? 20.144 -16.408 -26.238 1.00 98.69 585 ALA A C 1
ATOM 4519 O O . ALA A 1 585 ? 20.470 -17.385 -26.917 1.00 98.69 585 ALA A O 1
ATOM 4520 N N . LEU A 1 586 ? 19.709 -16.524 -24.979 1.00 98.50 586 LEU A N 1
ATOM 4521 C CA . LEU A 1 586 ? 19.619 -17.791 -24.252 1.00 98.50 586 LEU A CA 1
ATOM 4522 C C . LEU A 1 586 ? 18.348 -18.575 -24.586 1.00 98.50 586 LEU A C 1
ATOM 4524 O O . LEU A 1 586 ? 18.416 -19.774 -24.860 1.00 98.50 586 LEU A O 1
ATOM 4528 N N . SER A 1 587 ? 17.189 -17.916 -24.548 1.00 98.38 587 SER A N 1
ATOM 4529 C CA . SER A 1 587 ? 15.894 -18.580 -24.727 1.00 98.38 587 SER A CA 1
ATOM 4530 C C . SER A 1 587 ? 15.496 -18.733 -26.193 1.00 98.38 587 SER A C 1
ATOM 4532 O O . SER A 1 587 ? 14.714 -19.625 -26.520 1.00 98.38 587 SER A O 1
ATOM 4534 N N . GLY A 1 588 ? 15.999 -17.862 -27.077 1.00 98.56 588 GLY A N 1
ATOM 4535 C CA . GLY A 1 588 ? 15.565 -17.799 -28.470 1.00 98.56 588 GLY A CA 1
ATOM 4536 C C . GLY A 1 588 ? 14.081 -17.461 -28.625 1.00 98.56 588 GLY A C 1
ATOM 4537 O O . GLY A 1 588 ? 13.502 -17.770 -29.662 1.00 98.56 588 GLY A O 1
ATOM 4538 N N . ALA A 1 589 ? 13.449 -16.867 -27.610 1.00 98.56 589 ALA A N 1
ATOM 4539 C CA . ALA A 1 589 ? 12.012 -16.637 -27.584 1.00 98.56 589 ALA A CA 1
ATOM 4540 C C . ALA A 1 589 ? 11.660 -15.281 -26.964 1.00 98.56 589 ALA A C 1
ATOM 4542 O O . ALA A 1 589 ? 12.365 -14.769 -26.096 1.00 98.56 589 ALA A O 1
ATOM 4543 N N . VAL A 1 590 ? 10.537 -14.714 -27.392 1.00 98.38 590 VAL A N 1
ATOM 4544 C CA . VAL A 1 590 ? 10.064 -13.385 -26.989 1.00 98.38 590 VAL A CA 1
ATOM 4545 C C . VAL A 1 590 ? 8.553 -13.399 -26.812 1.00 98.38 590 VAL A C 1
ATOM 4547 O O . VAL A 1 590 ? 7.840 -14.030 -27.590 1.00 98.38 590 VAL A O 1
ATOM 4550 N N . TYR A 1 591 ? 8.051 -12.707 -25.792 1.00 97.56 591 TYR A N 1
ATOM 4551 C CA . TYR A 1 591 ? 6.616 -12.538 -25.587 1.00 97.56 591 TYR A CA 1
ATOM 4552 C C . TYR A 1 591 ? 6.187 -11.128 -26.009 1.00 97.56 591 TYR A C 1
ATOM 4554 O O . TYR A 1 591 ? 6.438 -10.152 -25.302 1.00 97.56 591 TYR A O 1
ATOM 4562 N N . ASP A 1 592 ? 5.517 -11.043 -27.159 1.00 95.75 592 ASP A N 1
ATOM 4563 C CA . ASP A 1 592 ? 5.141 -9.808 -27.850 1.00 95.75 592 ASP A CA 1
ATOM 4564 C C . ASP A 1 592 ? 6.333 -9.040 -28.443 1.00 95.75 592 ASP A C 1
ATOM 4566 O O . ASP A 1 592 ? 6.717 -7.961 -27.985 1.00 95.75 592 ASP A O 1
ATOM 4570 N N . ARG A 1 593 ? 6.929 -9.605 -29.502 1.00 96.56 593 ARG A N 1
ATOM 4571 C CA . ARG A 1 593 ? 8.142 -9.088 -30.157 1.00 96.56 593 ARG A CA 1
ATOM 4572 C C . ARG A 1 593 ? 8.053 -7.604 -30.500 1.00 96.56 593 ARG A C 1
ATOM 4574 O O . ARG A 1 593 ? 9.011 -6.868 -30.279 1.00 96.56 593 ARG A O 1
ATOM 4581 N N . GLN A 1 594 ? 6.938 -7.173 -31.093 1.00 93.88 594 GLN A N 1
ATOM 4582 C CA . GLN A 1 594 ? 6.793 -5.795 -31.564 1.00 93.88 594 GLN A CA 1
ATOM 4583 C C . GLN A 1 594 ? 6.845 -4.812 -30.394 1.00 93.88 594 GLN A C 1
ATOM 4585 O O . GLN A 1 594 ? 7.541 -3.801 -30.470 1.00 93.88 594 GLN A O 1
ATOM 4590 N N . GLU A 1 595 ? 6.141 -5.118 -29.310 1.00 93.12 595 GLU A N 1
ATOM 4591 C CA . GLU A 1 595 ? 6.064 -4.231 -28.156 1.00 93.12 595 GLU A CA 1
ATOM 4592 C C . GLU A 1 595 ? 7.351 -4.243 -27.327 1.00 93.12 595 GLU A C 1
ATOM 4594 O O . GLU A 1 595 ? 7.786 -3.185 -26.880 1.00 93.12 595 GLU A O 1
ATOM 4599 N N . VAL A 1 596 ? 8.020 -5.396 -27.200 1.00 95.69 596 VAL A N 1
ATOM 4600 C CA . VAL A 1 596 ? 9.367 -5.480 -26.606 1.00 95.69 596 VAL A CA 1
ATOM 4601 C C . VAL A 1 596 ? 10.345 -4.587 -27.376 1.00 95.69 596 VAL A C 1
ATOM 4603 O O . VAL A 1 596 ? 11.056 -3.785 -26.776 1.00 95.69 596 VAL A O 1
ATOM 4606 N N . LEU A 1 597 ? 10.344 -4.651 -28.713 1.00 96.06 597 LEU A N 1
ATOM 4607 C CA . LEU A 1 597 ? 11.207 -3.798 -29.534 1.00 96.06 597 LEU A CA 1
ATOM 4608 C C . LEU A 1 597 ? 10.853 -2.312 -29.399 1.00 96.06 597 LEU A C 1
ATOM 4610 O O . LEU A 1 597 ? 11.761 -1.491 -29.279 1.00 96.06 597 LEU A O 1
ATOM 4614 N N . ARG A 1 598 ? 9.563 -1.949 -29.361 1.00 93.69 598 ARG A N 1
ATOM 4615 C CA . ARG A 1 598 ? 9.118 -0.568 -29.087 1.00 93.69 598 ARG A CA 1
ATOM 4616 C C . ARG A 1 598 ? 9.650 -0.070 -27.740 1.00 93.69 598 ARG A C 1
ATOM 4618 O O . ARG A 1 598 ? 10.187 1.034 -27.674 1.00 93.69 598 ARG A O 1
ATOM 4625 N N . ALA A 1 599 ? 9.552 -0.890 -26.695 1.00 93.44 599 ALA A N 1
ATOM 4626 C CA . ALA A 1 599 ? 10.044 -0.576 -25.357 1.00 93.44 599 ALA A CA 1
ATOM 4627 C C . ALA A 1 599 ? 11.570 -0.378 -25.326 1.00 93.44 599 ALA A C 1
ATOM 4629 O O . ALA A 1 599 ? 12.043 0.644 -24.831 1.00 93.44 599 ALA A O 1
ATOM 4630 N N . CYS A 1 600 ? 12.345 -1.300 -25.908 1.00 96.19 600 CYS A N 1
ATOM 4631 C CA . CYS A 1 600 ? 13.806 -1.193 -25.982 1.00 96.19 600 CYS A CA 1
ATOM 4632 C C . CYS A 1 600 ? 14.261 0.032 -26.789 1.00 96.19 600 CYS A C 1
ATOM 4634 O O . CYS A 1 600 ? 15.137 0.774 -26.343 1.00 96.19 600 CYS A O 1
ATOM 4636 N N . ARG A 1 601 ? 13.633 0.294 -27.944 1.00 95.38 601 ARG A N 1
ATOM 4637 C CA . ARG A 1 601 ? 13.927 1.473 -28.776 1.00 95.38 601 ARG A CA 1
ATOM 4638 C C . ARG A 1 601 ? 13.638 2.769 -28.029 1.00 95.38 601 ARG A C 1
ATOM 4640 O O . ARG A 1 601 ? 14.430 3.699 -28.130 1.00 95.38 601 ARG A O 1
ATOM 4647 N N . PHE A 1 602 ? 12.537 2.821 -27.281 1.00 93.19 602 PHE A N 1
ATOM 4648 C CA . PHE A 1 602 ? 12.206 3.974 -26.452 1.00 93.19 602 PHE A CA 1
ATOM 4649 C C . PHE A 1 602 ? 13.227 4.172 -25.328 1.00 93.19 602 PHE A C 1
ATOM 4651 O O . PHE A 1 602 ? 13.777 5.259 -25.215 1.00 93.19 602 PHE A O 1
ATOM 4658 N N . MET A 1 603 ? 13.568 3.131 -24.561 1.00 94.38 603 MET A N 1
ATOM 4659 C CA . MET A 1 603 ? 14.605 3.231 -23.522 1.00 94.38 603 MET A CA 1
ATOM 4660 C C . MET A 1 603 ? 15.954 3.705 -24.075 1.00 94.38 603 MET A C 1
ATOM 4662 O O . MET A 1 603 ? 16.645 4.484 -23.425 1.00 94.38 603 MET A O 1
ATOM 4666 N N . ARG A 1 604 ? 16.315 3.301 -25.300 1.00 95.00 604 ARG A N 1
ATOM 4667 C CA . ARG A 1 604 ? 17.531 3.784 -25.969 1.00 95.00 604 ARG A CA 1
ATOM 4668 C C . ARG A 1 604 ? 17.537 5.303 -26.150 1.00 95.00 604 ARG A C 1
ATOM 4670 O O . ARG A 1 604 ? 18.591 5.919 -26.028 1.00 95.00 604 ARG A O 1
ATOM 4677 N N . THR A 1 605 ? 16.394 5.936 -26.428 1.00 92.75 605 THR A N 1
ATOM 4678 C CA . THR A 1 605 ? 16.367 7.398 -26.613 1.00 92.75 605 THR A CA 1
ATOM 4679 C C . THR A 1 605 ? 16.586 8.160 -25.312 1.00 92.75 605 THR A C 1
ATOM 4681 O O . THR A 1 605 ? 16.972 9.325 -25.360 1.00 92.75 605 THR A O 1
ATOM 4684 N N . TRP A 1 606 ? 16.405 7.513 -24.155 1.00 93.88 606 TRP A N 1
ATOM 4685 C CA . TRP A 1 606 ? 16.535 8.162 -22.853 1.00 93.88 606 TRP A CA 1
ATOM 4686 C C . TRP A 1 606 ? 17.955 8.665 -22.591 1.00 93.88 606 TRP A C 1
ATOM 4688 O O . TRP A 1 606 ? 18.118 9.634 -21.863 1.00 93.88 606 TRP A O 1
ATOM 4698 N N . PHE A 1 607 ? 18.993 8.063 -23.178 1.00 94.50 607 PHE A N 1
ATOM 4699 C CA . PHE A 1 607 ? 20.378 8.478 -22.919 1.00 94.50 607 PHE A CA 1
ATOM 4700 C C . PHE A 1 607 ? 20.669 9.908 -23.389 1.00 94.50 607 PHE A C 1
ATOM 4702 O O . PHE A 1 607 ? 21.328 10.661 -22.673 1.00 94.50 607 PHE A O 1
ATOM 4709 N N . ILE A 1 608 ? 20.105 10.332 -24.528 1.00 91.94 608 ILE A N 1
ATOM 4710 C CA . ILE A 1 608 ? 20.212 11.733 -24.961 1.00 91.94 608 ILE A CA 1
ATOM 4711 C C . ILE A 1 608 ? 19.549 12.651 -23.932 1.00 91.94 608 ILE A C 1
ATOM 4713 O O . ILE A 1 608 ? 20.146 13.652 -23.541 1.00 91.94 608 ILE A O 1
ATOM 4717 N N . ASP A 1 609 ? 18.339 12.310 -23.493 1.00 88.81 609 ASP A N 1
ATOM 4718 C CA . ASP A 1 609 ? 17.542 13.170 -22.617 1.00 88.81 609 ASP A CA 1
ATOM 4719 C C . ASP A 1 609 ? 18.108 13.231 -21.188 1.00 88.81 609 ASP A C 1
ATOM 4721 O O . ASP A 1 609 ? 18.110 14.287 -20.555 1.00 88.81 609 ASP A O 1
ATOM 4725 N N . LEU A 1 610 ? 18.619 12.107 -20.680 1.00 91.94 610 LEU A N 1
ATOM 4726 C CA . LEU A 1 610 ? 19.094 11.962 -19.304 1.00 91.94 610 LEU A CA 1
ATOM 4727 C C . LEU A 1 610 ? 20.583 12.282 -19.145 1.00 91.94 610 LEU A C 1
ATOM 4729 O O . LEU A 1 610 ? 20.981 12.790 -18.102 1.00 91.94 610 LEU A O 1
ATOM 4733 N N . GLU A 1 611 ? 21.417 11.999 -20.147 1.00 92.69 611 GLU A N 1
ATOM 4734 C CA . GLU A 1 611 ? 22.880 12.145 -20.054 1.00 92.69 611 GLU A CA 1
ATOM 4735 C C . GLU A 1 611 ? 23.470 13.106 -21.102 1.00 92.69 611 GLU A C 1
ATOM 4737 O O . GLU A 1 611 ? 24.669 13.396 -21.082 1.00 92.69 611 GLU A O 1
ATOM 4742 N N . GLY A 1 612 ? 22.643 13.650 -22.000 1.00 93.38 612 GLY A N 1
ATOM 4743 C CA . GLY A 1 612 ? 23.048 14.646 -22.995 1.00 93.38 612 GLY A CA 1
ATOM 4744 C C . GLY A 1 612 ? 23.781 14.077 -24.213 1.00 93.38 612 GLY A C 1
ATOM 4745 O O . GLY A 1 612 ? 24.253 14.849 -25.052 1.00 93.38 612 GLY A O 1
ATOM 4746 N N . ALA A 1 613 ? 23.906 12.752 -24.324 1.00 94.44 613 ALA A N 1
ATOM 4747 C CA . ALA A 1 613 ? 24.561 12.080 -25.440 1.00 94.44 613 ALA A CA 1
ATOM 4748 C C . ALA A 1 613 ? 24.016 10.662 -25.653 1.00 94.44 613 ALA A C 1
ATOM 4750 O O . ALA A 1 613 ? 23.519 10.021 -24.734 1.00 94.44 613 ALA A O 1
ATOM 4751 N N . GLU A 1 614 ? 24.154 10.163 -26.879 1.00 93.94 614 GLU A N 1
ATOM 4752 C CA . GLU A 1 614 ? 23.954 8.744 -27.184 1.00 93.94 614 GLU A CA 1
ATOM 4753 C C . GLU A 1 614 ? 24.990 7.872 -26.465 1.00 93.94 614 GLU A C 1
ATOM 4755 O O . GLU A 1 614 ? 26.147 8.276 -26.303 1.00 93.94 614 GLU A O 1
ATOM 4760 N N . ASP A 1 615 ? 24.596 6.645 -26.127 1.00 95.81 615 ASP A N 1
ATOM 4761 C CA . ASP A 1 615 ? 25.484 5.621 -25.582 1.00 95.81 615 ASP A CA 1
ATOM 4762 C C . ASP A 1 615 ? 25.819 4.592 -26.684 1.00 95.81 615 ASP A C 1
ATOM 4764 O O . ASP A 1 615 ? 24.957 3.796 -27.070 1.00 95.81 615 ASP A O 1
ATOM 4768 N N . PRO A 1 616 ? 27.056 4.583 -27.226 1.00 96.31 616 PRO A N 1
ATOM 4769 C CA . PRO A 1 616 ? 27.429 3.677 -28.310 1.00 96.31 616 PRO A CA 1
ATOM 4770 C C . PRO A 1 616 ? 27.269 2.197 -27.957 1.00 96.31 616 PRO A C 1
ATOM 4772 O O . PRO A 1 616 ? 26.931 1.407 -28.834 1.00 96.31 616 PRO A O 1
ATOM 4775 N N . VAL A 1 617 ? 27.478 1.822 -26.691 1.00 96.88 617 VAL A N 1
ATOM 4776 C CA . VAL A 1 617 ? 27.333 0.429 -26.249 1.00 96.88 617 VAL A CA 1
ATOM 4777 C C . VAL A 1 617 ? 25.861 0.034 -26.276 1.00 96.88 617 VAL A C 1
ATOM 4779 O O . VAL A 1 617 ? 25.518 -1.042 -26.760 1.00 96.88 617 VAL A O 1
ATOM 4782 N N . MET A 1 618 ? 24.975 0.927 -25.833 1.00 97.88 618 MET A N 1
ATOM 4783 C CA . MET A 1 618 ? 23.530 0.686 -25.880 1.00 97.88 618 MET A CA 1
ATOM 4784 C C . MET A 1 618 ? 22.993 0.664 -27.313 1.00 97.88 618 MET A C 1
ATOM 4786 O O . MET A 1 618 ? 22.073 -0.094 -27.616 1.00 97.88 618 MET A O 1
ATOM 4790 N N . ASN A 1 619 ? 23.596 1.435 -28.218 1.00 97.81 619 ASN A N 1
ATOM 4791 C CA . ASN A 1 619 ? 23.277 1.389 -29.643 1.00 97.81 619 ASN A CA 1
ATOM 4792 C C . ASN A 1 619 ? 23.670 0.046 -30.274 1.00 97.81 619 ASN A C 1
ATOM 4794 O O . ASN A 1 619 ? 22.872 -0.535 -31.013 1.00 97.81 619 ASN A O 1
ATOM 4798 N N . ASP A 1 620 ? 24.850 -0.479 -29.941 1.00 98.12 620 ASP A N 1
ATOM 4799 C CA . ASP A 1 620 ? 25.287 -1.807 -30.381 1.00 98.12 620 ASP A CA 1
ATOM 4800 C C . ASP A 1 620 ? 24.403 -2.922 -29.788 1.00 98.12 620 ASP A C 1
ATOM 4802 O O . ASP A 1 620 ? 24.002 -3.839 -30.511 1.00 98.12 620 ASP A O 1
ATOM 4806 N N . LEU A 1 621 ? 24.019 -2.821 -28.508 1.00 98.19 621 LEU A N 1
ATOM 4807 C CA . LEU A 1 621 ? 23.063 -3.745 -27.884 1.00 98.19 621 LEU A CA 1
ATOM 4808 C C . LEU A 1 621 ? 21.702 -3.706 -28.568 1.00 98.19 621 LEU A C 1
ATOM 4810 O O . LEU A 1 621 ? 21.139 -4.757 -28.852 1.00 98.19 621 LEU A O 1
ATOM 4814 N N . MET A 1 622 ? 21.178 -2.520 -28.885 1.00 98.38 622 MET A N 1
ATOM 4815 C CA . MET A 1 622 ? 19.902 -2.401 -29.588 1.00 98.38 622 MET A CA 1
ATOM 4816 C C . MET A 1 622 ? 19.960 -3.096 -30.955 1.00 98.38 622 MET A C 1
ATOM 4818 O O . MET A 1 622 ? 19.029 -3.811 -31.310 1.00 98.38 622 MET A O 1
ATOM 4822 N N . LEU A 1 623 ? 21.064 -2.968 -31.702 1.00 98.44 623 LEU A N 1
ATOM 4823 C CA . LEU A 1 623 ? 21.258 -3.713 -32.953 1.00 98.44 623 LEU A CA 1
ATOM 4824 C C . LEU A 1 623 ? 21.301 -5.238 -32.729 1.00 98.44 623 LEU A C 1
ATOM 4826 O O . LEU A 1 623 ? 20.750 -5.982 -33.545 1.00 98.44 623 LEU A O 1
ATOM 4830 N N . SER A 1 624 ? 21.914 -5.707 -31.633 1.00 98.56 624 SER A N 1
ATOM 4831 C CA . SER A 1 624 ? 21.894 -7.127 -31.237 1.00 98.56 624 SER A CA 1
ATOM 4832 C C . SER A 1 624 ? 20.468 -7.601 -30.939 1.00 98.56 624 SER A C 1
ATOM 4834 O O . SER A 1 624 ? 20.004 -8.579 -31.528 1.00 98.56 624 SER A O 1
ATOM 4836 N N . ILE A 1 625 ? 19.728 -6.855 -30.111 1.00 98.69 625 ILE A N 1
ATOM 4837 C CA . ILE A 1 625 ? 18.334 -7.134 -29.744 1.00 98.69 625 ILE A CA 1
ATOM 4838 C C . ILE A 1 625 ? 17.447 -7.218 -30.991 1.00 98.69 625 ILE A C 1
ATOM 4840 O O . ILE A 1 625 ? 16.673 -8.161 -31.113 1.00 98.69 625 ILE A O 1
ATOM 4844 N N . GLU A 1 626 ? 17.574 -6.293 -31.949 1.00 98.50 626 GLU A N 1
ATOM 4845 C CA . GLU A 1 626 ? 16.830 -6.334 -33.221 1.00 98.50 626 GLU A CA 1
ATOM 4846 C C . GLU A 1 626 ? 17.084 -7.636 -33.993 1.00 98.50 626 GLU A C 1
ATOM 4848 O O . GLU A 1 626 ? 16.148 -8.282 -34.475 1.00 98.50 626 GLU A O 1
ATOM 4853 N N . ALA A 1 627 ? 18.353 -8.039 -34.104 1.00 98.38 627 ALA A N 1
ATOM 4854 C CA . ALA A 1 627 ? 18.744 -9.245 -34.824 1.00 98.38 627 ALA A CA 1
ATOM 4855 C C . ALA A 1 627 ? 18.250 -10.521 -34.123 1.00 98.38 627 ALA A C 1
ATOM 4857 O O . ALA A 1 627 ? 17.713 -11.416 -34.783 1.00 98.38 627 ALA A O 1
ATOM 4858 N N . LEU A 1 628 ? 18.402 -10.595 -32.799 1.00 98.69 628 LEU A N 1
ATOM 4859 C CA . LEU A 1 628 ? 17.956 -11.725 -31.985 1.00 98.69 628 LEU A CA 1
ATOM 4860 C C . LEU A 1 628 ? 16.428 -11.833 -31.978 1.00 98.69 628 LEU A C 1
ATOM 4862 O O . LEU A 1 628 ? 15.886 -12.898 -32.265 1.00 98.69 628 LEU A O 1
ATOM 4866 N N . ALA A 1 629 ? 15.719 -10.727 -31.744 1.00 98.12 629 ALA A N 1
ATOM 4867 C CA . ALA A 1 629 ? 14.261 -10.694 -31.723 1.00 98.12 629 ALA A CA 1
ATOM 4868 C C . ALA A 1 629 ? 13.658 -11.096 -33.076 1.00 98.12 629 ALA A C 1
ATOM 4870 O O . ALA A 1 629 ? 12.653 -11.806 -33.107 1.00 98.12 629 ALA A O 1
ATOM 4871 N N . ALA A 1 630 ? 14.272 -10.700 -34.199 1.00 97.69 630 ALA A N 1
ATOM 4872 C CA . ALA A 1 630 ? 13.834 -11.110 -35.535 1.00 97.69 630 ALA A CA 1
ATOM 4873 C C . ALA A 1 630 ? 13.928 -12.630 -35.764 1.00 97.69 630 ALA A C 1
ATOM 4875 O O . ALA A 1 630 ? 13.149 -13.176 -36.549 1.00 97.69 630 ALA A O 1
ATOM 4876 N N . ALA A 1 631 ? 14.866 -13.304 -35.093 1.00 97.81 631 ALA A N 1
ATOM 4877 C CA . ALA A 1 631 ? 15.044 -14.753 -35.148 1.00 97.81 631 ALA A CA 1
ATOM 4878 C C . ALA A 1 631 ? 14.277 -15.513 -34.050 1.00 97.81 631 ALA A C 1
ATOM 4880 O O . ALA A 1 631 ? 14.101 -16.722 -34.183 1.00 97.81 631 ALA A O 1
ATOM 4881 N N . ALA A 1 632 ? 13.840 -14.827 -32.992 1.00 98.56 632 ALA A N 1
ATOM 4882 C CA . ALA A 1 632 ? 13.213 -15.434 -31.825 1.00 98.56 632 ALA A CA 1
ATOM 4883 C C . ALA A 1 632 ? 11.799 -15.961 -32.107 1.00 98.56 632 ALA A C 1
ATOM 4885 O O . ALA A 1 632 ? 11.044 -15.368 -32.884 1.00 98.56 632 ALA A O 1
ATOM 4886 N N . ASP A 1 633 ? 11.405 -17.026 -31.415 1.00 98.50 633 ASP A N 1
ATOM 4887 C CA . ASP A 1 633 ? 10.042 -17.549 -31.426 1.00 98.50 633 ASP A CA 1
ATOM 4888 C C . ASP A 1 633 ? 9.082 -16.581 -30.710 1.00 98.50 633 ASP A C 1
ATOM 4890 O O . ASP A 1 633 ? 9.336 -16.143 -29.589 1.00 98.50 633 ASP A O 1
ATOM 4894 N N . GLU A 1 634 ? 7.967 -16.234 -31.365 1.00 98.06 634 GLU A N 1
ATOM 4895 C CA . GLU A 1 634 ? 6.912 -15.397 -30.777 1.00 98.06 634 GLU A CA 1
ATOM 4896 C C . GLU A 1 634 ? 6.008 -16.253 -29.886 1.00 98.06 634 GLU A C 1
ATOM 4898 O O . GLU A 1 634 ? 5.304 -17.142 -30.371 1.00 98.06 634 GLU A O 1
ATOM 4903 N N . LEU A 1 635 ? 6.019 -15.963 -28.587 1.00 97.81 635 LEU A N 1
ATOM 4904 C CA . LEU A 1 635 ? 5.267 -16.699 -27.573 1.00 97.81 635 LEU A CA 1
ATOM 4905 C C . LEU A 1 635 ? 3.839 -16.165 -27.410 1.00 97.81 635 LEU A C 1
ATOM 4907 O O . LEU A 1 635 ? 2.938 -16.916 -27.029 1.00 97.81 635 LEU A O 1
ATOM 4911 N N . ARG A 1 636 ? 3.589 -14.887 -27.724 1.00 96.38 636 ARG A N 1
ATOM 4912 C CA . ARG A 1 636 ? 2.253 -14.303 -27.622 1.00 96.38 636 ARG A CA 1
ATOM 4913 C C . ARG A 1 636 ? 1.435 -14.615 -28.873 1.00 96.38 636 ARG A C 1
ATOM 4915 O O . ARG A 1 636 ? 1.658 -14.064 -29.950 1.00 96.38 636 ARG A O 1
ATOM 4922 N N . SER A 1 637 ? 0.425 -15.466 -28.712 1.00 96.50 637 SER A N 1
ATOM 4923 C CA . SER A 1 637 ? -0.487 -15.813 -29.808 1.00 96.50 637 SER A CA 1
ATOM 4924 C C . SER A 1 637 ? -1.357 -14.631 -30.263 1.00 96.50 637 SER A C 1
ATOM 4926 O O . SER A 1 637 ? -1.725 -13.768 -29.464 1.00 96.50 637 SER A O 1
ATOM 4928 N N . ASP A 1 638 ? -1.770 -14.645 -31.534 1.00 95.62 638 ASP A N 1
ATOM 4929 C CA . ASP A 1 638 ? -2.725 -13.668 -32.081 1.00 95.62 638 ASP A CA 1
ATOM 4930 C C . ASP A 1 638 ? -4.059 -13.692 -31.322 1.00 95.62 638 ASP A C 1
ATOM 4932 O O . ASP A 1 638 ? -4.608 -12.644 -31.006 1.00 95.62 638 ASP A O 1
ATOM 4936 N N . VAL A 1 639 ? -4.533 -14.882 -30.933 1.00 95.88 639 VAL A N 1
ATOM 4937 C CA . VAL A 1 639 ? -5.764 -15.043 -30.139 1.00 95.88 639 VAL A CA 1
ATOM 4938 C C . VAL A 1 639 ? -5.650 -14.320 -28.797 1.00 95.88 639 VAL A C 1
ATOM 4940 O O . VAL A 1 639 ? -6.583 -13.634 -28.385 1.00 95.88 639 VAL A O 1
ATOM 4943 N N . HIS A 1 640 ? -4.506 -14.449 -28.119 1.00 94.56 640 HIS A N 1
ATOM 4944 C CA . HIS A 1 640 ? -4.269 -13.742 -26.863 1.00 94.56 640 HIS A CA 1
ATOM 4945 C C . HIS A 1 640 ? -4.154 -12.225 -27.077 1.00 94.56 640 HIS A C 1
ATOM 4947 O O . HIS A 1 640 ? -4.661 -11.441 -26.275 1.00 94.56 640 HIS A O 1
ATOM 4953 N N . ARG A 1 641 ? -3.513 -11.786 -28.168 1.00 92.25 641 ARG A N 1
ATOM 4954 C CA . ARG A 1 641 ? -3.420 -10.364 -28.530 1.00 92.25 641 ARG A CA 1
ATOM 4955 C C . ARG A 1 641 ? -4.797 -9.751 -28.793 1.00 92.25 641 ARG A C 1
ATOM 4957 O O . ARG A 1 641 ? -5.074 -8.671 -28.282 1.00 92.25 641 ARG A O 1
ATOM 4964 N N . ASP A 1 642 ? -5.664 -10.463 -29.506 1.00 91.50 642 ASP A N 1
ATOM 4965 C CA . ASP A 1 642 ? -7.032 -10.028 -29.802 1.00 91.50 642 ASP A CA 1
ATOM 4966 C C . ASP A 1 642 ? -7.908 -9.980 -28.540 1.00 91.50 642 ASP A C 1
ATOM 4968 O O . ASP A 1 642 ? -8.729 -9.076 -28.386 1.00 91.50 642 ASP A O 1
ATOM 4972 N N . ALA A 1 643 ? -7.732 -10.940 -27.624 1.00 91.56 643 ALA A N 1
ATOM 4973 C CA . ALA A 1 643 ? -8.482 -10.995 -26.370 1.00 91.56 643 ALA A CA 1
ATOM 4974 C C . ALA A 1 643 ? -8.030 -9.930 -25.356 1.00 91.56 643 ALA A C 1
ATOM 4976 O O . ALA A 1 643 ? -8.859 -9.384 -24.629 1.00 91.56 643 ALA A O 1
ATOM 4977 N N . PHE A 1 644 ? -6.731 -9.618 -25.319 1.00 90.19 644 PHE A N 1
ATOM 4978 C CA . PHE A 1 644 ? -6.130 -8.738 -24.315 1.00 90.19 644 PHE A CA 1
ATOM 4979 C C . PHE A 1 644 ? -5.205 -7.694 -24.953 1.00 90.19 644 PHE A C 1
ATOM 4981 O O . PHE A 1 644 ? -4.005 -7.699 -24.691 1.00 90.19 644 PHE A O 1
ATOM 4988 N N . PRO A 1 645 ? -5.713 -6.757 -25.767 1.00 83.69 645 PRO A N 1
ATOM 4989 C CA . PRO A 1 645 ? -4.884 -5.870 -26.591 1.00 83.69 645 PRO A CA 1
ATOM 4990 C C . PRO A 1 645 ? -3.964 -4.923 -25.804 1.00 83.69 645 PRO A C 1
ATOM 4992 O O . PRO A 1 645 ? -3.068 -4.330 -26.392 1.00 83.69 645 PRO A O 1
ATOM 4995 N N . GLY A 1 646 ? -4.150 -4.772 -24.488 1.00 75.69 646 GLY A N 1
ATOM 4996 C CA . GLY A 1 646 ? -3.239 -4.010 -23.634 1.00 75.69 646 GLY A CA 1
ATOM 4997 C C . GLY A 1 646 ? -1.851 -4.652 -23.572 1.00 75.69 646 GLY A C 1
ATOM 4998 O O . GLY A 1 646 ? -1.725 -5.861 -23.352 1.00 75.69 646 GLY A O 1
ATOM 4999 N N . THR A 1 647 ? -0.801 -3.852 -23.759 1.00 70.38 647 THR A N 1
ATOM 5000 C CA . THR A 1 647 ? 0.586 -4.337 -23.868 1.00 70.38 647 THR A CA 1
ATOM 5001 C C . THR A 1 647 ? 1.430 -3.959 -22.651 1.00 70.38 647 THR A C 1
ATOM 5003 O O . THR A 1 647 ? 2.156 -4.796 -22.139 1.00 70.38 647 THR A O 1
ATOM 5006 N N . GLY A 1 648 ? 1.214 -2.775 -22.084 1.00 66.56 648 GLY A N 1
ATOM 5007 C CA . GLY A 1 648 ? 1.890 -2.253 -20.883 1.00 66.56 648 GLY A CA 1
ATOM 5008 C C . GLY A 1 648 ? 2.380 -0.837 -21.155 1.00 66.56 648 GLY A C 1
ATOM 5009 O O . GLY A 1 648 ? 2.419 0.022 -20.282 1.00 66.56 648 GLY A O 1
ATOM 5010 N N . LEU A 1 649 ? 2.610 -0.579 -22.438 1.00 73.50 649 LEU A N 1
ATOM 5011 C CA . LEU A 1 649 ? 2.901 0.706 -23.032 1.00 73.50 649 LEU A CA 1
ATOM 5012 C C . LEU A 1 649 ? 1.613 1.552 -23.174 1.00 73.50 649 LEU A C 1
ATOM 5014 O O . LEU A 1 649 ? 0.508 1.021 -23.312 1.00 73.50 649 LEU A O 1
ATOM 5018 N N . GLN A 1 650 ? 1.726 2.888 -23.106 1.00 62.66 650 GLN A N 1
ATOM 5019 C CA . GLN A 1 650 ? 0.566 3.800 -23.188 1.00 62.66 650 GLN A CA 1
ATOM 5020 C C . GLN A 1 650 ? -0.238 3.607 -24.485 1.00 62.66 650 GLN A C 1
ATOM 5022 O O . GLN A 1 650 ? 0.351 3.554 -25.558 1.00 62.66 650 GLN A O 1
ATOM 5027 N N . PRO A 1 651 ? -1.575 3.681 -24.460 1.00 50.31 651 PRO A N 1
ATOM 5028 C CA . PRO A 1 651 ? -2.385 3.699 -25.677 1.00 50.31 651 PRO A CA 1
ATOM 5029 C C . PRO A 1 651 ? -2.376 5.052 -26.422 1.00 50.31 651 PRO A C 1
ATOM 5031 O O . PRO A 1 651 ? -3.176 5.232 -27.334 1.00 50.31 651 PRO A O 1
ATOM 5034 N N . THR A 1 652 ? -1.500 6.015 -26.088 1.00 54.41 652 THR A N 1
ATOM 5035 C CA . THR A 1 652 ? -1.504 7.387 -26.656 1.00 54.41 652 THR A CA 1
ATOM 5036 C C . THR A 1 652 ? -1.201 7.471 -28.155 1.00 54.41 652 THR A C 1
ATOM 5038 O O . THR A 1 652 ? -1.149 8.566 -28.708 1.00 54.41 652 THR A O 1
ATOM 5041 N N . GLY A 1 653 ? -1.023 6.335 -28.836 1.00 55.34 653 GLY A N 1
ATOM 5042 C CA . GLY A 1 653 ? -1.016 6.261 -30.297 1.00 55.34 653 GLY A CA 1
ATOM 5043 C C . GLY A 1 653 ? 0.251 6.787 -30.968 1.00 55.34 653 GLY A C 1
ATOM 5044 O O . GLY A 1 653 ? 0.277 6.917 -32.184 1.00 55.34 653 GLY A O 1
ATOM 5045 N N . THR A 1 654 ? 1.305 7.084 -30.209 1.00 71.81 654 THR A N 1
ATOM 5046 C CA . THR A 1 654 ? 2.576 7.568 -30.763 1.00 71.81 654 THR A CA 1
ATOM 5047 C C . THR A 1 654 ? 3.637 6.469 -30.865 1.00 71.81 654 THR A C 1
ATOM 5049 O O . THR A 1 654 ? 4.731 6.729 -31.351 1.00 71.81 654 THR A O 1
ATOM 5052 N N . TRP A 1 655 ? 3.382 5.230 -30.408 1.00 80.25 655 TRP A N 1
ATOM 5053 C CA . TRP A 1 655 ? 4.41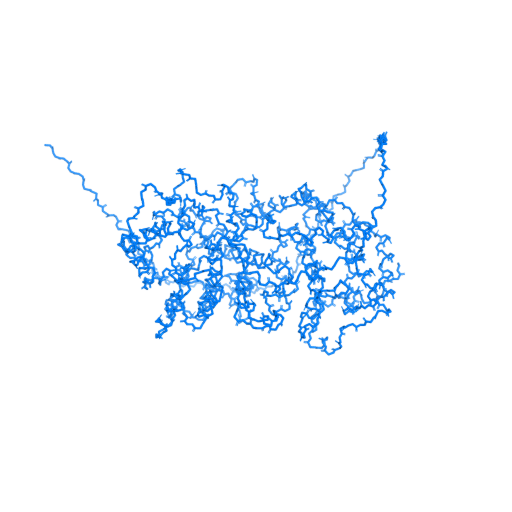0 4.160 -30.377 1.00 80.25 655 TRP A CA 1
ATOM 5054 C C . TRP A 1 655 ? 4.879 3.748 -31.768 1.00 80.25 655 TRP A C 1
ATOM 5056 O O . TRP A 1 655 ? 5.964 3.193 -31.902 1.00 80.25 655 TRP A O 1
ATOM 5066 N N . ASP A 1 656 ? 4.107 4.102 -32.789 1.00 83.31 656 ASP A N 1
ATOM 5067 C CA . ASP A 1 656 ? 4.432 3.863 -34.186 1.00 83.31 656 ASP A CA 1
ATOM 5068 C C . ASP A 1 656 ? 5.724 4.582 -34.629 1.00 83.31 656 ASP A C 1
ATOM 5070 O O . ASP A 1 656 ? 6.367 4.160 -35.589 1.00 83.31 656 ASP A O 1
ATOM 5074 N N . GLU A 1 657 ? 6.178 5.622 -33.912 1.00 86.06 657 GLU A N 1
ATOM 5075 C CA . GLU A 1 657 ? 7.500 6.229 -34.158 1.00 86.06 657 GLU A CA 1
ATOM 5076 C C . GLU A 1 657 ? 8.655 5.253 -33.890 1.00 86.06 657 GLU A C 1
ATOM 5078 O O . GLU A 1 657 ? 9.700 5.323 -34.536 1.00 86.06 657 GLU A O 1
ATOM 5083 N N . PHE A 1 658 ? 8.424 4.289 -32.997 1.00 89.25 658 PHE A N 1
ATOM 5084 C CA . PHE A 1 658 ? 9.342 3.211 -32.671 1.00 89.25 658 PHE A CA 1
ATOM 5085 C C . PHE A 1 658 ? 9.028 1.928 -33.442 1.00 89.25 658 PHE A C 1
ATOM 5087 O O . PHE A 1 658 ? 9.542 0.885 -33.060 1.00 89.25 658 PHE A O 1
ATOM 5094 N N . ASP A 1 659 ? 8.215 1.946 -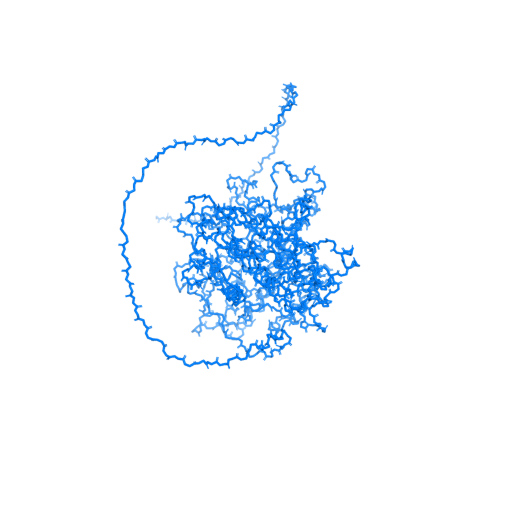34.508 1.00 90.19 659 ASP A N 1
ATOM 5095 C CA . ASP A 1 659 ? 7.976 0.744 -35.328 1.00 90.19 659 ASP A CA 1
ATOM 5096 C C . ASP A 1 659 ? 9.143 0.410 -36.248 1.00 90.19 659 ASP A C 1
ATOM 5098 O O . ASP A 1 659 ? 9.380 -0.761 -36.563 1.00 90.19 659 ASP A O 1
ATOM 5102 N N . GLN A 1 660 ? 9.875 1.433 -36.685 1.00 93.56 660 GLN A N 1
ATOM 5103 C CA . GLN A 1 660 ? 11.002 1.233 -37.580 1.00 93.56 660 GLN A CA 1
ATOM 5104 C C . GLN A 1 660 ? 12.183 0.620 -36.817 1.00 93.56 660 GLN A C 1
ATOM 5106 O O . GLN A 1 660 ? 12.527 1.120 -35.744 1.00 93.56 660 GLN A O 1
ATOM 5111 N N . PRO A 1 661 ? 12.822 -0.433 -37.364 1.00 93.81 661 PRO A N 1
ATOM 5112 C CA . PRO A 1 661 ? 14.041 -0.984 -36.790 1.00 93.81 661 PRO A CA 1
ATOM 5113 C C . PRO A 1 661 ? 15.120 0.077 -36.629 1.00 93.81 661 PRO A C 1
ATOM 5115 O O . PRO A 1 661 ? 15.322 0.904 -37.525 1.00 93.81 661 PRO A O 1
ATOM 5118 N N . TYR A 1 662 ? 15.839 0.021 -35.514 1.00 93.31 662 TYR A N 1
ATOM 5119 C CA . TYR A 1 662 ? 17.039 0.824 -35.333 1.00 93.31 662 TYR A CA 1
ATOM 5120 C C . TYR A 1 662 ? 18.133 0.361 -36.314 1.00 93.31 662 TYR A C 1
ATOM 5122 O O . TYR A 1 662 ? 18.358 -0.837 -36.475 1.00 93.31 662 TYR A O 1
ATOM 5130 N N . GLN A 1 663 ? 18.787 1.301 -37.009 1.00 89.75 663 GLN A N 1
ATOM 5131 C CA . GLN A 1 663 ? 19.764 1.003 -38.076 1.00 89.75 663 GLN A CA 1
ATOM 5132 C C . GLN A 1 663 ? 21.182 1.535 -37.807 1.00 89.75 663 GLN A C 1
ATOM 5134 O O . GLN A 1 663 ? 22.052 1.348 -38.662 1.00 89.75 663 GLN A O 1
ATOM 5139 N N . GLY A 1 664 ? 21.421 2.146 -36.640 1.00 83.69 664 GLY A N 1
ATOM 5140 C CA . GLY A 1 664 ? 22.697 2.781 -36.285 1.00 83.69 664 GLY A CA 1
ATOM 5141 C C . GLY A 1 664 ? 22.676 4.297 -36.393 1.00 83.69 664 GLY A C 1
ATOM 5142 O O . GLY A 1 664 ? 22.336 4.816 -37.482 1.00 83.69 664 GLY A O 1
#

Foldseek 3Di:
DDDDDDDDDDDDDDDDDDDDDDDDDDDDDDDDDDDDDDDDDDDDDDDDDDDDDDDDDDDDDDDDDDDDDDDDPCPPPPPPPPPPPPDDQDDFFDADPVQWDDCDDDQQFAAFADPVDDDDPVLLVVLQVLLLVLQQDQFPQGHVCQFAANRCVVCLQAGGHLVRQLVVCVVGDDNVSSVSNSSNSNSSSRVLVGNIHGHQVAQAQLQALRHADFAPDPPDQLLDLNLLQRSLVVLLCCVCPVLVQCLQHNFQPDLVSLVVNLVSLQPDQLSHRHGNQGAARCAFDCVVHQSSLACRHLTQPWGKAFDVPCRVVLVVLVVVCVVPVLDLVSLVSNLVCLVVTIFTDDPLVPQPDSVQQVLSRVLNSLSRSQNSQSSSCVSSSHSAGRPLQPVHDDDCLVVLVSLQSSLSLLVSLVSCVQAFQFDDPVLGDPPDPRRHHHDHRCSSLVSFHQPPHSRVSRVSSSLSSNQNSLSSSCSNVVQQSRNDDDPCSNLCVSNLVSCLSRNLSVSLSSQLSNLSSQLCPCVQCPRLGLSHRGVHLQALSSRNPQPCVVPNSADDPPRPCRLSSLSSLLNSLSSSLSRNLVRLVVVLAHEPLQSSQLSNLVSQVSCCVSVVDGDVVSLVSLVSSLVSSVRGHHPHDPVSCVRNVDRSHYPPVPSVVSRDRRDD

Secondary structure (DSSP, 8-state):
-----PPPP-------------------------------PPP-----------------------------S-------TT----PPPPPPP---GGGBPPSSS-TTBPPPP-TTSPPPHHHHHHHHHHHHHHHT---TT--GGGTS-TTSHHHHHBTB-HHHHHHHHTTTS-HHHHHHHHHHHHHHHHHTT--S-B-TTT--TT-TTSSPPPPSSTT--TT-HHHHHHHHHHHHHIIIIIS--HHHHS---SHHHHHHHHHHHHT--TTTS--SSPPPBS---GGG-GGG--S-BSS-SS-EEEPTT-HHHHHHHHHHHHHSTT-HHHHHHHHHHHHHHEEE-S-GGGSS-HHHHHHHHHHHHHHHHHHHHHHHHHHTT--SPP-TTTTS-S-GGG-HHHHHHH-HHHHHHHHHHHS-S---GGG-TTSSTTS---PPPHHHHTTS--SS-HHHHHHHHHHHHHHHHHHHHHHH-TT-SSS-SSHHHHHTHHHHHHHTTT-HHHHHHHHHHHHHHHHH-GGGSS-SSTTTTTT-SSBGGG---TGGGT---PPPTTSTTHHHHHHHHHHHHHHHHHHHHHHHHHH-EEBSHHHHHHHHHHHHHHHHHHHSS--HHHHHHHHHHHHHHHHSEE-S-HHHHHH----SS--SS-GGGG-SPP--

Organism: NCBI:txid889268

pLDDT: mean 84.3, std 22.49, range [20.39, 98.81]